Protein AF-0000000075137162 (afdb_homodimer)

Sequence (404 aa):
MFIEAACVTTILPPHENVIKVHRYYETPTYIYIAMELLGKYTLSRSVRGFDSNQARKVFYKVLLGVKHLHDNGMVHCDLKLDNICMRKSFFLEPVLIDLGNMTLAEGDANRHRFESYGLFSRGELSDVRPIEDDMQRLADILESLLTGQEEMTDYAGERFPPKDGTHPDALDLLRIFRNDELRQSSTVDDILAHTWLQNVSPMFIEAACVTTILPPHENVIKVHRYYETPTYIYIAMELLGKYTLSRSVRGFDSNQARKVFYKVLLGVKHLHDNGMVHCDLKLDNICMRKSFFLEPVLIDLGNMTLAEGDANRHRFESYGLFSRGELSDVRPIEDDMQRLADILESLLTGQEEMTDYAGERFPPKDGTHPDALDLLRIFRNDELRQSSTVDDILAHTWLQNVSP

Solvent-accessible surface area (backbone atoms only — not comparable to full-atom values): 21739 Å² total; per-residue (Å²): 60,52,62,52,22,52,52,49,45,53,68,47,80,86,47,88,22,36,64,50,40,76,49,72,48,77,55,97,56,32,34,33,39,30,27,57,56,67,37,71,45,27,40,41,78,44,29,60,77,44,50,52,67,51,30,50,49,32,50,50,39,45,47,51,26,52,38,54,36,47,76,68,29,32,26,50,71,59,64,48,40,80,31,21,32,25,32,69,91,38,83,71,38,38,20,42,42,73,48,38,62,33,32,38,24,58,87,39,78,50,53,59,63,39,33,74,73,67,36,77,48,77,86,54,58,84,48,53,39,55,60,52,61,44,49,56,31,47,36,56,47,50,50,20,36,46,41,31,42,59,69,79,65,82,62,84,80,71,77,74,66,64,38,84,77,56,53,68,52,53,54,51,51,50,50,41,40,69,31,65,70,55,33,68,73,48,50,62,68,58,55,55,65,32,76,68,52,52,89,64,74,132,61,52,63,53,21,53,52,48,46,55,68,46,80,88,47,89,22,36,65,52,40,76,48,71,47,78,54,97,56,32,34,35,39,30,26,58,56,68,37,71,44,27,40,41,77,44,28,60,76,44,51,52,68,52,29,48,48,32,50,50,38,44,48,52,28,51,38,52,36,47,76,66,28,31,26,53,73,61,65,47,42,78,30,22,31,26,31,68,92,39,84,72,38,37,20,41,42,75,49,39,61,32,33,41,24,57,88,40,79,50,54,58,62,40,34,73,73,66,37,78,49,79,87,55,59,86,48,54,39,55,61,52,61,44,49,56,31,48,36,54,46,50,49,20,37,46,40,31,43,61,69,80,64,80,56,89,74,73,76,73,67,64,38,85,75,56,53,70,51,53,54,53,52,50,51,40,41,71,32,64,70,55,34,69,72,48,50,62,68,58,56,55,63,32,76,68,52,50,88,66,74,130

pLDDT: mean 83.29, std 14.02, range [35.31, 97.94]

Secondary structure (DSSP, 8-state):
-HHHHHHHHHHSPP-TTB--EEEEEE-SSEEEEEEE---S-BHHHHGGG--HHHHHHHHHHHHHHHHHHHHTTEE-S--SGGGEEEPSS-TT-EEE--GGG-EEETT-TTHHHHHHTT-S-GGGGGGEE-THHHHHHHHHHHHHHHH--S-----SS-PPPPPTT--HHHHHHHHHHH-HHHHHT--HHHHHTSGGGTT---/-HHHHHHHHHHSPP-TTB--EEEEEE-SSEEEEEEE---S-BHHHHGGG--HHHHHHHHHHHHHHHHHHHHTTEE-S---GGGEEEPSS-TT-EEE--GGG-EEETT-TTHHHHHHTT-S-GGGGGGEE-THHHHHHHHHHHHHHHH--S-----SS-PPPPPTT--HHHHHHHHHHH-HHHHHT--HHHHHTSGGGTT---

Organism: Marchantia polymorpha (NCBI:txid3197)

Radius of gyration: 21.1 Å; Cα contacts (8 Å, |Δi|>4): 680; chains: 2; bounding box: 49×59×48 Å

Structure (mmCIF, N/CA/C/O backbone):
data_AF-0000000075137162-model_v1
#
loop_
_entity.id
_entity.type
_entity.pdbx_description
1 polymer 'Protein kinase domain-containing protein'
#
loop_
_atom_site.group_PDB
_atom_site.id
_atom_site.type_symbol
_atom_site.label_atom_id
_atom_site.label_alt_id
_atom_site.label_comp_id
_atom_site.label_asym_id
_atom_site.label_entity_id
_atom_site.label_seq_id
_atom_site.pdbx_PDB_ins_code
_atom_site.Cartn_x
_atom_site.Cartn_y
_atom_site.Cartn_z
_atom_site.occupancy
_atom_site.B_iso_or_equiv
_atom_site.auth_seq_id
_atom_site.auth_comp_id
_atom_site.auth_asym_id
_atom_site.auth_atom_id
_atom_site.pdbx_PDB_model_num
ATOM 1 N N . MET A 1 1 ? 10.289 -5.871 6.418 1 46.41 1 MET A N 1
ATOM 2 C CA . MET A 1 1 ? 9.742 -4.535 6.219 1 46.41 1 MET A CA 1
ATOM 3 C C . MET A 1 1 ? 8.547 -4.293 7.133 1 46.41 1 MET A C 1
ATOM 5 O O . MET A 1 1 ? 8.516 -3.316 7.883 1 46.41 1 MET A O 1
ATOM 9 N N . PHE A 1 2 ? 7.586 -5.227 7.098 1 57.09 2 PHE A N 1
ATOM 10 C CA . PHE A 1 2 ? 6.402 -4.969 7.91 1 57.09 2 PHE A CA 1
ATOM 11 C C . PHE A 1 2 ? 6.746 -5.008 9.398 1 57.09 2 PHE A C 1
ATOM 13 O O . PHE A 1 2 ? 6.355 -4.117 10.148 1 57.09 2 PHE A O 1
ATOM 20 N N . ILE A 1 3 ? 7.699 -5.922 9.672 1 57.06 3 ILE A N 1
ATOM 21 C CA . ILE A 1 3 ? 8.039 -6.07 11.086 1 57.06 3 ILE A CA 1
ATOM 22 C C . ILE A 1 3 ? 8.883 -4.879 11.539 1 57.06 3 ILE A C 1
ATOM 24 O O . ILE A 1 3 ? 8.664 -4.336 12.625 1 57.06 3 ILE A O 1
ATOM 28 N N . GLU A 1 4 ? 9.711 -4.586 10.648 1 60.56 4 GLU A N 1
ATOM 29 C CA . GLU A 1 4 ? 10.578 -3.463 10.984 1 60.56 4 GLU A CA 1
ATOM 30 C C . GLU A 1 4 ? 9.781 -2.172 11.133 1 60.56 4 GLU A C 1
ATOM 32 O O . GLU A 1 4 ? 10.008 -1.404 12.07 1 60.56 4 GLU A O 1
ATOM 37 N N . ALA A 1 5 ? 8.82 -2.164 10.289 1 61.66 5 ALA A N 1
ATOM 38 C CA . ALA A 1 5 ? 7.988 -0.964 10.344 1 61.66 5 ALA A CA 1
ATOM 39 C C . ALA A 1 5 ? 7.145 -0.939 11.617 1 61.66 5 ALA A C 1
ATOM 41 O O . ALA A 1 5 ? 6.984 0.112 12.242 1 61.66 5 ALA A O 1
ATOM 42 N N . ALA A 1 6 ? 6.68 -2.1 11.977 1 65.69 6 ALA A N 1
ATOM 43 C CA . ALA A 1 6 ? 5.914 -2.182 13.219 1 65.69 6 ALA A CA 1
ATOM 44 C C . ALA A 1 6 ? 6.781 -1.826 14.422 1 65.69 6 ALA A C 1
ATOM 46 O O . ALA A 1 6 ? 6.359 -1.065 15.297 1 65.69 6 ALA A O 1
ATOM 47 N N . CYS A 1 7 ? 7.973 -2.301 14.32 1 67.12 7 CYS A N 1
ATOM 48 C CA . CYS A 1 7 ? 8.898 -2.018 15.406 1 67.12 7 CYS A CA 1
ATOM 49 C C . CYS A 1 7 ? 9.234 -0.531 15.469 1 67.12 7 CYS A C 1
ATOM 51 O O . CYS A 1 7 ? 9.188 0.074 16.547 1 67.12 7 CYS A O 1
ATOM 53 N N . VAL A 1 8 ? 9.492 -0.007 14.367 1 71 8 VAL A N 1
ATOM 54 C CA . VAL A 1 8 ? 9.875 1.398 14.289 1 71 8 VAL A CA 1
ATOM 55 C C . VAL A 1 8 ? 8.742 2.275 14.805 1 71 8 VAL A C 1
ATOM 57 O O . VAL A 1 8 ? 8.969 3.254 15.516 1 71 8 VAL A O 1
ATOM 60 N N . THR A 1 9 ? 7.566 1.86 14.516 1 76.25 9 THR A N 1
ATOM 61 C CA . THR A 1 9 ? 6.41 2.66 14.898 1 76.25 9 THR A CA 1
ATOM 62 C C . THR A 1 9 ? 6.234 2.668 16.422 1 76.25 9 THR A C 1
ATOM 64 O O . THR A 1 9 ? 5.734 3.641 16.984 1 76.25 9 THR A O 1
ATOM 67 N N . THR A 1 10 ? 6.695 1.623 17.016 1 77.25 10 THR A N 1
ATOM 68 C CA . THR A 1 10 ? 6.578 1.555 18.469 1 77.25 10 THR A CA 1
ATOM 69 C C . THR A 1 10 ? 7.656 2.402 19.141 1 77.25 10 THR A C 1
ATOM 71 O O . THR A 1 10 ? 7.52 2.791 20.312 1 77.25 10 THR A O 1
ATOM 74 N N . ILE A 1 11 ? 8.656 2.732 18.359 1 78.69 11 ILE A N 1
ATOM 75 C CA . ILE A 1 11 ? 9.781 3.498 18.875 1 78.69 11 ILE A CA 1
ATOM 76 C C . ILE A 1 11 ? 9.555 4.988 18.641 1 78.69 11 ILE A C 1
ATOM 78 O O . ILE A 1 11 ? 10.031 5.828 19.406 1 78.69 11 ILE A O 1
ATOM 82 N N . LEU A 1 12 ? 8.82 5.273 17.594 1 85.12 12 LEU A N 1
ATOM 83 C CA . LEU A 1 12 ? 8.516 6.668 17.297 1 85.12 12 LEU A CA 1
ATOM 84 C C . LEU A 1 12 ? 7.582 7.266 18.328 1 85.12 12 LEU 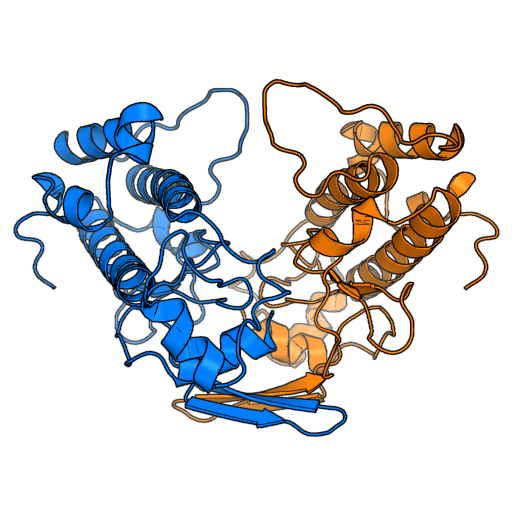A C 1
ATOM 86 O O . LEU A 1 12 ? 6.672 6.59 18.812 1 85.12 12 LEU A O 1
ATOM 90 N N . PRO A 1 13 ? 7.898 8.57 18.734 1 89.5 13 PRO A N 1
ATOM 91 C CA . PRO A 1 13 ? 6.914 9.234 19.578 1 89.5 13 PRO A CA 1
ATOM 92 C C . PRO A 1 13 ? 5.52 9.266 18.953 1 89.5 13 PRO A C 1
ATOM 94 O O . PRO A 1 13 ? 5.391 9.359 17.734 1 89.5 13 PRO A O 1
ATOM 97 N N . PRO A 1 14 ? 4.531 9.172 19.828 1 91.81 14 PRO A N 1
ATOM 98 C CA . PRO A 1 14 ? 3.176 9.227 19.281 1 91.81 14 PRO A CA 1
ATOM 99 C C . PRO A 1 14 ? 2.865 10.562 18.609 1 91.81 14 PRO A C 1
ATOM 101 O O . PRO A 1 14 ? 3.412 11.594 19 1 91.81 14 PRO A O 1
ATOM 104 N N . HIS A 1 15 ? 2.07 10.531 17.609 1 94.75 15 HIS A N 1
ATOM 105 C CA . HIS A 1 15 ? 1.606 11.703 16.891 1 94.75 15 HIS A CA 1
ATOM 106 C C . HIS A 1 15 ? 0.156 11.547 16.453 1 94.75 15 HIS A C 1
ATOM 108 O O . HIS A 1 15 ? -0.244 10.469 16 1 94.75 15 HIS A O 1
ATOM 114 N N . GLU A 1 16 ? -0.568 12.539 16.5 1 93.38 16 GLU A N 1
ATOM 115 C CA . GLU A 1 16 ? -2.004 12.484 16.25 1 93.38 16 GLU A CA 1
ATOM 116 C C . GLU A 1 16 ? -2.289 12.117 14.797 1 93.38 16 GLU A C 1
ATOM 118 O O . GLU A 1 16 ? -3.322 11.516 14.492 1 93.38 16 GLU A O 1
ATOM 123 N N . ASN A 1 17 ? -1.366 12.43 13.852 1 95.75 17 ASN A N 1
ATOM 124 C CA . ASN A 1 17 ? -1.615 12.211 12.43 1 95.75 17 ASN A CA 1
ATOM 125 C C . ASN A 1 17 ? -0.85 11 11.906 1 95.75 17 ASN A C 1
ATOM 127 O O . ASN A 1 17 ? -0.7 10.836 10.695 1 95.75 17 ASN A O 1
ATOM 131 N N . VAL A 1 18 ? -0.365 10.148 12.797 1 94.62 18 VAL A N 1
ATOM 132 C CA . VAL A 1 18 ? 0.269 8.875 12.469 1 94.62 18 VAL A CA 1
ATOM 133 C C . VAL A 1 18 ? -0.329 7.762 13.32 1 94.62 18 VAL A C 1
ATOM 135 O O . VAL A 1 18 ? -0.49 7.922 14.539 1 94.62 18 VAL A O 1
ATOM 138 N N . ILE A 1 19 ? -0.673 6.711 12.672 1 91.75 19 ILE A N 1
ATOM 139 C CA . ILE A 1 19 ? -1.338 5.613 13.359 1 91.75 19 ILE A CA 1
ATOM 140 C C . ILE A 1 19 ? -0.472 5.141 14.531 1 91.75 19 ILE A C 1
ATOM 142 O O . ILE A 1 19 ? 0.752 5.059 14.406 1 91.75 19 ILE A O 1
ATOM 146 N N . LYS A 1 20 ? -1.097 4.836 15.594 1 89.44 20 LYS A N 1
ATOM 147 C CA . LYS A 1 20 ? -0.402 4.328 16.766 1 89.44 20 LYS A CA 1
ATOM 148 C C . LYS A 1 20 ? -0.341 2.801 16.75 1 89.44 20 LYS A C 1
ATOM 150 O O . LYS A 1 20 ? -1.365 2.135 16.594 1 89.44 20 LYS A O 1
ATOM 155 N N . VAL A 1 21 ? 0.853 2.287 16.781 1 86.38 21 VAL A N 1
ATOM 156 C CA . VAL A 1 21 ? 1.075 0.867 17.031 1 86.38 21 VAL A CA 1
ATOM 157 C C . VAL A 1 21 ? 1.478 0.654 18.484 1 86.38 21 VAL A C 1
ATOM 159 O O . VAL A 1 21 ? 2.561 1.067 18.906 1 86.38 21 VAL A O 1
ATOM 162 N N . HIS A 1 22 ? 0.604 0.124 19.25 1 82.19 22 HIS A N 1
ATOM 163 C CA . HIS A 1 22 ? 0.771 0.043 20.688 1 82.19 22 HIS A CA 1
ATOM 164 C C . HIS A 1 22 ? 1.83 -0.987 21.062 1 82.19 22 HIS A C 1
ATOM 166 O O . HIS A 1 22 ? 2.713 -0.708 21.875 1 82.19 22 HIS A O 1
ATOM 172 N N . ARG A 1 23 ? 1.707 -2.18 20.578 1 82.56 23 ARG A N 1
ATOM 173 C CA . ARG A 1 23 ? 2.627 -3.264 20.906 1 82.56 23 ARG A CA 1
ATOM 174 C C . ARG A 1 23 ? 2.662 -4.309 19.797 1 82.56 23 ARG A C 1
ATOM 176 O O . ARG A 1 23 ? 1.708 -4.434 19.031 1 82.56 23 ARG A O 1
ATOM 183 N N . TYR A 1 24 ? 3.85 -4.852 19.688 1 83.25 24 TYR A N 1
ATOM 184 C CA . TYR A 1 24 ? 3.926 -6.039 18.844 1 83.25 24 TYR A CA 1
ATOM 185 C C . TYR A 1 24 ? 4.625 -7.18 19.578 1 83.25 24 TYR A C 1
ATOM 187 O O . TYR A 1 24 ? 5.418 -6.945 20.484 1 83.25 24 TYR A O 1
ATOM 195 N N . TYR A 1 25 ? 4.242 -8.328 19.359 1 85.5 25 TYR A N 1
ATOM 196 C CA . TYR A 1 25 ? 4.824 -9.547 19.906 1 85.5 25 TYR A CA 1
ATOM 197 C C . TYR A 1 25 ? 5.055 -10.578 18.797 1 85.5 25 TYR A C 1
ATOM 199 O O . TYR A 1 25 ? 4.191 -10.789 17.953 1 85.5 25 TYR A O 1
ATOM 207 N N . GLU A 1 26 ? 6.305 -11.133 18.859 1 84.56 26 GLU A N 1
ATOM 208 C CA . GLU A 1 26 ? 6.645 -12.094 17.828 1 84.56 26 GLU A CA 1
ATOM 209 C C . GLU A 1 26 ? 6.793 -13.5 18.391 1 84.56 26 GLU A C 1
ATOM 211 O O . GLU A 1 26 ? 7.367 -13.68 19.469 1 84.56 26 GLU A O 1
ATOM 216 N N . THR A 1 27 ? 6.16 -14.414 17.766 1 86.81 27 THR A N 1
ATOM 217 C CA . THR A 1 27 ? 6.438 -15.836 17.938 1 86.81 27 THR A CA 1
ATOM 218 C C . THR A 1 27 ? 7.195 -16.391 16.734 1 86.81 27 THR A C 1
ATOM 220 O O . THR A 1 27 ? 7.414 -15.68 15.758 1 86.81 27 THR A O 1
ATOM 223 N N . PRO A 1 28 ? 7.637 -17.594 16.812 1 85.38 28 PRO A N 1
ATOM 224 C CA . PRO A 1 28 ? 8.367 -18.156 15.656 1 85.38 28 PRO A CA 1
ATOM 225 C C . PRO A 1 28 ? 7.516 -18.203 14.391 1 85.38 28 PRO A C 1
ATOM 227 O O . PRO A 1 28 ? 8.055 -18.188 13.281 1 85.38 28 PRO A O 1
ATOM 230 N N . THR A 1 29 ? 6.156 -18.188 14.609 1 86.19 29 THR A N 1
ATOM 231 C CA . THR A 1 29 ? 5.324 -18.422 13.438 1 86.19 29 THR A CA 1
ATOM 232 C C . THR A 1 29 ? 4.406 -17.234 13.18 1 86.19 29 THR A C 1
ATOM 234 O O . THR A 1 29 ? 3.918 -17.062 12.062 1 86.19 29 THR A O 1
ATOM 237 N N . TYR A 1 30 ? 4.246 -16.453 14.266 1 87.06 30 TYR A N 1
ATOM 238 C CA . TYR A 1 30 ? 3.283 -15.367 14.117 1 87.06 30 TYR A CA 1
ATOM 239 C C . TYR A 1 30 ? 3.826 -14.07 14.703 1 87.06 30 TYR A C 1
ATOM 241 O O . TYR A 1 30 ? 4.715 -14.094 15.555 1 87.06 30 TYR A O 1
ATOM 249 N N . ILE A 1 31 ? 3.307 -13.023 14.141 1 86.06 31 ILE A N 1
ATOM 250 C CA . ILE A 1 31 ? 3.51 -11.703 14.734 1 86.06 31 ILE A CA 1
ATOM 251 C C . ILE A 1 31 ? 2.166 -11.117 15.156 1 86.06 31 ILE A C 1
ATOM 253 O O . ILE A 1 31 ? 1.192 -11.172 14.398 1 86.06 31 ILE A O 1
ATOM 257 N N . TYR A 1 32 ? 2.148 -10.594 16.375 1 87.69 32 TYR A N 1
ATOM 258 C CA . TYR A 1 32 ? 0.972 -9.938 16.938 1 87.69 32 TYR A CA 1
ATOM 259 C C . TYR A 1 32 ? 1.159 -8.43 16.984 1 87.69 32 TYR A C 1
ATOM 261 O O . TYR A 1 32 ? 2.148 -7.938 17.531 1 87.69 32 TYR A O 1
ATOM 269 N N . ILE A 1 33 ? 0.233 -7.773 16.391 1 86.81 33 ILE A N 1
ATOM 270 C CA . ILE A 1 33 ? 0.317 -6.316 16.375 1 86.81 33 ILE A CA 1
ATOM 271 C C . ILE A 1 33 ? -0.951 -5.715 16.984 1 86.81 33 ILE A C 1
ATOM 273 O O . ILE A 1 33 ? -2.062 -6.129 16.641 1 86.81 33 ILE A O 1
ATOM 277 N N . ALA A 1 34 ? -0.78 -4.824 17.875 1 88.69 34 ALA A N 1
ATOM 278 C CA . ALA A 1 34 ? -1.874 -4.023 18.406 1 88.69 34 ALA A CA 1
ATOM 279 C C . ALA A 1 34 ? -1.794 -2.582 17.922 1 88.69 34 ALA A C 1
ATOM 281 O O . ALA A 1 34 ? -0.799 -1.893 18.156 1 88.69 34 ALA A O 1
ATOM 282 N N . MET A 1 35 ? -2.83 -2.164 17.203 1 88.12 35 MET A N 1
ATOM 283 C CA . MET A 1 35 ? -2.814 -0.804 16.688 1 88.12 35 MET A CA 1
ATOM 284 C C . MET A 1 35 ? -4.133 -0.092 16.969 1 88.12 35 MET A C 1
ATOM 286 O O . MET A 1 35 ? -5.129 -0.735 17.297 1 88.12 35 MET A O 1
ATOM 290 N N . GLU A 1 36 ? -4.039 1.166 16.875 1 87.5 36 GLU A N 1
ATOM 291 C CA . GLU A 1 36 ? -5.219 1.996 17.109 1 87.5 36 GLU A CA 1
ATOM 292 C C . GLU A 1 36 ? -6.34 1.636 16.141 1 87.5 36 GLU A C 1
ATOM 294 O O . GLU A 1 36 ? -6.09 1.383 14.953 1 87.5 36 GLU A O 1
ATOM 299 N N . LEU A 1 37 ? -7.531 1.604 16.703 1 85.88 37 LEU A N 1
ATOM 300 C CA . LEU A 1 37 ? -8.711 1.404 15.875 1 85.88 37 LEU A CA 1
ATOM 301 C C . LEU A 1 37 ? -9.172 2.721 15.258 1 85.88 37 LEU A C 1
ATOM 303 O O . LEU A 1 37 ? -9.523 3.66 15.977 1 85.88 37 LEU A O 1
ATOM 307 N N . LEU A 1 38 ? -9.102 2.768 13.945 1 85.38 38 LEU A N 1
ATOM 308 C CA . LEU A 1 38 ? -9.445 3.996 13.234 1 85.38 38 LEU A CA 1
ATOM 309 C C . LEU A 1 38 ? -10.781 3.854 12.516 1 85.38 38 LEU A C 1
ATOM 311 O O . LEU A 1 38 ? -11.414 2.793 12.57 1 85.38 38 LEU A O 1
ATOM 315 N N . GLY A 1 39 ? -11.227 4.949 12.008 1 75.88 39 GLY A N 1
ATOM 316 C CA . GLY A 1 39 ? -12.477 4.926 11.258 1 75.88 39 GLY A CA 1
ATOM 317 C C . GLY A 1 39 ? -12.383 4.141 9.969 1 75.88 39 GLY A C 1
ATOM 318 O O . GLY A 1 39 ? -11.312 3.617 9.625 1 75.88 39 GLY A O 1
ATOM 319 N N . LYS A 1 40 ? -13.523 4.043 9.258 1 72.25 40 LYS A N 1
ATOM 320 C CA . LYS A 1 40 ? -13.609 3.193 8.078 1 72.25 40 LYS A CA 1
ATOM 321 C C . LYS A 1 40 ? -13.297 3.982 6.809 1 72.25 40 LYS A C 1
ATOM 323 O O . LYS A 1 40 ? -13.039 3.396 5.754 1 72.25 40 LYS A O 1
ATOM 328 N N . TYR A 1 41 ? -13.164 5.32 6.953 1 80.38 41 TYR A N 1
ATOM 329 C CA . TYR A 1 41 ? -13.07 6.102 5.723 1 80.38 41 TYR A CA 1
ATOM 330 C C . TYR A 1 41 ? -11.641 6.594 5.504 1 80.38 41 TYR A C 1
ATOM 332 O O . TYR A 1 41 ? -11.023 7.156 6.414 1 80.38 41 TYR A O 1
ATOM 340 N N . THR A 1 42 ? -11.172 6.324 4.32 1 86.69 42 THR A N 1
ATOM 341 C CA . THR A 1 42 ? -9.891 6.871 3.9 1 86.69 42 THR A CA 1
ATOM 342 C C . THR A 1 42 ? -10.078 8.203 3.18 1 86.69 42 THR A C 1
ATOM 344 O O . THR A 1 42 ? -11.203 8.594 2.877 1 86.69 42 THR A O 1
ATOM 347 N N . LEU A 1 43 ? -9.023 8.836 3 1 89.88 43 LEU A N 1
ATOM 348 C CA . LEU A 1 43 ? -9.062 10.125 2.314 1 89.88 43 LEU A CA 1
ATOM 349 C C . LEU A 1 43 ? -9.594 9.969 0.894 1 89.88 43 LEU A C 1
ATOM 351 O O . LEU A 1 43 ? -10.266 10.859 0.375 1 89.88 43 LEU A O 1
ATOM 355 N N . SER A 1 44 ? -9.352 8.797 0.291 1 86.62 44 SER A N 1
ATOM 356 C CA . SER A 1 44 ? -9.852 8.547 -1.059 1 86.62 44 SER A CA 1
ATOM 357 C C . SER A 1 44 ? -11.375 8.586 -1.103 1 86.62 44 SER A C 1
ATOM 359 O O . SER A 1 44 ? -11.961 9 -2.104 1 86.62 44 SER A O 1
ATOM 361 N N . ARG A 1 45 ? -11.977 8.297 -0.055 1 81.25 45 ARG A N 1
ATOM 362 C CA . ARG A 1 45 ? -13.438 8.242 -0.007 1 81.25 45 ARG A CA 1
ATOM 363 C C . ARG A 1 45 ? -14.016 9.555 0.502 1 81.25 45 ARG A C 1
ATOM 365 O O . ARG A 1 45 ? -15.227 9.773 0.435 1 81.25 45 ARG A O 1
ATOM 372 N N . SER A 1 46 ? -13.203 10.414 0.939 1 87.06 46 SER A N 1
ATOM 373 C CA . SER A 1 46 ? -13.703 11.594 1.633 1 87.06 46 SER A CA 1
ATOM 374 C C . SER A 1 46 ? -13.391 12.867 0.849 1 87.06 46 SER A C 1
ATOM 376 O O . SER A 1 46 ? -14.055 13.891 1.037 1 87.06 46 SER A O 1
ATOM 378 N N . VAL A 1 47 ? -12.492 12.812 -0.02 1 88.25 47 VAL A N 1
ATOM 379 C CA . VAL A 1 47 ? -11.922 14.016 -0.622 1 88.25 47 VAL A CA 1
ATOM 380 C C . VAL A 1 47 ? -12.992 14.75 -1.43 1 88.25 47 VAL A C 1
ATOM 382 O O . VAL A 1 47 ? -12.961 15.977 -1.539 1 88.25 47 VAL A O 1
ATOM 385 N N . ARG A 1 48 ? -13.945 14.102 -1.973 1 86.06 48 ARG A N 1
ATOM 386 C CA . ARG A 1 48 ? -14.992 14.703 -2.793 1 86.06 48 ARG A CA 1
ATOM 387 C C . ARG A 1 48 ? -15.836 15.672 -1.973 1 86.06 48 ARG A C 1
ATOM 389 O O . ARG A 1 48 ? -16.344 16.656 -2.502 1 86.06 48 ARG A O 1
ATOM 396 N N . GLY A 1 49 ? -15.969 15.414 -0.748 1 88 49 GLY A N 1
ATOM 397 C CA . GLY A 1 49 ? -16.875 16.172 0.084 1 88 49 GLY A CA 1
ATOM 398 C C . GLY A 1 49 ? -16.234 17.375 0.756 1 88 49 GLY A C 1
ATOM 399 O O . GLY A 1 49 ? -16.906 18.172 1.394 1 88 49 GLY A O 1
ATOM 400 N N . PHE A 1 50 ? -14.969 17.547 0.575 1 91.12 50 PHE A N 1
ATOM 401 C CA . PHE A 1 50 ? -14.266 18.625 1.266 1 91.12 50 PHE A CA 1
ATOM 402 C C . PHE A 1 50 ? -14.398 19.938 0.5 1 91.12 50 PHE A C 1
ATOM 404 O O . PHE A 1 50 ? -14.273 19.953 -0.726 1 91.12 50 PHE A O 1
ATOM 411 N N . ASP A 1 51 ? -14.711 20.984 1.233 1 90.62 51 ASP A N 1
ATOM 412 C CA . ASP A 1 51 ? -14.547 22.312 0.64 1 90.62 51 ASP A CA 1
ATOM 413 C C . ASP A 1 51 ? -13.102 22.781 0.731 1 90.62 51 ASP A C 1
ATOM 415 O O . ASP A 1 51 ? -12.234 22.047 1.22 1 90.62 51 ASP A O 1
ATOM 419 N N . SER A 1 52 ? -12.844 23.953 0.249 1 89.88 52 SER A N 1
ATOM 420 C CA . SER A 1 52 ? -11.477 24.469 0.152 1 89.88 52 SER A CA 1
ATOM 421 C C . SER A 1 52 ? -10.828 24.578 1.529 1 89.88 52 SER A C 1
ATOM 423 O O . SER A 1 52 ? -9.656 24.234 1.706 1 89.88 52 SER A O 1
ATOM 425 N N . ASN A 1 53 ? -11.602 25.047 2.463 1 91.44 53 ASN A N 1
ATOM 426 C CA . ASN A 1 53 ? -11.062 25.203 3.809 1 91.44 53 ASN A CA 1
ATOM 427 C C . ASN A 1 53 ? -10.797 23.859 4.469 1 91.44 53 ASN A C 1
ATOM 429 O O . ASN A 1 53 ? -9.766 23.672 5.125 1 91.44 53 ASN A O 1
ATOM 433 N N . GLN A 1 54 ? -11.672 22.969 4.234 1 91.94 54 GLN A N 1
ATOM 434 C CA . GLN A 1 54 ? -11.492 21.625 4.766 1 91.94 54 GLN A CA 1
ATOM 435 C C . GLN A 1 54 ? -10.289 20.938 4.129 1 91.94 54 GLN A C 1
ATOM 437 O O . GLN A 1 54 ? -9.5 20.281 4.82 1 91.94 54 GLN A O 1
ATOM 442 N N . ALA A 1 55 ? -10.195 21.125 2.861 1 93.56 55 ALA A N 1
ATOM 443 C CA . ALA A 1 55 ? -9.047 20.578 2.15 1 93.56 55 ALA A CA 1
ATOM 444 C C . ALA A 1 55 ? -7.734 21.125 2.709 1 93.56 55 ALA A C 1
ATOM 446 O O . ALA A 1 55 ? -6.773 20.375 2.896 1 93.56 55 ALA A O 1
ATOM 447 N N . ARG A 1 56 ? -7.773 22.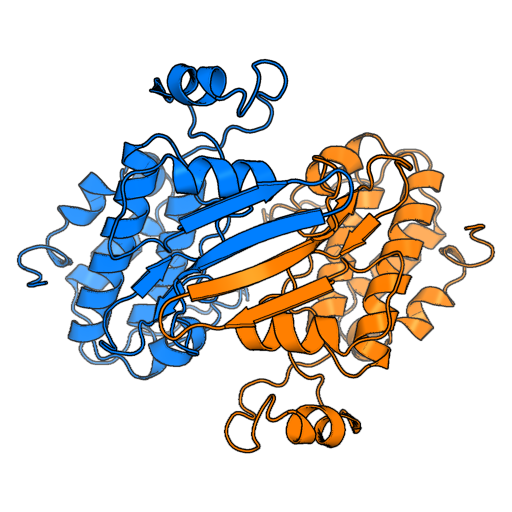359 2.99 1 95.44 56 ARG A N 1
ATOM 448 C CA . ARG A 1 56 ? -6.598 23.031 3.539 1 95.44 56 ARG A CA 1
ATOM 449 C C . ARG A 1 56 ? -6.223 22.438 4.898 1 95.44 56 ARG A C 1
ATOM 451 O O . ARG A 1 56 ? -5.059 22.125 5.141 1 95.44 56 ARG A O 1
ATOM 458 N N . LYS A 1 57 ? -7.184 22.281 5.75 1 95.25 57 LYS A N 1
ATOM 459 C CA . LYS A 1 57 ? -6.957 21.75 7.09 1 95.25 57 LYS A CA 1
ATOM 460 C C . LYS A 1 57 ? -6.457 20.312 7.039 1 95.25 57 LYS A C 1
ATOM 462 O O . LYS A 1 57 ? -5.516 19.953 7.746 1 95.25 57 LYS A O 1
ATOM 467 N N . VAL A 1 58 ? -7.047 19.562 6.156 1 95.62 58 VAL A N 1
ATOM 468 C CA . VAL A 1 58 ? -6.684 18.156 6.023 1 95.62 58 VAL A CA 1
ATOM 469 C C . VAL A 1 58 ? -5.25 18.047 5.504 1 95.62 58 VAL A C 1
ATOM 471 O O . VAL A 1 58 ? -4.445 17.281 6.051 1 95.62 58 VAL A O 1
ATOM 474 N N . PHE A 1 59 ? -4.984 18.844 4.48 1 96.69 59 PHE A N 1
ATOM 475 C CA . PHE A 1 59 ? -3.637 18.781 3.922 1 96.69 59 PHE A CA 1
ATOM 476 C C . PHE A 1 59 ? -2.6 19.203 4.953 1 96.69 59 PHE A C 1
ATOM 478 O O . PHE A 1 59 ? -1.543 18.578 5.07 1 96.69 59 PHE A O 1
ATOM 485 N N . TYR A 1 60 ? -2.934 20.203 5.668 1 97.31 60 TYR A N 1
ATOM 486 C CA . TYR A 1 60 ? -2.057 20.672 6.734 1 97.31 60 TYR A CA 1
ATOM 487 C C . TYR A 1 60 ? -1.738 19.562 7.719 1 97.31 60 TYR A C 1
ATOM 489 O O . TYR A 1 60 ? -0.573 19.328 8.047 1 97.31 60 TYR A O 1
ATOM 497 N N . LYS A 1 61 ? -2.67 18.859 8.133 1 97 61 LYS A N 1
ATOM 498 C CA . LYS A 1 61 ? -2.488 17.797 9.125 1 97 61 LYS A CA 1
ATOM 499 C C . LYS A 1 61 ? -1.753 16.609 8.523 1 97 61 LYS A C 1
ATOM 501 O O . LYS A 1 61 ? -0.983 15.938 9.211 1 97 61 LYS A O 1
ATOM 506 N N . VAL A 1 62 ? -2.021 16.344 7.227 1 97.56 62 VAL A N 1
ATOM 507 C CA . VAL A 1 62 ? -1.244 15.32 6.535 1 97.56 62 VAL A CA 1
ATOM 508 C C . VAL A 1 62 ? 0.238 15.688 6.566 1 97.56 62 VAL A C 1
ATOM 510 O O . VAL A 1 62 ? 1.084 14.852 6.883 1 97.56 62 VAL A O 1
ATOM 513 N N . LEU A 1 63 ? 0.49 16.953 6.293 1 97.94 63 LEU A N 1
ATOM 514 C CA . LEU A 1 63 ? 1.87 17.422 6.305 1 97.94 63 LEU A CA 1
ATOM 515 C C . LEU A 1 63 ? 2.484 17.281 7.691 1 97.94 63 LEU A C 1
ATOM 517 O O . LEU A 1 63 ? 3.658 16.922 7.816 1 97.94 63 LEU A O 1
ATOM 521 N N . LEU A 1 64 ? 1.733 17.516 8.711 1 97.56 64 LEU A N 1
ATOM 522 C CA . LEU A 1 64 ? 2.244 17.359 10.07 1 97.56 64 LEU A CA 1
ATOM 523 C C . LEU A 1 64 ? 2.637 15.914 10.344 1 97.56 64 LEU A C 1
ATOM 525 O O . LEU A 1 64 ? 3.654 15.656 10.992 1 97.56 64 LEU A O 1
ATOM 529 N N . GLY A 1 65 ? 1.857 15.031 9.875 1 97.5 65 GLY A N 1
ATOM 530 C CA . GLY A 1 65 ? 2.203 13.625 10.008 1 97.5 65 GLY A CA 1
ATOM 531 C C . GLY A 1 65 ? 3.475 13.25 9.273 1 97.5 65 GLY A C 1
ATOM 532 O O . GLY A 1 65 ? 4.34 12.57 9.828 1 97.5 65 GLY A O 1
ATOM 533 N N . VAL A 1 66 ? 3.539 13.703 8.023 1 97.62 66 VAL A N 1
ATOM 534 C CA . VAL A 1 66 ? 4.715 13.406 7.215 1 97.62 66 VAL A CA 1
ATOM 535 C C . VAL A 1 66 ? 5.949 14.039 7.848 1 97.62 66 VAL A C 1
ATOM 537 O O . VAL A 1 66 ? 7.016 13.422 7.906 1 97.62 66 VAL A O 1
ATOM 540 N N . LYS A 1 67 ? 5.773 15.234 8.312 1 97 67 LYS A N 1
ATOM 541 C CA . LYS A 1 67 ? 6.863 15.906 9.016 1 97 67 LYS A CA 1
ATOM 542 C C . LYS A 1 67 ? 7.348 15.086 10.203 1 97 67 LYS A C 1
ATOM 544 O O . LYS A 1 67 ? 8.555 14.977 10.438 1 97 67 LYS A O 1
ATOM 549 N N . HIS A 1 68 ? 6.473 14.57 10.961 1 96.31 68 HIS A N 1
ATOM 550 C CA . HIS A 1 68 ? 6.82 13.75 12.109 1 96.31 68 HIS A CA 1
ATOM 551 C C . HIS A 1 68 ? 7.719 12.586 11.711 1 96.31 68 HIS A C 1
ATOM 553 O O . HIS A 1 68 ? 8.734 12.32 12.359 1 96.31 68 HIS A O 1
ATOM 559 N N . LEU A 1 69 ? 7.359 11.93 10.641 1 94.25 69 LEU A N 1
ATOM 560 C CA . LEU A 1 69 ? 8.18 10.828 10.148 1 94.25 69 LEU A CA 1
ATOM 561 C C . LEU A 1 69 ? 9.555 11.328 9.711 1 94.25 69 LEU A C 1
ATOM 563 O O . LEU A 1 69 ? 10.578 10.773 10.125 1 94.25 69 LEU A O 1
ATOM 567 N N . HIS A 1 70 ? 9.516 12.375 8.906 1 94 70 HIS A N 1
ATOM 568 C CA . HIS A 1 70 ? 10.758 12.914 8.375 1 94 70 HIS A CA 1
ATOM 569 C C . HIS A 1 70 ? 11.672 13.398 9.5 1 94 70 HIS A C 1
ATOM 571 O O . HIS A 1 70 ? 12.883 13.148 9.477 1 94 70 HIS A O 1
ATOM 577 N N . ASP A 1 71 ? 11.086 14.031 10.453 1 93.5 71 ASP A N 1
ATOM 578 C CA . ASP A 1 71 ? 11.852 14.539 11.586 1 93.5 71 ASP A CA 1
ATOM 579 C C . ASP A 1 71 ? 12.492 13.398 12.375 1 93.5 71 ASP A C 1
ATOM 581 O O . ASP A 1 71 ? 13.492 13.602 13.062 1 93.5 71 ASP A O 1
ATOM 585 N N . ASN A 1 72 ? 11.938 12.297 12.297 1 90.56 72 ASN A N 1
ATOM 586 C CA . ASN A 1 72 ? 12.469 11.148 13.023 1 90.56 72 ASN A CA 1
ATOM 587 C C . ASN A 1 72 ? 13.266 10.227 12.102 1 90.56 72 ASN A C 1
ATOM 589 O O . ASN A 1 72 ? 13.508 9.062 12.438 1 90.56 72 ASN A O 1
ATOM 593 N N . GLY A 1 73 ? 13.531 10.672 10.875 1 88.5 73 GLY A N 1
ATOM 594 C CA . GLY A 1 73 ? 14.438 9.977 9.977 1 88.5 73 GLY A CA 1
ATOM 595 C C . GLY A 1 73 ? 13.766 8.867 9.18 1 88.5 73 GLY A C 1
ATOM 596 O O . GLY A 1 73 ? 14.43 7.922 8.75 1 88.5 73 GLY A O 1
ATOM 597 N N . MET A 1 74 ? 12.453 8.961 9.039 1 90.75 74 MET A N 1
ATOM 598 C CA . MET A 1 74 ? 11.711 7.922 8.328 1 90.75 74 MET A CA 1
ATOM 599 C C . MET A 1 74 ? 11.023 8.492 7.09 1 90.75 74 MET A C 1
ATOM 601 O O . MET A 1 74 ? 10.609 9.656 7.086 1 90.75 74 MET A O 1
ATOM 605 N N . VAL A 1 75 ? 10.984 7.691 6.102 1 91.5 75 VAL A N 1
ATOM 606 C CA . VAL A 1 75 ? 10.195 7.961 4.902 1 91.5 75 VAL A CA 1
ATOM 607 C C . VAL A 1 75 ? 9.047 6.953 4.797 1 91.5 75 VAL A C 1
ATOM 609 O O . VAL A 1 75 ? 9.258 5.75 4.973 1 91.5 75 VAL A O 1
ATOM 612 N N . HIS A 1 76 ? 7.855 7.402 4.543 1 92.19 76 HIS A N 1
ATOM 613 C CA . HIS A 1 76 ? 6.684 6.531 4.5 1 92.19 76 HIS A CA 1
ATOM 614 C C . HIS A 1 76 ? 6.781 5.531 3.354 1 92.19 76 HIS A C 1
ATOM 616 O O . HIS A 1 76 ? 6.551 4.336 3.545 1 92.19 76 HIS A O 1
ATOM 622 N N . CYS A 1 77 ? 7.008 6.004 2.092 1 89.19 77 CYS A N 1
ATOM 623 C CA . CYS A 1 77 ? 7.328 5.246 0.887 1 89.19 77 CYS A CA 1
ATOM 624 C C . CYS A 1 77 ? 6.059 4.762 0.196 1 89.19 77 CYS A C 1
ATOM 626 O O . CYS A 1 77 ? 6.113 4.238 -0.919 1 89.19 77 CYS A O 1
ATOM 628 N N . ASP A 1 78 ? 4.926 5.016 0.762 1 88.94 78 ASP A N 1
ATOM 629 C CA . ASP A 1 78 ? 3.693 4.605 0.099 1 88.94 78 ASP A CA 1
ATOM 630 C C . ASP A 1 78 ? 2.545 5.551 0.45 1 88.94 78 ASP A C 1
ATOM 632 O O . ASP A 1 78 ? 1.446 5.102 0.786 1 88.94 78 ASP A O 1
ATOM 636 N N . LEU A 1 79 ? 2.865 6.781 0.383 1 92.5 79 LEU A N 1
ATOM 637 C CA . LEU A 1 79 ? 1.873 7.812 0.665 1 92.5 79 LEU A CA 1
ATOM 638 C C . LEU A 1 79 ? 0.871 7.934 -0.478 1 92.5 79 LEU A C 1
ATOM 640 O O . LEU A 1 79 ? 1.261 8.062 -1.641 1 92.5 79 LEU A O 1
ATOM 644 N N . LYS A 1 80 ? -0.421 7.754 -0.136 1 91.56 80 LYS A N 1
ATOM 645 C CA . LYS A 1 80 ? -1.545 7.902 -1.056 1 91.56 80 LYS A CA 1
ATOM 646 C C . LYS A 1 80 ? -2.859 8.055 -0.297 1 91.56 80 LYS A C 1
ATOM 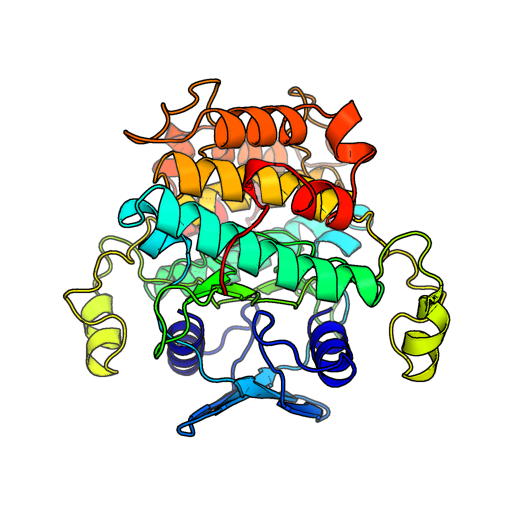648 O O . LYS A 1 80 ? -2.9 7.895 0.925 1 91.56 80 LYS A O 1
ATOM 653 N N . LEU A 1 81 ? -3.896 8.438 -0.954 1 92 81 LEU A N 1
ATOM 654 C CA . LEU A 1 81 ? -5.176 8.742 -0.322 1 92 81 LEU A CA 1
ATOM 655 C C . LEU A 1 81 ? -5.688 7.551 0.476 1 92 81 LEU A C 1
ATOM 657 O O . LEU A 1 81 ? -6.211 7.715 1.58 1 92 81 LEU A O 1
ATOM 661 N N . ASP A 1 82 ? -5.383 6.32 -0.01 1 86.5 82 ASP A N 1
ATOM 662 C CA . ASP A 1 82 ? -5.906 5.109 0.61 1 86.5 82 ASP A CA 1
ATOM 663 C C . ASP A 1 82 ? -5.129 4.758 1.876 1 86.5 82 ASP A C 1
ATOM 665 O O . ASP A 1 82 ? -5.574 3.936 2.678 1 86.5 82 ASP A O 1
ATOM 669 N N . ASN A 1 83 ? -3.973 5.406 2.029 1 88.62 83 ASN A N 1
ATOM 670 C CA . ASN A 1 83 ? -3.148 5.137 3.203 1 88.62 83 ASN A CA 1
ATOM 671 C C . ASN A 1 83 ? -3.266 6.25 4.238 1 88.62 83 ASN A C 1
ATOM 673 O O . ASN A 1 83 ? -2.383 6.414 5.082 1 88.62 83 ASN A O 1
ATOM 677 N N . ILE A 1 84 ? -4.348 6.996 4.07 1 92.81 84 ILE A N 1
ATOM 678 C CA . ILE A 1 84 ? -4.711 8.023 5.043 1 92.81 84 ILE A CA 1
ATOM 679 C C . ILE A 1 84 ? -6.152 7.812 5.5 1 92.81 84 ILE A C 1
ATOM 681 O O . ILE A 1 84 ? -7.09 7.965 4.711 1 92.81 84 ILE A O 1
ATOM 685 N N . CYS A 1 85 ? -6.289 7.531 6.762 1 90.38 85 CYS A N 1
ATOM 686 C CA . CYS A 1 85 ? -7.609 7.262 7.324 1 90.38 85 CYS A CA 1
ATOM 687 C C . CYS A 1 85 ? -8.117 8.453 8.125 1 90.38 85 CYS A C 1
ATOM 689 O O . CYS A 1 85 ? -7.336 9.125 8.805 1 90.38 85 CYS A O 1
ATOM 691 N N . MET A 1 86 ? -9.414 8.633 7.992 1 88.94 86 MET A N 1
ATOM 692 C CA . MET A 1 86 ? -10.016 9.695 8.789 1 88.94 86 MET A CA 1
ATOM 693 C C . MET A 1 86 ? -10.469 9.172 10.148 1 88.94 86 MET A C 1
ATOM 695 O O . MET A 1 86 ? -11.18 8.164 10.219 1 88.94 86 MET A O 1
ATOM 699 N N . ARG A 1 87 ? -10.086 9.828 11.18 1 84.62 87 ARG A N 1
ATOM 700 C CA . ARG A 1 87 ? -10.508 9.414 12.508 1 84.62 87 ARG A CA 1
ATOM 701 C C . ARG A 1 87 ? -12.016 9.523 12.664 1 84.62 87 ARG A C 1
ATOM 703 O O . ARG A 1 87 ? -12.641 10.438 12.117 1 84.62 87 ARG A O 1
ATOM 710 N N . LYS A 1 88 ? -12.57 8.602 13.383 1 71.5 88 LYS A N 1
ATOM 711 C CA . LYS A 1 88 ? -14.016 8.492 13.57 1 71.5 88 LYS A CA 1
ATOM 712 C C . LYS A 1 88 ? -14.57 9.75 14.242 1 71.5 88 LYS A C 1
ATOM 714 O O . LYS A 1 88 ? -15.602 10.273 13.812 1 71.5 88 LYS A O 1
ATOM 719 N N . SER A 1 89 ? -13.977 10.172 15.164 1 62.34 89 SER A N 1
ATOM 720 C CA . SER A 1 89 ? -14.531 11.203 16.047 1 62.34 89 SER A CA 1
ATOM 721 C C . SER A 1 89 ? -14.414 12.586 15.406 1 62.34 89 SER A C 1
ATOM 723 O O . SER A 1 89 ? -15.227 13.469 15.688 1 62.34 89 SER A O 1
ATOM 725 N N . PHE A 1 90 ? -13.469 12.711 14.523 1 66.25 90 PHE A N 1
ATOM 726 C CA . PHE A 1 90 ? -13.219 14.023 13.945 1 66.25 90 PHE A CA 1
ATOM 727 C C . PHE A 1 90 ? -12.922 13.914 12.453 1 66.25 90 PHE A C 1
ATOM 729 O O . PHE A 1 90 ? -11.789 13.602 12.062 1 66.25 90 PHE A O 1
ATOM 736 N N . PHE A 1 91 ? -13.812 14.352 11.656 1 73.94 91 PHE A N 1
ATOM 737 C CA . PHE A 1 91 ? -13.797 14.094 10.227 1 73.94 91 PHE A CA 1
ATOM 738 C C . PHE A 1 91 ? -12.672 14.859 9.547 1 73.94 91 PHE A C 1
ATOM 740 O O . PHE A 1 91 ? -12.289 14.531 8.422 1 73.94 91 PHE A O 1
ATOM 747 N N . LEU A 1 92 ? -11.953 15.719 10.242 1 87.44 92 LEU A N 1
ATOM 748 C CA . LEU A 1 92 ? -10.852 16.453 9.617 1 87.44 92 LEU A CA 1
ATOM 749 C C . LEU A 1 92 ? -9.523 16.094 10.281 1 87.44 92 LEU A C 1
ATOM 751 O O . LEU A 1 92 ? -8.648 16.953 10.43 1 87.44 92 LEU A O 1
ATOM 755 N N . GLU A 1 93 ? -9.477 14.797 10.734 1 92.5 93 GLU A N 1
ATOM 756 C CA . GLU A 1 93 ? -8.266 14.312 11.383 1 92.5 93 GLU A CA 1
ATOM 757 C C . GLU A 1 93 ? -7.668 13.133 10.633 1 92.5 93 GLU A C 1
ATOM 759 O O . GLU A 1 93 ? -7.895 11.977 11 1 92.5 93 GLU A O 1
ATOM 764 N N . PRO A 1 94 ? -6.879 13.508 9.625 1 95 94 PRO A N 1
ATOM 765 C CA . PRO A 1 94 ? -6.234 12.438 8.859 1 95 94 PRO A CA 1
ATOM 766 C C . PRO A 1 94 ? -5.121 11.742 9.641 1 95 94 PRO A C 1
ATOM 768 O O . PRO A 1 94 ? -4.383 12.391 10.383 1 95 94 PRO A O 1
ATOM 771 N N . VAL A 1 95 ? -5.09 10.445 9.508 1 94.31 95 VAL A N 1
ATOM 772 C CA . VAL A 1 95 ? -4.062 9.625 10.133 1 94.31 95 VAL A CA 1
ATOM 773 C C . VAL A 1 95 ? -3.346 8.789 9.078 1 94.31 95 VAL A C 1
ATOM 775 O O . VAL A 1 95 ? -3.98 8.031 8.336 1 94.31 95 VAL A O 1
ATOM 778 N N . LEU A 1 96 ? -2.025 9 8.961 1 94.31 96 LEU A N 1
ATOM 779 C CA . LEU A 1 96 ? -1.229 8.148 8.078 1 94.31 96 LEU A CA 1
ATOM 780 C C . LEU A 1 96 ? -1.24 6.703 8.555 1 94.31 96 LEU A C 1
ATOM 782 O O . LEU A 1 96 ? -0.973 6.434 9.734 1 94.31 96 LEU A O 1
ATOM 786 N N . ILE A 1 97 ? -1.574 5.867 7.656 1 89.31 97 ILE A N 1
ATOM 787 C CA . ILE A 1 97 ? -1.606 4.445 7.98 1 89.31 97 ILE A CA 1
ATOM 788 C C . ILE A 1 97 ? -0.737 3.67 6.992 1 89.31 97 ILE A C 1
ATOM 790 O O . ILE A 1 97 ? -0.183 4.25 6.059 1 89.31 97 ILE A O 1
ATOM 794 N N . ASP A 1 98 ? -0.613 2.436 7.195 1 82.81 98 ASP A N 1
ATOM 795 C CA . ASP A 1 98 ? 0.167 1.532 6.355 1 82.81 98 ASP A CA 1
ATOM 796 C C . ASP A 1 98 ? 1.641 1.935 6.336 1 82.81 98 ASP A C 1
ATOM 798 O O . ASP A 1 98 ? 2.176 2.305 5.289 1 82.81 98 ASP A O 1
ATOM 802 N N . LEU A 1 99 ? 2.305 1.753 7.348 1 85.81 99 LEU A N 1
ATOM 803 C CA . LEU A 1 99 ? 3.715 2.088 7.523 1 85.81 99 LEU A CA 1
ATOM 804 C C . LEU A 1 99 ? 4.602 0.893 7.195 1 85.81 99 LEU A C 1
ATOM 806 O O . LEU A 1 99 ? 5.785 0.88 7.539 1 85.81 99 LEU A O 1
ATOM 810 N N . GLY A 1 100 ? 4.109 -0.013 6.613 1 78.44 100 GLY A N 1
ATOM 811 C CA . GLY A 1 100 ? 4.809 -1.26 6.344 1 78.44 100 GLY A CA 1
ATOM 812 C C . GLY A 1 100 ? 6.012 -1.086 5.434 1 78.44 100 GLY A C 1
ATOM 813 O O . GLY A 1 100 ? 6.961 -1.867 5.496 1 78.44 100 GLY A O 1
ATOM 814 N N . ASN A 1 101 ? 5.973 -0.052 4.656 1 79.19 101 ASN A N 1
ATOM 815 C CA . ASN A 1 101 ? 7.047 0.185 3.699 1 79.19 101 ASN A CA 1
ATOM 816 C C . ASN A 1 101 ? 7.992 1.282 4.18 1 79.19 101 ASN A C 1
ATOM 818 O O . ASN A 1 101 ? 8.977 1.595 3.51 1 79.19 101 ASN A O 1
ATOM 822 N N . MET A 1 102 ? 7.648 1.726 5.34 1 84.94 102 MET A N 1
ATOM 823 C CA . MET A 1 102 ? 8.461 2.816 5.867 1 84.94 102 MET A CA 1
ATOM 824 C C . MET A 1 102 ? 9.922 2.391 6.008 1 84.94 102 MET A C 1
ATOM 826 O O . MET A 1 102 ? 10.203 1.264 6.414 1 84.94 102 MET A O 1
ATOM 830 N N . THR A 1 103 ? 10.789 3.35 5.691 1 83.31 103 THR A N 1
ATOM 831 C CA . THR A 1 103 ? 12.219 3.057 5.758 1 83.31 103 THR A CA 1
ATOM 832 C C . THR A 1 103 ? 13 4.293 6.188 1 83.31 103 THR A C 1
ATOM 834 O O . THR A 1 103 ? 12.422 5.34 6.465 1 83.31 103 THR A O 1
ATOM 837 N N . LEU A 1 104 ? 14.273 4.09 6.23 1 83.62 104 LEU A N 1
ATOM 838 C CA . LEU A 1 104 ? 15.148 5.172 6.672 1 83.62 104 LEU A CA 1
ATOM 839 C C . LEU A 1 104 ? 15.281 6.234 5.586 1 83.62 104 LEU A C 1
ATOM 841 O O . LEU A 1 104 ? 15.398 5.906 4.402 1 83.62 104 LEU A O 1
ATOM 845 N N . ALA A 1 105 ? 15.312 7.449 6.078 1 87.25 105 ALA A N 1
ATOM 846 C CA . ALA A 1 105 ? 15.578 8.555 5.16 1 87.25 105 ALA A CA 1
ATOM 847 C C . ALA A 1 105 ? 17.062 8.648 4.828 1 87.25 105 ALA A C 1
ATOM 849 O O . ALA A 1 105 ? 17.922 8.375 5.676 1 87.25 105 ALA A O 1
ATOM 850 N N . GLU A 1 106 ? 17.266 9.031 3.637 1 81.25 106 GLU A N 1
ATOM 851 C CA . GLU A 1 106 ? 18.641 9.25 3.229 1 81.25 106 GLU A CA 1
ATOM 852 C C . GLU A 1 106 ? 19.312 10.328 4.078 1 81.25 106 GLU A C 1
ATOM 854 O O . GLU A 1 106 ? 18.703 11.383 4.336 1 81.25 106 GLU A O 1
ATOM 859 N N . GLY A 1 107 ? 20.547 9.992 4.387 1 72.69 107 GLY A N 1
ATOM 860 C CA . GLY A 1 107 ? 21.344 10.984 5.086 1 72.69 107 GLY A CA 1
ATOM 861 C C . GLY A 1 107 ? 20.969 11.133 6.547 1 72.69 107 GLY A C 1
ATOM 862 O O . GLY A 1 107 ? 21.438 12.055 7.223 1 72.69 107 GLY A O 1
ATOM 863 N N . ASP A 1 108 ? 20.109 10.305 6.988 1 65.56 108 ASP A N 1
ATOM 864 C CA . ASP A 1 108 ? 19.609 10.516 8.344 1 65.56 108 ASP A CA 1
ATOM 865 C C . ASP A 1 108 ? 20.609 10.023 9.383 1 65.56 108 ASP A C 1
ATOM 867 O O . ASP A 1 108 ? 21.156 8.922 9.25 1 65.56 108 ASP A O 1
ATOM 871 N N . ALA A 1 109 ? 20.812 10.938 10.25 1 61.72 109 ALA A N 1
ATOM 872 C CA . ALA A 1 109 ? 21.719 10.719 11.375 1 61.72 109 ALA A CA 1
ATOM 873 C C . ALA A 1 109 ? 21.141 9.711 12.359 1 61.72 109 ALA A C 1
ATOM 875 O O . ALA A 1 109 ? 21.875 9.109 13.148 1 61.72 109 ALA A O 1
ATOM 876 N N . ASN A 1 110 ? 19.812 9.469 12.297 1 63.59 110 ASN A N 1
ATOM 877 C CA . ASN A 1 110 ? 19.141 8.617 13.281 1 63.59 110 ASN A CA 1
ATOM 878 C C . ASN A 1 110 ? 19.344 7.141 12.977 1 63.59 110 ASN A C 1
ATOM 880 O O . ASN A 1 110 ? 18.766 6.277 13.648 1 63.59 110 ASN A O 1
ATOM 884 N N . ARG A 1 111 ? 20.125 6.863 12.047 1 64.62 111 ARG A N 1
ATOM 885 C CA . ARG A 1 111 ? 20.406 5.484 11.672 1 64.62 111 ARG A CA 1
ATOM 886 C C . ARG A 1 111 ? 20.953 4.691 12.852 1 64.62 111 ARG A C 1
ATOM 888 O O . ARG A 1 111 ? 20.594 3.523 13.039 1 64.62 111 ARG A O 1
ATOM 895 N N . HIS A 1 112 ? 21.609 5.453 13.547 1 66.44 112 HIS A N 1
ATOM 896 C CA . HIS A 1 112 ? 22.25 4.797 14.688 1 66.44 112 HIS A CA 1
ATOM 897 C C . HIS A 1 112 ? 21.203 4.375 15.727 1 66.44 112 HIS A C 1
ATOM 899 O O . HIS A 1 112 ? 21.328 3.309 16.328 1 66.44 112 HIS A O 1
ATOM 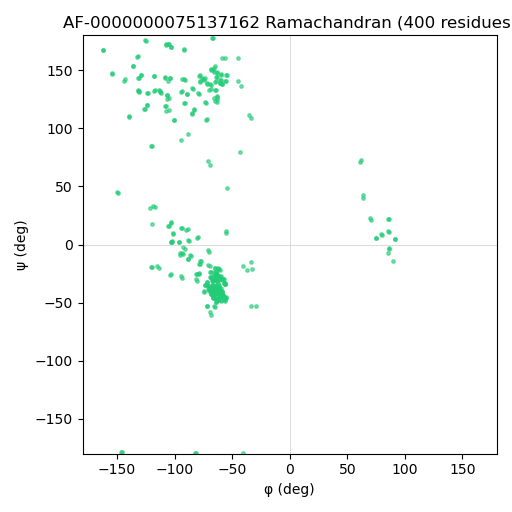905 N N . ARG A 1 113 ? 20.203 5.191 15.859 1 68.5 113 ARG A N 1
ATOM 906 C CA . ARG A 1 113 ? 19.141 4.918 16.828 1 68.5 113 ARG A CA 1
ATOM 907 C C . ARG A 1 113 ? 18.422 3.617 16.5 1 68.5 113 ARG A C 1
ATOM 909 O O . ARG A 1 113 ? 18.219 2.773 17.375 1 68.5 113 ARG A O 1
ATOM 916 N N . PHE A 1 114 ? 18.188 3.404 15.289 1 70.75 114 PHE A N 1
ATOM 917 C CA . PHE A 1 114 ? 17.422 2.234 14.891 1 70.75 114 PHE A CA 1
ATOM 918 C C . PHE A 1 114 ? 18.297 0.99 14.852 1 70.75 114 PHE A C 1
ATOM 920 O O . PHE A 1 114 ? 17.812 -0.12 15.102 1 70.75 114 PHE A O 1
ATOM 927 N N . GLU A 1 115 ? 19.531 1.219 14.57 1 67.56 115 GLU A N 1
ATOM 928 C CA . GLU A 1 115 ? 20.453 0.094 14.625 1 67.56 115 GLU A CA 1
ATOM 929 C C . GLU A 1 115 ? 20.547 -0.476 16.031 1 67.56 115 GLU A C 1
ATOM 931 O O . GLU A 1 115 ? 20.672 -1.69 16.219 1 67.56 115 GLU A O 1
ATOM 936 N N . SER A 1 116 ? 20.547 0.365 16.953 1 67.19 116 SER A N 1
ATOM 937 C CA . SER A 1 116 ? 20.625 -0.082 18.344 1 67.19 116 SER A CA 1
ATOM 938 C C . SER A 1 116 ? 19.453 -1 18.703 1 67.19 116 SER A C 1
ATOM 940 O O . SER A 1 116 ? 19.594 -1.869 19.562 1 67.19 116 SER A O 1
ATOM 942 N N . TYR A 1 117 ? 18.375 -0.822 18.031 1 66.44 117 TYR A N 1
ATOM 943 C CA . TYR A 1 117 ? 17.219 -1.682 18.234 1 66.44 117 TYR A CA 1
ATOM 944 C C . TYR A 1 117 ? 17.281 -2.904 17.328 1 66.44 117 TYR A C 1
ATOM 946 O O . TYR A 1 117 ? 16.328 -3.688 17.266 1 66.44 117 TYR A O 1
ATOM 954 N N . GLY A 1 118 ? 18.438 -2.908 16.625 1 65.19 118 GLY A N 1
ATOM 955 C CA . GLY A 1 118 ? 18.625 -4.047 15.742 1 65.19 118 GLY A CA 1
ATOM 956 C C . GLY A 1 118 ? 17.859 -3.908 14.438 1 65.19 118 GLY A C 1
ATOM 957 O O . GLY A 1 118 ? 17.578 -4.906 13.766 1 65.19 118 GLY A O 1
ATOM 958 N N . LEU A 1 119 ? 17.312 -2.643 14.297 1 65.44 119 LEU A N 1
ATOM 959 C CA . LEU A 1 119 ? 16.562 -2.41 13.07 1 65.44 119 LEU A CA 1
ATOM 960 C C . LEU A 1 119 ? 17.469 -1.84 11.984 1 65.44 119 LEU A C 1
ATOM 962 O O . LEU A 1 119 ? 18.359 -1.025 12.266 1 65.44 119 LEU A O 1
ATOM 966 N N . PHE A 1 120 ? 17.281 -2.223 10.773 1 62.03 120 PHE A N 1
ATOM 967 C CA . PHE A 1 120 ? 17.953 -1.711 9.594 1 62.03 120 PHE A CA 1
ATOM 968 C C . PHE A 1 120 ? 19.453 -1.999 9.656 1 62.03 120 PHE A C 1
ATOM 970 O O . PHE A 1 120 ? 20.266 -1.089 9.516 1 62.03 120 PHE A O 1
ATOM 977 N N . SER A 1 121 ? 19.938 -3.098 10.086 1 57.06 121 SER A N 1
ATOM 978 C CA . SER A 1 121 ? 21.359 -3.439 10.133 1 57.06 121 SER A CA 1
ATOM 979 C C . SER A 1 121 ? 22.078 -3.006 8.859 1 57.06 121 SER A C 1
ATOM 981 O O . SER A 1 121 ? 21.469 -2.947 7.789 1 57.06 121 SER A O 1
ATOM 983 N N . ARG A 1 122 ? 23.266 -2.418 9.094 1 47.53 122 ARG A N 1
ATOM 984 C CA . ARG A 1 122 ? 24.203 -1.793 8.164 1 47.53 122 ARG A CA 1
ATOM 985 C C . ARG A 1 122 ? 24.109 -2.434 6.785 1 47.53 122 ARG A C 1
ATOM 987 O O . ARG A 1 122 ? 24.188 -1.742 5.766 1 47.53 122 ARG A O 1
ATOM 994 N N . GLY A 1 123 ? 24.203 -3.588 6.68 1 45.34 123 GLY A N 1
ATOM 995 C CA . GLY A 1 123 ? 24.234 -4.242 5.379 1 45.34 123 GLY A CA 1
ATOM 996 C C . GLY A 1 123 ? 22.938 -4.086 4.613 1 45.34 123 GLY A C 1
ATOM 997 O O . GLY A 1 123 ? 22.875 -4.375 3.416 1 45.34 123 GLY A O 1
ATOM 998 N N . GLU A 1 124 ? 21.953 -3.902 5.254 1 48.66 124 GLU A N 1
ATOM 999 C CA . GLU A 1 124 ? 20.656 -3.871 4.57 1 48.66 124 GLU A CA 1
ATOM 1000 C C . GLU A 1 124 ? 20.328 -2.463 4.086 1 48.66 124 GLU A C 1
ATOM 1002 O O . GLU A 1 124 ? 19.172 -2.172 3.756 1 48.66 124 GLU A O 1
ATOM 1007 N N . LEU A 1 125 ? 21.281 -1.678 4.105 1 45.97 125 LEU A N 1
ATOM 1008 C CA . LEU A 1 125 ? 21.328 -0.29 3.656 1 45.97 125 LEU A CA 1
ATOM 1009 C C . LEU A 1 125 ? 20.469 -0.104 2.402 1 45.97 125 LEU A C 1
ATOM 1011 O O . LEU A 1 125 ? 20.344 1.014 1.898 1 45.97 125 LEU A O 1
ATOM 1015 N N . SER A 1 126 ? 20.25 -1.166 1.729 1 53.19 126 SER A N 1
ATOM 1016 C CA . SER A 1 126 ? 19.438 -1.071 0.523 1 53.19 126 SER A CA 1
ATOM 1017 C C . SER A 1 126 ? 18.078 -0.438 0.821 1 53.19 126 SER A C 1
ATOM 1019 O O . SER A 1 126 ? 17.312 -0.145 -0.097 1 53.19 126 SER A O 1
ATOM 1021 N N . ASP A 1 127 ? 18.047 0.094 2.109 1 64.38 127 ASP A N 1
ATOM 1022 C CA . ASP A 1 127 ? 16.672 0.419 2.469 1 64.38 127 ASP A CA 1
ATOM 1023 C C . ASP A 1 127 ? 16.531 1.9 2.809 1 64.38 127 ASP A C 1
ATOM 1025 O O . ASP A 1 127 ? 15.781 2.266 3.719 1 64.38 127 ASP A O 1
ATOM 1029 N N . VAL A 1 128 ? 17.328 2.674 2.156 1 76.69 128 VAL A N 1
ATOM 1030 C CA . VAL A 1 128 ? 17.172 4.105 2.385 1 76.69 128 VAL A CA 1
ATOM 1031 C C . VAL A 1 128 ? 16.484 4.754 1.185 1 76.69 128 VAL A C 1
ATOM 1033 O O . VAL A 1 128 ? 16.75 4.383 0.038 1 76.69 128 VAL A O 1
ATOM 1036 N N . ARG A 1 129 ? 15.609 5.676 1.508 1 83.88 129 ARG A N 1
ATOM 1037 C CA . ARG A 1 129 ? 14.883 6.398 0.472 1 83.88 129 ARG A CA 1
ATOM 1038 C C . ARG A 1 129 ? 14.93 7.902 0.716 1 83.88 129 ARG A C 1
ATOM 1040 O O . ARG A 1 129 ? 15 8.352 1.862 1 83.88 129 ARG A O 1
ATOM 1047 N N . PRO A 1 130 ? 15.023 8.656 -0.341 1 88.19 130 PRO A N 1
ATOM 1048 C CA . PRO A 1 130 ? 14.953 10.102 -0.161 1 88.19 130 PRO A CA 1
ATOM 1049 C C . PRO A 1 130 ? 13.57 10.578 0.285 1 88.19 130 PRO A C 1
ATOM 1051 O O . PRO A 1 130 ? 12.562 9.961 -0.07 1 88.19 130 PRO A O 1
ATOM 1054 N N . ILE A 1 131 ? 13.539 11.656 1.02 1 91.19 131 ILE A N 1
ATOM 1055 C CA . ILE A 1 131 ? 12.266 12.219 1.45 1 91.19 131 ILE A CA 1
ATOM 1056 C C . ILE A 1 131 ? 11.445 12.641 0.23 1 91.19 131 ILE A C 1
ATOM 1058 O O . ILE A 1 131 ? 10.219 12.75 0.302 1 91.19 131 ILE A O 1
ATOM 1062 N N . GLU A 1 132 ? 12.125 12.836 -0.864 1 91.06 132 GLU A N 1
ATOM 1063 C CA . GLU A 1 132 ? 11.5 13.242 -2.119 1 91.06 132 GLU A CA 1
ATOM 1064 C C . GLU A 1 132 ? 10.43 12.242 -2.549 1 91.06 132 GLU A C 1
ATOM 1066 O O . GLU A 1 132 ? 9.438 12.617 -3.184 1 91.06 132 GLU A O 1
ATOM 1071 N N . ASP A 1 133 ? 10.578 11.039 -2.201 1 89.31 133 ASP A N 1
ATOM 1072 C CA . ASP A 1 133 ? 9.594 10.016 -2.533 1 89.31 133 ASP A CA 1
ATOM 1073 C C . ASP A 1 133 ? 8.227 10.359 -1.932 1 89.31 133 ASP A C 1
ATOM 1075 O O . ASP A 1 133 ? 7.199 10.219 -2.596 1 89.31 133 ASP A O 1
ATOM 1079 N N . ASP A 1 134 ? 8.289 10.852 -0.713 1 94.44 134 ASP A N 1
ATOM 1080 C CA . ASP A 1 134 ? 7.051 11.266 -0.058 1 94.44 134 ASP A CA 1
ATOM 1081 C C . ASP A 1 134 ? 6.531 12.57 -0.651 1 94.44 134 ASP A C 1
ATOM 1083 O O . ASP A 1 134 ? 5.32 12.742 -0.828 1 94.44 134 ASP A O 1
ATOM 1087 N N . MET A 1 135 ? 7.461 13.422 -1.034 1 94.56 135 MET A N 1
ATOM 1088 C CA . MET A 1 135 ? 7.082 14.734 -1.542 1 94.56 135 MET A CA 1
ATOM 1089 C C . MET A 1 135 ? 6.32 14.617 -2.859 1 94.56 135 MET A C 1
ATOM 1091 O O . MET A 1 135 ? 5.375 15.359 -3.105 1 94.56 135 MET A O 1
ATOM 1095 N N . GLN A 1 136 ? 6.719 13.719 -3.629 1 92.38 136 GLN A N 1
ATOM 1096 C CA . GLN A 1 136 ? 6.027 13.484 -4.891 1 92.38 136 GLN A CA 1
ATOM 1097 C C . GLN A 1 136 ? 4.586 13.047 -4.656 1 92.38 136 GLN A C 1
ATOM 1099 O O . GLN A 1 136 ? 3.672 13.477 -5.363 1 92.38 136 GLN A O 1
ATOM 1104 N N . ARG A 1 137 ? 4.422 12.25 -3.686 1 93.5 137 ARG A N 1
ATOM 1105 C CA . ARG A 1 137 ? 3.084 11.75 -3.379 1 93.5 137 ARG A CA 1
ATOM 1106 C C . ARG A 1 137 ? 2.213 12.852 -2.779 1 93.5 137 ARG A C 1
ATOM 1108 O O . ARG A 1 137 ? 0.998 12.867 -2.982 1 93.5 137 ARG A O 1
ATOM 1115 N N . LEU A 1 138 ? 2.846 13.711 -2.084 1 95.56 138 LEU A N 1
ATOM 1116 C CA . LEU A 1 138 ? 2.109 14.828 -1.497 1 95.56 138 LEU A CA 1
ATOM 1117 C C . LEU A 1 138 ? 1.506 15.711 -2.584 1 95.56 138 LEU A C 1
ATOM 1119 O O . LEU A 1 138 ? 0.422 16.266 -2.402 1 95.56 138 LEU A O 1
ATOM 1123 N N . ALA A 1 139 ? 2.189 15.781 -3.688 1 92.62 139 ALA A N 1
ATOM 1124 C CA . ALA A 1 139 ? 1.639 16.516 -4.82 1 92.62 139 ALA A CA 1
ATOM 1125 C C . ALA A 1 139 ? 0.309 15.922 -5.27 1 92.62 139 ALA A C 1
ATOM 1127 O O . ALA A 1 139 ? -0.663 16.641 -5.492 1 92.62 139 ALA A O 1
ATOM 1128 N N . ASP A 1 140 ? 0.296 14.633 -5.328 1 92.19 140 ASP A N 1
ATOM 1129 C CA . ASP A 1 140 ? -0.91 13.93 -5.75 1 92.19 140 ASP A CA 1
ATOM 1130 C C . ASP A 1 140 ? -2.037 14.109 -4.734 1 92.19 140 ASP A C 1
ATOM 1132 O O . ASP A 1 140 ? -3.197 14.289 -5.113 1 92.19 140 ASP A O 1
ATOM 1136 N N . ILE A 1 141 ? -1.689 14.055 -3.562 1 95.56 141 ILE A N 1
ATOM 1137 C CA . ILE A 1 141 ? -2.674 14.188 -2.494 1 95.56 141 ILE A CA 1
ATOM 1138 C C . ILE A 1 141 ? -3.266 15.594 -2.518 1 95.56 141 ILE A C 1
ATOM 1140 O O . ILE A 1 141 ? -4.484 15.766 -2.447 1 95.56 141 ILE A O 1
ATOM 1144 N N . LEU A 1 142 ? -2.396 16.547 -2.637 1 95.5 142 LEU A N 1
ATOM 1145 C CA . LEU A 1 142 ? -2.869 17.938 -2.705 1 95.5 142 LEU A CA 1
ATOM 1146 C C . LEU A 1 142 ? -3.803 18.125 -3.895 1 95.5 142 LEU A C 1
ATOM 1148 O O . LEU A 1 142 ? -4.879 18.719 -3.754 1 95.5 142 LEU A O 1
ATOM 1152 N N . GLU A 1 143 ? -3.396 17.672 -4.973 1 93.38 143 GLU A N 1
ATOM 1153 C CA . GLU A 1 143 ? -4.219 17.812 -6.172 1 93.38 143 GLU A CA 1
ATOM 1154 C C . GLU A 1 143 ? -5.59 17.172 -5.98 1 93.38 143 GLU A C 1
ATOM 1156 O O . GLU A 1 143 ? -6.609 17.734 -6.371 1 93.38 143 GLU A O 1
ATOM 1161 N N . SER A 1 144 ? -5.609 16.047 -5.414 1 93.81 144 SER A N 1
ATOM 1162 C CA . SER A 1 144 ? -6.871 15.359 -5.152 1 93.81 144 SER A CA 1
ATOM 1163 C C . SER A 1 144 ? -7.762 16.172 -4.219 1 93.81 144 SER A C 1
ATOM 1165 O O . SER A 1 144 ? -8.977 16.25 -4.426 1 93.81 144 SER A O 1
ATOM 1167 N N . LEU A 1 145 ? -7.172 16.719 -3.23 1 94.31 145 LEU A N 1
ATOM 1168 C CA . LEU A 1 145 ? -7.922 17.516 -2.271 1 94.31 145 LEU A CA 1
ATOM 1169 C C . LEU A 1 145 ? -8.5 18.766 -2.939 1 94.31 145 LEU A C 1
ATOM 1171 O O . LEU A 1 145 ? -9.625 19.172 -2.633 1 94.31 145 LEU A O 1
ATOM 1175 N N . LEU A 1 146 ? -7.762 19.312 -3.865 1 94 146 LEU A N 1
ATOM 1176 C CA . LEU A 1 146 ? -8.172 20.562 -4.508 1 94 146 LEU A CA 1
ATOM 1177 C C . LEU A 1 146 ? -9.195 20.281 -5.605 1 94 146 LEU A C 1
ATOM 1179 O O . LEU A 1 146 ? -10.023 21.141 -5.914 1 94 146 LEU A O 1
ATOM 1183 N N . THR A 1 147 ? -9.188 19.094 -6.164 1 92.12 147 THR A N 1
ATOM 1184 C CA . THR A 1 147 ? -10.07 18.797 -7.285 1 92.12 147 THR A CA 1
ATOM 1185 C C . THR A 1 147 ? -11.25 17.938 -6.828 1 92.12 147 THR A C 1
ATOM 1187 O O . THR A 1 147 ? -12.273 17.859 -7.512 1 92.12 147 THR A O 1
ATOM 1190 N N . GLY A 1 148 ? -11.039 17.203 -5.777 1 90.56 148 GLY A N 1
ATOM 1191 C CA . GLY A 1 148 ? -12.055 16.281 -5.289 1 90.56 148 GLY A CA 1
ATOM 1192 C C . GLY A 1 148 ? -12 14.93 -5.961 1 90.56 148 GLY A C 1
ATOM 1193 O O . GLY A 1 148 ? -12.906 14.109 -5.785 1 90.56 148 GLY A O 1
ATOM 1194 N N . GLN A 1 149 ? -10.914 14.758 -6.691 1 86.62 149 GLN A N 1
ATOM 1195 C CA . GLN A 1 149 ? -10.789 13.492 -7.414 1 86.62 149 GLN A CA 1
ATOM 1196 C C . GLN A 1 149 ? -10 12.469 -6.605 1 86.62 149 GLN A C 1
ATOM 1198 O O . GLN A 1 149 ? -8.961 12.797 -6.023 1 86.62 149 GLN A O 1
ATOM 1203 N N . GLU A 1 150 ? -10.453 11.203 -6.449 1 78.31 150 GLU A N 1
ATOM 1204 C CA . GLU A 1 150 ? -9.836 10.141 -5.664 1 78.31 150 GLU A CA 1
ATOM 1205 C C . GLU A 1 150 ? -8.531 9.672 -6.297 1 78.31 150 GLU A C 1
ATOM 1207 O O . GLU A 1 150 ? -7.578 9.328 -5.594 1 78.31 150 GLU A O 1
ATOM 1212 N N . GLU A 1 151 ? -8.648 9.234 -7.531 1 64.75 151 GLU A N 1
ATOM 1213 C CA . GLU A 1 151 ? -7.457 8.742 -8.211 1 64.75 151 GLU A CA 1
ATOM 1214 C C . GLU A 1 151 ? -6.992 9.719 -9.289 1 64.75 151 GLU A C 1
ATOM 1216 O O . GLU A 1 151 ? -7.809 10.336 -9.977 1 64.75 151 GLU A O 1
ATOM 1221 N N . MET A 1 152 ? -5.77 10.273 -9.039 1 52.31 152 MET A N 1
ATOM 1222 C CA . MET A 1 152 ? -5.25 11.023 -10.18 1 52.31 152 MET A CA 1
ATOM 1223 C C . MET A 1 152 ? -4.84 10.078 -11.305 1 52.31 152 MET A C 1
ATOM 1225 O O . MET A 1 152 ? -4.113 9.109 -11.078 1 52.31 152 MET A O 1
ATOM 1229 N N . THR A 1 153 ? -5.715 9.531 -11.93 1 44.72 153 THR A N 1
ATOM 1230 C CA . THR A 1 153 ? -5.387 8.664 -13.055 1 44.72 153 THR A CA 1
ATOM 1231 C C . THR A 1 153 ? -4.176 9.195 -13.812 1 44.72 153 THR A C 1
ATOM 1233 O O . THR A 1 153 ? -3.924 10.398 -13.82 1 44.72 153 THR A O 1
ATOM 1236 N N . ASP A 1 154 ? -3.082 8.43 -13.688 1 43.78 154 ASP A N 1
ATOM 1237 C CA . ASP A 1 154 ? -1.953 8.734 -14.562 1 43.78 154 ASP A CA 1
ATOM 1238 C C . ASP A 1 154 ? -2.432 9.25 -15.914 1 43.78 154 ASP A C 1
ATOM 1240 O O . ASP A 1 154 ? -1.647 9.344 -16.859 1 43.78 154 ASP A O 1
ATOM 1244 N N . TYR A 1 155 ? -3.648 8.984 -16.312 1 37.66 155 TYR A N 1
ATOM 1245 C CA . TYR A 1 155 ? -3.807 9.203 -17.75 1 37.66 155 TYR A CA 1
ATOM 1246 C C . TYR A 1 155 ? -3.164 10.516 -18.172 1 37.66 155 TYR A C 1
ATOM 1248 O O . TYR A 1 155 ? -3.021 11.438 -17.359 1 37.66 155 TYR A O 1
ATOM 1256 N N . ALA A 1 156 ? -2.93 10.562 -19.375 1 35.31 156 ALA A N 1
ATOM 1257 C CA . ALA A 1 156 ? -2.4 11.5 -20.359 1 35.31 156 ALA A CA 1
ATOM 1258 C C . ALA A 1 156 ? -2.969 12.906 -20.141 1 35.31 156 ALA A C 1
ATOM 1260 O O . ALA A 1 156 ? -4.062 13.211 -20.625 1 35.31 156 ALA A O 1
ATOM 1261 N N . GLY A 1 157 ? -2.465 13.656 -19.219 1 49.56 157 GLY A N 1
ATOM 1262 C CA . GLY A 1 157 ? -2.492 15.094 -19.469 1 49.56 157 GLY A CA 1
ATOM 1263 C C . GLY A 1 157 ? -3.756 15.758 -18.953 1 49.56 157 GLY A C 1
ATOM 1264 O O . GLY A 1 157 ? -3.885 16.984 -19.016 1 49.56 157 GLY A O 1
ATOM 1265 N N . GLU A 1 158 ? -4.75 14.922 -18.625 1 53.81 158 GLU A N 1
ATOM 1266 C CA . GLU A 1 158 ? -5.898 15.797 -18.375 1 53.81 158 GLU A CA 1
ATOM 1267 C C . GLU A 1 158 ? -6.027 16.141 -16.891 1 53.81 158 GLU A C 1
ATOM 1269 O O . GLU A 1 158 ? -6.258 15.266 -16.062 1 53.81 158 GLU A O 1
ATOM 1274 N N . ARG A 1 159 ? -5.414 17.172 -16.469 1 66.06 159 ARG A N 1
ATOM 1275 C CA . ARG A 1 159 ? -5.551 17.766 -15.141 1 66.06 159 ARG A CA 1
ATOM 1276 C C . ARG A 1 159 ? -6.973 18.281 -14.914 1 66.06 159 ARG A C 1
ATOM 1278 O O . ARG A 1 159 ? -7.582 18.844 -15.82 1 66.06 159 ARG A O 1
ATOM 1285 N N . PHE A 1 160 ? -7.598 17.828 -13.852 1 74.31 160 PHE A N 1
ATOM 1286 C CA . PHE A 1 160 ? -8.93 18.281 -13.477 1 74.31 160 PHE A CA 1
ATOM 1287 C C . PHE A 1 160 ? -8.891 19.688 -12.906 1 74.31 160 PHE A C 1
ATOM 1289 O O . PHE A 1 160 ? -7.926 20.062 -12.234 1 74.31 160 PHE A O 1
ATOM 1296 N N . PRO A 1 161 ? -9.922 20.422 -13.242 1 84.56 161 PRO A N 1
ATOM 1297 C CA . PRO A 1 161 ? -9.969 21.766 -12.656 1 84.56 161 PRO A CA 1
ATOM 1298 C C . PRO A 1 161 ? -10.156 21.75 -11.141 1 84.56 161 PRO A C 1
ATOM 1300 O O . PRO A 1 161 ? -10.805 20.844 -10.609 1 84.56 161 PRO A O 1
ATOM 1303 N N . PRO A 1 162 ? -9.625 22.688 -10.562 1 90.25 162 PRO A N 1
ATOM 1304 C CA . PRO A 1 162 ? -9.852 22.797 -9.125 1 90.25 162 PRO A CA 1
ATOM 1305 C C . PRO A 1 162 ? -11.312 23.078 -8.773 1 90.25 162 PRO A C 1
ATOM 1307 O O . PRO A 1 162 ? -12.062 23.578 -9.617 1 90.25 162 PRO A O 1
ATOM 1310 N N . LYS A 1 163 ? -11.633 22.656 -7.586 1 90.81 163 LYS A N 1
ATOM 1311 C CA . LYS A 1 163 ? -12.977 22.953 -7.086 1 90.81 163 LYS A CA 1
ATOM 1312 C C . LYS A 1 163 ? -13.219 24.453 -7.047 1 90.81 163 LYS A C 1
ATOM 1314 O O . LYS A 1 163 ? -12.281 25.25 -6.922 1 90.81 163 LYS A O 1
ATOM 1319 N N . ASP A 1 164 ? -14.508 24.703 -7.012 1 88.5 164 ASP A N 1
ATOM 1320 C CA . ASP A 1 164 ? -14.891 26.109 -6.859 1 88.5 164 ASP A CA 1
ATOM 1321 C C . ASP A 1 164 ? -14.43 26.656 -5.512 1 88.5 164 ASP A C 1
ATOM 1323 O O . ASP A 1 164 ? -14.562 25.984 -4.484 1 88.5 164 ASP A O 1
ATOM 1327 N N . GLY A 1 165 ? -13.828 27.844 -5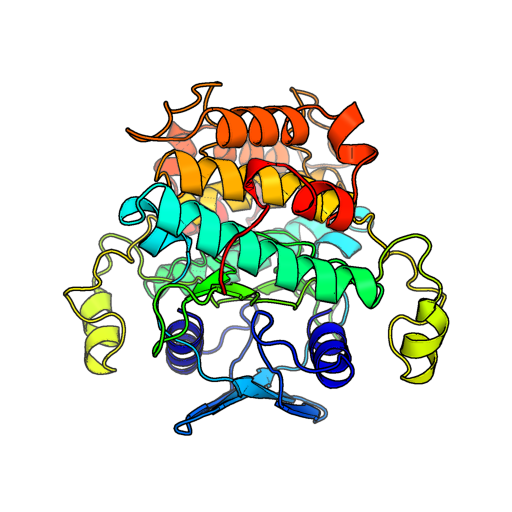.586 1 89.81 165 GLY A N 1
ATOM 1328 C CA . GLY A 1 165 ? -13.422 28.5 -4.352 1 89.81 165 GLY A CA 1
ATOM 1329 C C . GLY A 1 165 ? -12.008 28.156 -3.93 1 89.81 165 GLY A C 1
ATOM 1330 O O . GLY A 1 165 ? -11.547 28.594 -2.873 1 89.81 165 GLY A O 1
ATOM 1331 N N . THR A 1 166 ? -11.344 27.406 -4.777 1 92.69 166 THR A N 1
ATOM 1332 C CA . THR A 1 166 ? -9.961 27.094 -4.461 1 92.69 166 THR A CA 1
ATOM 1333 C C . THR A 1 166 ? -9.102 28.344 -4.43 1 92.69 166 THR A C 1
ATOM 1335 O O . THR A 1 166 ? -9.102 29.125 -5.383 1 92.69 166 THR A O 1
ATOM 1338 N N . HIS A 1 167 ? -8.492 28.578 -3.357 1 92.56 167 HIS A N 1
ATOM 1339 C CA . HIS A 1 167 ? -7.652 29.766 -3.182 1 92.56 167 HIS A CA 1
ATOM 1340 C C . HIS A 1 167 ? -6.461 29.734 -4.133 1 92.56 167 HIS A C 1
ATOM 1342 O O . HIS A 1 167 ? -5.84 28.688 -4.328 1 92.56 167 HIS A O 1
ATOM 1348 N N . PRO A 1 168 ? -6.07 30.859 -4.715 1 93.75 168 PRO A N 1
ATOM 1349 C CA . PRO A 1 168 ? -4.934 30.906 -5.637 1 93.75 168 PRO A CA 1
ATOM 1350 C C . PRO A 1 168 ? -3.633 30.438 -4.996 1 93.75 168 PRO A C 1
ATOM 1352 O O . PRO A 1 168 ? -2.787 29.844 -5.676 1 93.75 168 PRO A O 1
ATOM 1355 N N . ASP A 1 169 ? -3.496 30.625 -3.734 1 95 169 ASP A N 1
ATOM 1356 C CA . ASP A 1 169 ? -2.287 30.203 -3.041 1 95 169 ASP A CA 1
ATOM 1357 C C . ASP A 1 169 ? -2.172 28.672 -3.029 1 95 169 ASP A C 1
ATOM 1359 O O . ASP A 1 169 ? -1.066 28.125 -3.025 1 95 169 ASP A O 1
ATOM 1363 N N . ALA A 1 170 ? -3.342 28.031 -3.014 1 95.69 170 ALA A N 1
ATOM 1364 C CA . ALA A 1 170 ? -3.326 26.578 -3.086 1 95.69 170 ALA A CA 1
ATOM 1365 C C . ALA A 1 170 ? -2.783 26.094 -4.434 1 95.69 170 ALA A C 1
ATOM 1367 O O . ALA A 1 170 ? -2.008 25.141 -4.492 1 95.69 170 ALA A O 1
ATOM 1368 N N . LEU A 1 171 ? -3.154 26.781 -5.41 1 94.19 171 LEU A N 1
ATOM 1369 C CA . LEU A 1 171 ? -2.684 26.453 -6.75 1 94.19 171 LEU A CA 1
ATOM 1370 C C . LEU A 1 171 ? -1.195 26.75 -6.895 1 94.19 171 LEU A C 1
ATOM 1372 O O . LEU A 1 171 ? -0.478 26.016 -7.59 1 94.19 171 LEU A O 1
ATOM 1376 N N . ASP A 1 172 ? -0.803 27.812 -6.289 1 94.69 172 ASP A N 1
ATOM 1377 C CA . ASP A 1 172 ? 0.621 28.141 -6.277 1 94.69 172 ASP A CA 1
ATOM 1378 C C . ASP A 1 172 ? 1.427 27.031 -5.605 1 94.69 172 ASP A C 1
ATOM 1380 O O . ASP A 1 172 ? 2.469 26.609 -6.121 1 94.69 172 ASP A O 1
ATOM 1384 N N . LEU A 1 173 ? 0.946 26.531 -4.539 1 95.5 173 LEU A N 1
ATOM 1385 C CA . LEU A 1 173 ? 1.613 25.453 -3.832 1 95.5 173 LEU A CA 1
ATOM 1386 C C . LEU A 1 173 ? 1.675 24.188 -4.699 1 95.5 173 LEU A C 1
ATOM 1388 O O . LEU A 1 173 ? 2.701 23.516 -4.742 1 95.5 173 LEU A O 1
ATOM 1392 N N . LEU A 1 174 ? 0.587 23.906 -5.363 1 93.94 174 LEU A N 1
ATOM 1393 C CA . LEU A 1 174 ? 0.558 22.75 -6.25 1 93.94 174 LEU A CA 1
ATOM 1394 C C . LEU A 1 174 ? 1.608 22.875 -7.348 1 93.94 174 LEU A C 1
ATOM 1396 O O . LEU A 1 174 ? 2.262 21.891 -7.707 1 93.94 174 LEU A O 1
ATOM 1400 N N . ARG A 1 175 ? 1.78 24.062 -7.816 1 92.06 175 ARG A N 1
ATOM 1401 C CA . ARG A 1 175 ? 2.795 24.312 -8.836 1 92.06 175 ARG A CA 1
ATOM 1402 C C . ARG A 1 175 ? 4.191 24.016 -8.297 1 92.06 175 ARG A C 1
ATOM 1404 O O . ARG A 1 175 ? 5.031 23.469 -9.008 1 92.06 175 ARG A O 1
ATOM 1411 N N . ILE A 1 176 ? 4.391 24.375 -7.125 1 91.5 176 ILE A N 1
ATOM 1412 C CA . ILE A 1 176 ? 5.676 24.125 -6.484 1 91.5 176 ILE A CA 1
ATOM 1413 C C . ILE A 1 176 ? 5.918 22.609 -6.41 1 91.5 176 ILE A C 1
ATOM 1415 O O . ILE A 1 176 ? 6.996 22.141 -6.773 1 91.5 176 ILE A O 1
ATOM 1419 N N . PHE A 1 177 ? 4.875 21.844 -6.051 1 91.69 177 PHE A N 1
ATOM 1420 C CA . PHE A 1 177 ? 5 20.391 -5.926 1 91.69 177 PHE A CA 1
ATOM 1421 C C . PHE A 1 177 ? 5.25 19.766 -7.285 1 91.69 177 PHE A C 1
ATOM 1423 O O . PHE A 1 177 ? 5.957 18.75 -7.383 1 91.69 177 PHE A O 1
ATOM 1430 N N . ARG A 1 178 ? 4.742 20.328 -8.266 1 89.88 178 ARG A N 1
ATOM 1431 C CA . ARG A 1 178 ? 4.797 19.703 -9.586 1 89.88 178 ARG A CA 1
ATOM 1432 C C . ARG A 1 178 ? 6.074 20.094 -10.32 1 89.88 178 ARG A C 1
ATOM 1434 O O . ARG A 1 178 ? 6.402 19.531 -11.367 1 89.88 178 ARG A O 1
ATOM 1441 N N . ASN A 1 179 ? 6.73 21.094 -9.758 1 89.5 179 ASN A N 1
ATOM 1442 C CA . ASN A 1 179 ? 8.047 21.453 -10.266 1 89.5 179 ASN A CA 1
ATOM 1443 C C . ASN A 1 179 ? 9.148 20.609 -9.641 1 89.5 179 ASN A C 1
ATOM 1445 O O . ASN A 1 179 ? 9.445 20.75 -8.453 1 89.5 179 ASN A O 1
ATOM 1449 N N . ASP A 1 180 ? 9.742 19.797 -10.477 1 86.69 180 ASP A N 1
ATOM 1450 C CA . ASP A 1 180 ? 10.688 18.812 -9.969 1 86.69 180 ASP A CA 1
ATOM 1451 C C . ASP A 1 180 ? 11.812 19.484 -9.18 1 86.69 180 ASP A C 1
ATOM 1453 O O . ASP A 1 180 ? 12.141 19.047 -8.07 1 86.69 180 ASP A O 1
ATOM 1457 N N . GLU A 1 181 ? 12.375 20.484 -9.695 1 86.25 181 GLU A N 1
ATOM 1458 C CA . GLU A 1 181 ? 13.484 21.172 -9.039 1 86.25 181 GLU A CA 1
ATOM 1459 C C . GLU A 1 181 ? 13.047 21.766 -7.695 1 86.25 181 GLU A C 1
ATOM 1461 O O . GLU A 1 181 ? 13.742 21.609 -6.688 1 86.25 181 GLU A O 1
ATOM 1466 N N . LEU A 1 182 ? 11.953 22.406 -7.691 1 82.38 182 LEU A N 1
ATOM 1467 C CA . LEU A 1 182 ? 11.461 23.031 -6.469 1 82.38 182 LEU A CA 1
ATOM 1468 C C . LEU A 1 182 ? 11.078 21.969 -5.438 1 82.38 182 LEU A C 1
ATOM 1470 O O . LEU A 1 182 ? 11.367 22.125 -4.246 1 82.38 182 LEU A 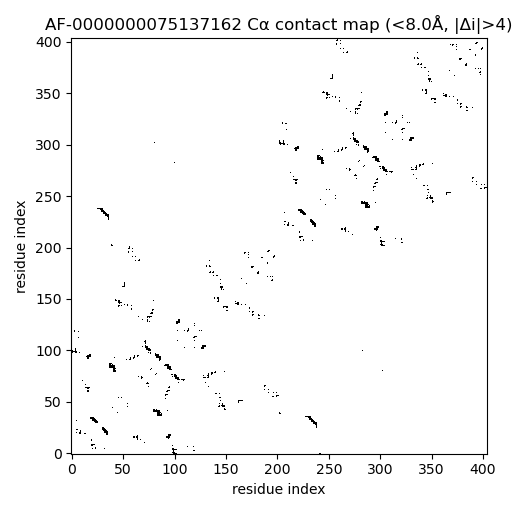O 1
ATOM 1474 N N . ARG A 1 183 ? 10.547 20.906 -5.879 1 83.81 183 ARG A N 1
ATOM 1475 C CA . ARG A 1 183 ? 10.109 19.844 -4.977 1 83.81 183 ARG A CA 1
ATOM 1476 C C . ARG A 1 183 ? 11.305 19.172 -4.309 1 83.81 183 ARG A C 1
ATOM 1478 O O . ARG A 1 183 ? 11.297 18.938 -3.098 1 83.81 183 ARG A O 1
ATOM 1485 N N . GLN A 1 184 ? 12.305 18.938 -5.113 1 86.88 184 GLN A N 1
ATOM 1486 C CA . GLN A 1 184 ? 13.477 18.234 -4.613 1 86.88 184 GLN A CA 1
ATOM 1487 C C . GLN A 1 184 ? 14.25 19.078 -3.617 1 86.88 184 GLN A C 1
ATOM 1489 O O . GLN A 1 184 ? 14.938 18.547 -2.738 1 86.88 184 GLN A O 1
ATOM 1494 N N . SER A 1 185 ? 14.023 20.406 -3.787 1 88.94 185 SER A N 1
ATOM 1495 C CA . SER A 1 185 ? 14.766 21.297 -2.906 1 88.94 185 SER A CA 1
ATOM 1496 C C . SER A 1 185 ? 13.922 21.703 -1.7 1 88.94 185 SER A C 1
ATOM 1498 O O . SER A 1 185 ? 14.383 22.469 -0.848 1 88.94 185 SER A O 1
ATOM 1500 N N . SER A 1 186 ? 12.734 21.188 -1.591 1 91.31 186 SER A N 1
ATOM 1501 C CA . SER A 1 186 ? 11.836 21.578 -0.511 1 91.31 186 SER A CA 1
ATOM 1502 C C . SER A 1 186 ? 11.68 20.469 0.519 1 91.31 186 SER A C 1
ATOM 1504 O O . SER A 1 186 ? 11.633 19.281 0.163 1 91.31 186 SER A O 1
ATOM 1506 N N . THR A 1 187 ? 11.57 20.922 1.766 1 94 187 THR A N 1
ATOM 1507 C CA . THR A 1 187 ? 11.195 20.031 2.854 1 94 187 THR A CA 1
ATOM 1508 C C . THR A 1 187 ? 9.734 20.25 3.246 1 94 187 THR A C 1
ATOM 1510 O O . THR A 1 187 ? 9.094 21.188 2.777 1 94 187 THR A O 1
ATOM 1513 N N . VAL A 1 188 ? 9.281 19.359 4.055 1 96.19 188 VAL A N 1
ATOM 1514 C CA . VAL A 1 188 ? 7.914 19.516 4.535 1 96.19 188 VAL A CA 1
ATOM 1515 C C . VAL A 1 188 ? 7.797 20.828 5.32 1 96.19 188 VAL A C 1
ATOM 1517 O O . VAL A 1 188 ? 6.77 21.5 5.258 1 96.19 188 VAL A O 1
ATOM 1520 N N . ASP A 1 189 ? 8.859 21.188 6.039 1 96 189 ASP A N 1
ATOM 1521 C CA . ASP A 1 189 ? 8.875 22.453 6.754 1 96 189 ASP A CA 1
ATOM 1522 C C . ASP A 1 189 ? 8.703 23.641 5.793 1 96 189 ASP A C 1
ATOM 1524 O O . ASP A 1 189 ? 7.961 24.578 6.078 1 96 189 ASP A O 1
ATOM 1528 N N . ASP A 1 190 ? 9.398 23.578 4.711 1 95.75 190 ASP A N 1
ATOM 1529 C CA . ASP A 1 190 ? 9.273 24.625 3.703 1 95.75 190 ASP A CA 1
ATOM 1530 C C . ASP A 1 190 ? 7.832 24.734 3.203 1 95.75 190 ASP A C 1
ATOM 1532 O O . ASP A 1 190 ? 7.312 25.844 3.02 1 95.75 190 ASP A O 1
ATOM 1536 N N . ILE A 1 191 ? 7.207 23.594 3.023 1 96.38 191 ILE A N 1
ATOM 1537 C CA . ILE A 1 191 ? 5.84 23.562 2.518 1 96.38 191 ILE A CA 1
ATOM 1538 C C . ILE A 1 191 ? 4.883 24.125 3.562 1 96.38 191 ILE A C 1
ATOM 1540 O O . ILE A 1 191 ? 3.998 24.922 3.236 1 96.38 191 ILE A O 1
ATOM 1544 N N . LEU A 1 192 ? 5.117 23.75 4.824 1 96.44 192 LEU A N 1
ATOM 1545 C CA . LEU A 1 192 ? 4.262 24.203 5.914 1 96.44 192 LEU A CA 1
ATOM 1546 C C . LEU A 1 192 ? 4.367 25.719 6.09 1 96.44 192 LEU A C 1
ATOM 1548 O O . LEU A 1 192 ? 3.453 26.359 6.617 1 96.44 192 LEU A O 1
ATOM 1552 N N . ALA A 1 193 ? 5.434 26.328 5.586 1 95.94 193 ALA A N 1
ATOM 1553 C CA . ALA A 1 193 ? 5.66 27.766 5.699 1 95.94 193 ALA A CA 1
ATOM 1554 C C . ALA A 1 193 ? 4.98 28.516 4.559 1 95.94 193 ALA A C 1
ATOM 1556 O O . ALA A 1 193 ? 4.902 29.75 4.578 1 95.94 193 ALA A O 1
ATOM 1557 N N . HIS A 1 194 ? 4.488 27.812 3.615 1 95.94 194 HIS A N 1
ATOM 1558 C CA . HIS A 1 194 ? 3.809 28.453 2.492 1 95.94 194 HIS A CA 1
ATOM 1559 C C . HIS A 1 194 ? 2.615 29.281 2.965 1 95.94 194 HIS A C 1
ATOM 1561 O O . HIS A 1 194 ? 1.901 28.875 3.885 1 95.94 194 HIS A O 1
ATOM 1567 N N . THR A 1 195 ? 2.361 30.328 2.305 1 95.69 195 THR A N 1
ATOM 1568 C CA . THR A 1 195 ? 1.345 31.297 2.68 1 95.69 195 THR A CA 1
ATOM 1569 C C . THR A 1 195 ? -0.021 30.641 2.814 1 95.69 195 THR A C 1
ATOM 1571 O O . THR A 1 195 ? -0.803 30.984 3.701 1 95.69 195 THR A O 1
ATOM 1574 N N . TRP A 1 196 ? -0.342 29.625 2.031 1 96.19 196 TRP A N 1
ATOM 1575 C CA . TRP A 1 196 ? -1.646 28.969 2.047 1 96.19 196 TRP A CA 1
ATOM 1576 C C . TRP A 1 196 ? -1.857 28.203 3.352 1 96.19 196 TRP A C 1
ATOM 1578 O O . TRP A 1 196 ? -2.994 28.031 3.793 1 96.19 196 TRP A O 1
ATOM 1588 N N . LEU A 1 197 ? -0.796 27.781 3.896 1 96.44 197 LEU A N 1
ATOM 1589 C CA . LEU A 1 197 ? -0.891 26.906 5.059 1 96.44 197 LEU A CA 1
ATOM 1590 C C . LEU A 1 197 ? -0.614 27.688 6.344 1 96.44 197 LEU A C 1
ATOM 1592 O O . LEU A 1 197 ? -0.589 27.094 7.434 1 96.44 197 LEU A O 1
ATOM 1596 N N . GLN A 1 198 ? -0.396 28.953 6.172 1 92.12 198 GLN A N 1
ATOM 1597 C CA . GLN A 1 198 ? -0.199 29.781 7.352 1 92.12 198 GLN A CA 1
ATOM 1598 C C . GLN A 1 198 ? -1.528 30.094 8.031 1 92.12 198 GLN A C 1
ATOM 1600 O O . GLN A 1 198 ? -2.547 30.281 7.367 1 92.12 198 GLN A O 1
ATOM 1605 N N . ASN A 1 199 ? -1.651 30.109 9.336 1 85 199 ASN A N 1
ATOM 1606 C CA . ASN A 1 199 ? -2.795 30.453 10.172 1 85 199 ASN A CA 1
ATOM 1607 C C . ASN A 1 199 ? -3.898 29.406 10.07 1 85 199 ASN A C 1
ATOM 1609 O O . ASN A 1 199 ? -5.082 29.75 10.055 1 85 199 ASN A O 1
ATOM 1613 N N . VAL A 1 200 ? -3.486 28.219 9.672 1 83.88 200 VAL A N 1
ATOM 1614 C CA . VAL A 1 200 ? -4.445 27.125 9.734 1 83.88 200 VAL A CA 1
ATOM 1615 C C . VAL A 1 200 ? -4.672 26.719 11.195 1 83.88 200 VAL A C 1
ATOM 1617 O O . VAL A 1 200 ? -3.713 26.484 11.93 1 83.88 200 VAL A O 1
ATOM 1620 N N . SER A 1 201 ? -5.801 27.047 11.711 1 72.44 201 SER A N 1
ATOM 1621 C CA . SER A 1 201 ? -6.121 26.609 13.07 1 72.44 201 SER A CA 1
ATOM 1622 C C . SER A 1 201 ? -6.328 25.109 13.141 1 72.44 201 SER A C 1
ATOM 1624 O O . SER A 1 201 ? -7.012 24.531 12.289 1 72.44 201 SER A O 1
ATOM 1626 N N . PRO A 1 202 ? -5.695 24.5 14.164 1 62.88 202 PRO A N 1
ATOM 1627 C CA . PRO A 1 202 ? -5.879 23.062 14.258 1 62.88 202 PRO A CA 1
ATOM 1628 C C . PRO A 1 202 ? -7.332 22.656 14.492 1 62.88 202 PRO A C 1
ATOM 1630 O O . PRO A 1 202 ? -8.109 23.438 15.047 1 62.88 202 PRO A O 1
ATOM 1633 N N . MET B 1 1 ? -11.68 -0.449 6.141 1 46.69 1 MET B N 1
ATOM 1634 C CA . MET B 1 1 ? -10.953 -1.186 5.113 1 46.69 1 MET B CA 1
ATOM 1635 C C . MET B 1 1 ? -9.953 -2.154 5.738 1 46.69 1 MET B C 1
ATOM 1637 O O . MET B 1 1 ? -9.977 -3.352 5.445 1 46.69 1 MET B O 1
ATOM 1641 N N . PHE B 1 2 ? -9.125 -1.643 6.633 1 57.19 2 PHE B N 1
ATOM 1642 C CA . PHE B 1 2 ? -8.109 -2.539 7.172 1 57.19 2 PHE B CA 1
ATOM 1643 C C . PHE B 1 2 ? -8.75 -3.627 8.031 1 57.19 2 PHE B C 1
ATOM 1645 O O . PHE B 1 2 ? -8.422 -4.809 7.883 1 57.19 2 PHE B O 1
ATOM 1652 N N . ILE B 1 3 ? -9.828 -3.184 8.719 1 56.59 3 ILE B N 1
ATOM 1653 C CA . ILE B 1 3 ? -10.461 -4.148 9.617 1 56.59 3 ILE B CA 1
ATOM 1654 C C . ILE B 1 3 ? -11.25 -5.172 8.797 1 56.59 3 ILE B C 1
ATOM 1656 O O . ILE B 1 3 ? -11.195 -6.371 9.078 1 56.59 3 ILE B O 1
ATOM 1660 N N . GLU B 1 4 ? -11.828 -4.586 7.859 1 60.56 4 GLU B N 1
ATOM 1661 C CA . GLU B 1 4 ? -12.625 -5.465 7.012 1 60.56 4 GLU B CA 1
ATOM 1662 C C . GLU B 1 4 ? -11.742 -6.469 6.277 1 60.56 4 GLU B C 1
ATOM 1664 O O . GLU B 1 4 ? -12.078 -7.656 6.195 1 60.56 4 GLU B O 1
ATOM 1669 N N . ALA B 1 5 ? -10.633 -5.914 5.957 1 61.44 5 ALA B N 1
ATOM 1670 C CA . ALA B 1 5 ? -9.711 -6.789 5.246 1 61.44 5 ALA B CA 1
ATOM 1671 C C . ALA B 1 5 ? -9.148 -7.863 6.168 1 61.44 5 ALA B C 1
ATOM 1673 O O . ALA B 1 5 ? -9.016 -9.023 5.773 1 61.44 5 ALA B O 1
ATOM 1674 N N . ALA B 1 6 ? -8.891 -7.461 7.375 1 65.62 6 ALA B N 1
ATOM 1675 C CA . ALA B 1 6 ? -8.406 -8.438 8.352 1 65.62 6 ALA B CA 1
ATOM 1676 C C . ALA B 1 6 ? -9.461 -9.508 8.625 1 65.62 6 ALA B C 1
ATOM 1678 O O . ALA B 1 6 ? -9.148 -10.703 8.656 1 65.62 6 ALA B O 1
ATOM 1679 N N . CYS B 1 7 ? -10.648 -9.008 8.672 1 66.75 7 CYS B N 1
ATOM 1680 C CA . CYS B 1 7 ? -11.75 -9.938 8.922 1 66.75 7 CYS B CA 1
ATOM 1681 C C . CYS B 1 7 ? -11.93 -10.898 7.75 1 66.75 7 CYS B C 1
ATOM 1683 O O . CYS B 1 7 ? -12.039 -12.109 7.941 1 66.75 7 CYS B O 1
ATOM 1685 N N . VAL B 1 8 ? -11.891 -10.352 6.629 1 70.88 8 VAL B N 1
ATOM 1686 C CA . VAL B 1 8 ? -12.102 -11.141 5.422 1 70.88 8 VAL B CA 1
ATOM 1687 C C . VAL B 1 8 ? -11.008 -12.203 5.293 1 70.88 8 VAL B C 1
ATOM 1689 O O . VAL B 1 8 ? -11.281 -13.344 4.918 1 70.88 8 VAL B O 1
ATOM 1692 N N . THR B 1 9 ? -9.859 -11.844 5.684 1 76.5 9 THR B N 1
ATOM 1693 C CA . THR B 1 9 ? -8.727 -12.75 5.543 1 76.5 9 THR B CA 1
ATOM 1694 C C . THR B 1 9 ? -8.867 -13.938 6.488 1 76.5 9 THR B C 1
ATOM 1696 O O . THR B 1 9 ? -8.398 -15.039 6.184 1 76.5 9 THR B O 1
ATOM 1699 N N . THR B 1 10 ? -9.547 -13.68 7.559 1 77.44 10 THR B N 1
ATOM 1700 C CA . THR B 1 10 ? -9.742 -14.773 8.508 1 77.44 10 THR B CA 1
ATOM 1701 C C . THR B 1 10 ? -10.836 -15.719 8.031 1 77.44 10 THR B C 1
ATOM 1703 O O . TH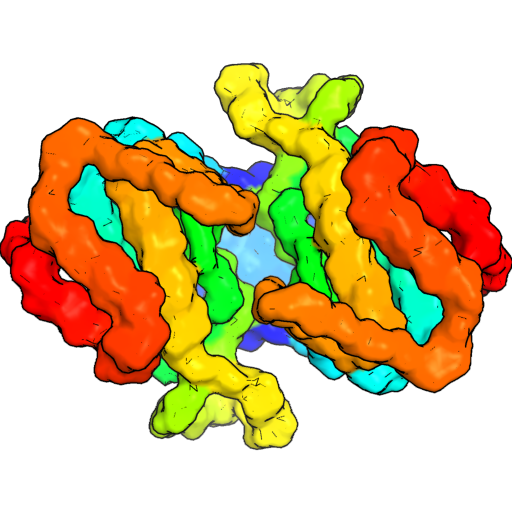R B 1 10 ? -10.898 -16.875 8.461 1 77.44 10 THR B O 1
ATOM 1706 N N . ILE B 1 11 ? -11.617 -15.227 7.09 1 78.44 11 ILE B N 1
ATOM 1707 C CA . ILE B 1 11 ? -12.742 -16.016 6.59 1 78.44 11 ILE B CA 1
ATOM 1708 C C . ILE B 1 11 ? -12.32 -16.781 5.34 1 78.44 11 ILE B C 1
ATOM 1710 O O . ILE B 1 11 ? -12.859 -17.844 5.043 1 78.44 11 ILE B O 1
ATOM 1714 N N . LEU B 1 12 ? -11.352 -16.234 4.645 1 85.12 12 LEU B N 1
ATOM 1715 C CA . LEU B 1 12 ? -10.852 -16.891 3.445 1 85.12 12 LEU B CA 1
ATOM 1716 C C . LEU B 1 12 ? -10.109 -18.172 3.805 1 85.12 12 LEU B C 1
ATOM 1718 O O . LEU B 1 12 ? -9.383 -18.219 4.805 1 85.12 12 LEU B O 1
ATOM 1722 N N . PRO B 1 13 ? -10.375 -19.266 2.977 1 89.62 13 PRO B N 1
ATOM 1723 C CA . PRO B 1 13 ? -9.531 -20.453 3.186 1 89.62 13 PRO B CA 1
ATOM 1724 C C . PRO B 1 13 ? -8.039 -20.125 3.074 1 89.62 13 PRO B C 1
ATOM 1726 O O . PRO B 1 13 ? -7.645 -19.266 2.297 1 89.62 13 PRO B O 1
ATOM 1729 N N . PRO B 1 14 ? -7.266 -20.844 3.879 1 91.94 14 PRO B N 1
ATOM 1730 C CA . PRO B 1 14 ? -5.828 -20.594 3.791 1 91.94 14 PRO B CA 1
ATOM 1731 C C . PRO B 1 14 ? -5.246 -20.938 2.424 1 91.94 14 PRO B C 1
ATOM 1733 O O . PRO B 1 14 ? -5.758 -21.844 1.745 1 91.94 14 PRO B O 1
ATOM 1736 N N . HIS B 1 15 ? -4.27 -20.25 2.021 1 94.81 15 HIS B N 1
ATOM 1737 C CA . HIS B 1 15 ? -3.551 -20.469 0.773 1 94.81 15 HIS B CA 1
ATOM 1738 C C . HIS B 1 15 ? -2.064 -20.172 0.932 1 94.81 15 HIS B C 1
ATOM 1740 O O . HIS B 1 15 ? -1.691 -19.188 1.576 1 94.81 15 HIS B O 1
ATOM 1746 N N . GLU B 1 16 ? -1.259 -20.922 0.352 1 93.44 16 GLU B N 1
ATOM 1747 C CA . GLU B 1 16 ? 0.186 -20.812 0.536 1 93.44 16 GLU B CA 1
ATOM 1748 C C . GLU B 1 16 ? 0.724 -19.5 0.004 1 93.44 16 GLU B C 1
ATOM 1750 O O . GLU B 1 16 ? 1.729 -18.984 0.5 1 93.44 16 GLU B O 1
ATOM 1755 N N . ASN B 1 17 ? 0.041 -18.875 -0.995 1 95.75 17 ASN B N 1
ATOM 1756 C CA . ASN B 1 17 ? 0.553 -17.672 -1.636 1 95.75 17 ASN B CA 1
ATOM 1757 C C . ASN B 1 17 ? -0.205 -16.422 -1.178 1 95.75 17 ASN B C 1
ATOM 1759 O O . ASN B 1 17 ? -0.12 -15.375 -1.813 1 95.75 17 ASN B O 1
ATOM 1763 N N . VAL B 1 18 ? -0.948 -16.531 -0.084 1 94.56 18 VAL B N 1
ATOM 1764 C CA . VAL B 1 18 ? -1.628 -15.414 0.562 1 94.56 18 VAL B CA 1
ATOM 1765 C C . VAL B 1 18 ? -1.338 -15.43 2.061 1 94.56 18 VAL B C 1
ATOM 1767 O O . VAL B 1 18 ? -1.417 -16.484 2.705 1 94.56 18 VAL B O 1
ATOM 1770 N N . ILE B 1 19 ? -0.96 -14.297 2.545 1 91.75 19 ILE B N 1
ATOM 1771 C CA . ILE B 1 19 ? -0.568 -14.203 3.947 1 91.75 19 ILE B CA 1
ATOM 1772 C C . ILE B 1 19 ? -1.701 -14.711 4.836 1 91.75 19 ILE B C 1
ATOM 1774 O O . ILE B 1 19 ? -2.875 -14.453 4.566 1 91.75 19 ILE B O 1
ATOM 1778 N N . LYS B 1 20 ? -1.347 -15.398 5.848 1 89.38 20 LYS B N 1
ATOM 1779 C CA . LYS B 1 20 ? -2.318 -15.906 6.809 1 89.38 20 LYS B CA 1
ATOM 1780 C C . LYS B 1 20 ? -2.531 -14.922 7.953 1 89.38 20 LYS B C 1
ATOM 1782 O O . LYS B 1 20 ? -1.568 -14.477 8.578 1 89.38 20 LYS B O 1
ATOM 1787 N N . VAL B 1 21 ? -3.746 -14.5 8.125 1 86.19 21 VAL B N 1
ATOM 1788 C CA . VAL B 1 21 ? -4.16 -13.773 9.312 1 86.19 21 VAL B CA 1
ATOM 1789 C C . VAL B 1 21 ? -4.879 -14.719 10.273 1 86.19 21 VAL B C 1
ATOM 1791 O O . VAL B 1 21 ? -5.977 -15.195 9.984 1 86.19 21 VAL B O 1
ATOM 1794 N N . HIS B 1 22 ? -4.242 -15.055 11.312 1 82.19 22 HIS B N 1
ATOM 1795 C CA . HIS B 1 22 ? -4.719 -16.109 12.211 1 82.19 22 HIS B CA 1
ATOM 1796 C C . HIS B 1 22 ? -5.93 -15.641 13.008 1 82.19 22 HIS B C 1
ATOM 1798 O O . HIS B 1 22 ? -6.938 -16.344 13.086 1 82.19 22 HIS B O 1
ATOM 1804 N N . ARG B 1 23 ? -5.82 -14.523 13.672 1 82.38 23 ARG B N 1
ATOM 1805 C CA . ARG B 1 23 ? -6.895 -14 14.516 1 82.38 23 ARG B CA 1
ATOM 1806 C C . ARG B 1 23 ? -6.797 -12.484 14.648 1 82.38 23 ARG B C 1
ATOM 1808 O O . ARG B 1 23 ? -5.719 -11.906 14.492 1 82.38 23 ARG B O 1
ATOM 1815 N N . TYR B 1 24 ? -7.977 -11.93 14.758 1 83 24 TYR B N 1
ATOM 1816 C CA . TYR B 1 24 ? -7.988 -10.531 15.148 1 83 24 TYR B CA 1
ATOM 1817 C C . TYR B 1 24 ? -8.938 -10.297 16.328 1 83 24 TYR B C 1
ATOM 1819 O O . TYR B 1 24 ? -9.875 -11.07 16.531 1 83 24 TYR B O 1
ATOM 1827 N N . TYR B 1 25 ? -8.641 -9.453 17.141 1 85.31 25 TYR B N 1
ATOM 1828 C CA . TYR B 1 25 ? -9.438 -9.055 18.297 1 85.31 25 TYR B CA 1
ATOM 1829 C C . TYR B 1 25 ? -9.547 -7.535 18.375 1 85.31 25 TYR B C 1
ATOM 1831 O O . TYR B 1 25 ? -8.547 -6.828 18.203 1 85.31 25 TYR B O 1
ATOM 1839 N N . GLU B 1 26 ? -10.82 -7.109 18.578 1 84.5 26 GLU B N 1
ATOM 1840 C CA . GLU B 1 26 ? -11.031 -5.668 18.609 1 84.5 26 GLU B CA 1
ATOM 1841 C C . GLU B 1 26 ? -11.438 -5.199 20.016 1 84.5 26 GLU B C 1
ATOM 1843 O O . GLU B 1 26 ? -12.234 -5.855 20.688 1 84.5 26 GLU B O 1
ATOM 1848 N N . THR B 1 27 ? -10.781 -4.191 20.469 1 86.88 27 THR B N 1
ATOM 1849 C CA . THR B 1 27 ? -11.227 -3.402 21.625 1 86.88 27 THR B CA 1
ATOM 1850 C C . THR B 1 27 ? -11.773 -2.051 21.156 1 86.88 27 THR B C 1
ATOM 1852 O O . THR B 1 27 ? -11.711 -1.722 19.969 1 86.88 27 THR B O 1
ATOM 1855 N N . PRO B 1 28 ? -12.336 -1.302 22.047 1 85.19 28 PRO B N 1
ATOM 1856 C CA . PRO B 1 28 ? -12.859 0 21.625 1 85.19 28 PRO B CA 1
ATOM 1857 C C . PRO B 1 28 ? -11.773 0.927 21.078 1 85.19 28 PRO B C 1
ATOM 1859 O O . PRO B 1 28 ? -12.07 1.825 20.281 1 85.19 28 PRO B O 1
ATOM 1862 N N . THR B 1 29 ? -10.5 0.61 21.484 1 86.12 29 THR B N 1
ATOM 1863 C CA . THR B 1 29 ? -9.461 1.578 21.125 1 86.12 29 THR B CA 1
ATOM 1864 C C . THR B 1 29 ? -8.398 0.936 20.25 1 86.12 29 THR B C 1
ATOM 1866 O O . THR B 1 29 ? -7.672 1.633 19.531 1 86.12 29 THR B O 1
ATOM 1869 N N . TYR B 1 30 ? -8.398 -0.42 20.328 1 87.25 30 TYR B N 1
ATOM 1870 C CA . TYR B 1 30 ? -7.324 -1.089 19.609 1 87.25 30 TYR B CA 1
ATOM 1871 C C . TYR B 1 30 ? -7.848 -2.299 18.844 1 87.25 30 TYR B C 1
ATOM 1873 O O . TYR B 1 30 ? -8.898 -2.846 19.188 1 87.25 30 TYR B O 1
ATOM 1881 N N . ILE B 1 31 ? -7.117 -2.574 17.812 1 85.94 31 ILE B N 1
ATOM 1882 C CA . ILE B 1 31 ? -7.309 -3.84 17.109 1 85.94 31 ILE B CA 1
ATOM 1883 C C . ILE B 1 31 ? -6.027 -4.672 17.172 1 85.94 31 ILE B C 1
ATOM 1885 O O . ILE B 1 31 ? -4.93 -4.152 16.969 1 85.94 31 ILE B O 1
ATOM 1889 N N . TYR B 1 32 ? -6.215 -5.945 17.531 1 87.69 32 TYR B N 1
ATOM 1890 C CA . TYR B 1 32 ? -5.121 -6.906 17.609 1 87.69 32 TYR B CA 1
ATOM 1891 C C . TYR B 1 32 ? -5.164 -7.871 16.422 1 87.69 32 TYR B C 1
ATOM 1893 O O . TYR B 1 32 ? -6.191 -8.508 16.172 1 87.69 32 TYR B O 1
ATOM 1901 N N . ILE B 1 33 ? -4.07 -7.922 15.766 1 86.88 33 ILE B N 1
ATOM 1902 C CA . ILE B 1 33 ? -4.004 -8.82 14.609 1 86.88 33 ILE B CA 1
ATOM 1903 C C . ILE B 1 33 ? -2.838 -9.789 14.781 1 86.88 33 ILE B C 1
ATOM 1905 O O . ILE B 1 33 ? -1.726 -9.383 15.125 1 86.88 33 ILE B O 1
ATOM 1909 N N . ALA B 1 34 ? -3.105 -11.016 14.602 1 88.75 34 ALA B N 1
ATOM 1910 C CA . ALA B 1 34 ? -2.074 -12.047 14.531 1 88.75 34 ALA B CA 1
ATOM 1911 C C . ALA B 1 34 ? -1.905 -12.562 13.109 1 88.75 34 ALA B C 1
ATOM 1913 O O . ALA B 1 34 ? -2.855 -13.07 12.508 1 88.75 34 ALA B O 1
ATOM 1914 N N . MET B 1 35 ? -0.71 -12.391 12.586 1 88 35 MET B N 1
ATOM 1915 C CA . MET B 1 35 ? -0.481 -12.828 11.211 1 88 35 MET B CA 1
ATOM 1916 C C . MET B 1 35 ? 0.812 -13.633 11.109 1 88 35 MET B C 1
ATOM 1918 O O . MET B 1 35 ? 1.651 -13.586 12.008 1 88 35 MET B O 1
ATOM 1922 N N . GLU B 1 36 ? 0.862 -14.344 10.062 1 87.38 36 GLU B N 1
ATOM 1923 C CA . GLU B 1 36 ? 2.043 -15.156 9.797 1 87.38 36 GLU B CA 1
ATOM 1924 C C . GLU B 1 36 ? 3.301 -14.297 9.719 1 87.38 36 GLU B C 1
ATOM 1926 O O . GLU B 1 36 ? 3.279 -13.203 9.156 1 87.38 36 GLU B O 1
ATOM 1931 N N . LEU B 1 37 ? 4.344 -14.836 10.336 1 85.81 37 LEU B N 1
ATOM 1932 C CA . LEU B 1 37 ? 5.645 -14.188 10.242 1 85.81 37 LEU B CA 1
ATOM 1933 C C . LEU B 1 37 ? 6.352 -14.594 8.953 1 85.81 37 LEU B C 1
ATOM 1935 O O . LEU B 1 37 ? 6.641 -15.773 8.734 1 85.81 37 LEU B O 1
ATOM 1939 N N . LEU B 1 38 ? 6.566 -13.594 8.117 1 85.44 38 LEU B N 1
ATOM 1940 C CA . LEU B 1 38 ? 7.172 -13.859 6.816 1 85.44 38 LEU B CA 1
ATOM 1941 C C . LEU B 1 38 ? 8.609 -13.352 6.773 1 85.44 38 LEU B C 1
ATOM 1943 O O . LEU B 1 38 ? 9.109 -12.797 7.754 1 85.44 38 LEU B O 1
ATOM 1947 N N . GLY B 1 39 ? 9.258 -13.688 5.711 1 75.81 39 GLY B N 1
ATOM 1948 C CA . GLY B 1 39 ? 10.625 -13.211 5.539 1 75.81 39 GLY B CA 1
ATOM 1949 C C . GLY B 1 39 ? 10.719 -11.711 5.34 1 75.81 39 GLY B C 1
ATOM 1950 O O . GLY B 1 39 ? 9.695 -11.023 5.32 1 75.81 39 GLY B O 1
ATOM 1951 N N . LYS B 1 40 ? 11.961 -11.219 5.219 1 72.06 40 LYS B N 1
ATOM 1952 C CA . LYS B 1 40 ? 12.203 -9.781 5.176 1 72.06 40 LYS B CA 1
ATOM 1953 C C . LYS B 1 40 ? 12.242 -9.273 3.738 1 72.06 40 LYS B C 1
ATOM 1955 O O . LYS B 1 40 ? 12.148 -8.07 3.5 1 72.06 40 LYS B O 1
ATOM 1960 N N . TYR B 1 41 ? 12.211 -10.219 2.771 1 80.19 41 TYR B N 1
ATOM 1961 C CA . TYR B 1 41 ? 12.453 -9.758 1.408 1 80.19 41 TYR B CA 1
ATOM 1962 C C . TYR B 1 41 ? 11.164 -9.758 0.597 1 80.19 41 TYR B C 1
ATOM 1964 O O . TYR B 1 41 ? 10.43 -10.75 0.589 1 80.19 41 TYR B O 1
ATOM 1972 N N . THR B 1 42 ? 10.93 -8.633 -0.004 1 86.5 42 THR B N 1
ATOM 1973 C CA . THR B 1 42 ? 9.82 -8.523 -0.946 1 86.5 42 THR B CA 1
ATOM 1974 C C . THR B 1 42 ? 10.289 -8.828 -2.367 1 86.5 42 THR B C 1
ATOM 1976 O O . THR B 1 42 ? 11.492 -8.953 -2.619 1 86.5 42 THR B O 1
ATOM 1979 N N . LEU B 1 43 ? 9.367 -8.992 -3.189 1 89.69 43 LEU B N 1
ATOM 1980 C CA . LEU B 1 43 ? 9.68 -9.273 -4.586 1 89.69 43 LEU B CA 1
ATOM 1981 C C . LEU B 1 43 ? 10.477 -8.133 -5.211 1 89.69 43 LEU B C 1
ATOM 1983 O O . LEU B 1 43 ? 11.32 -8.359 -6.078 1 89.69 43 LEU B O 1
ATOM 1987 N N . SER B 1 44 ? 10.234 -6.902 -4.727 1 86.44 44 SER B N 1
ATOM 1988 C CA . SER B 1 44 ? 10.969 -5.758 -5.246 1 86.44 44 SER B CA 1
ATOM 1989 C C . SER B 1 44 ? 12.469 -5.898 -4.988 1 86.44 44 SER B C 1
ATOM 1991 O O . SER B 1 44 ? 13.289 -5.453 -5.793 1 86.44 44 SER B O 1
ATOM 1993 N N . ARG B 1 45 ? 12.812 -6.582 -4.012 1 81.06 45 ARG B N 1
ATOM 1994 C CA . ARG B 1 45 ? 14.219 -6.727 -3.637 1 81.06 45 ARG B CA 1
ATOM 1995 C C . ARG B 1 45 ? 14.812 -8 -4.223 1 81.06 45 ARG B C 1
ATOM 1997 O O . ARG B 1 45 ? 16.031 -8.203 -4.188 1 81.06 45 ARG B O 1
ATOM 2004 N N . SER B 1 46 ? 14.023 -8.797 -4.762 1 87.06 46 SER B N 1
ATOM 2005 C CA . SER B 1 46 ? 14.484 -10.125 -5.152 1 87.06 46 SER B CA 1
ATOM 2006 C C . SER B 1 46 ? 14.484 -10.289 -6.668 1 87.06 46 SER B C 1
ATOM 2008 O O . SER B 1 46 ? 15.188 -11.141 -7.207 1 87.06 46 SER B O 1
ATOM 2010 N N . VAL B 1 47 ? 13.773 -9.5 -7.344 1 88.06 47 VAL B N 1
ATOM 2011 C CA . VAL B 1 47 ? 13.469 -9.734 -8.75 1 88.06 47 VAL B CA 1
ATOM 2012 C C . VAL B 1 47 ? 14.75 -9.68 -9.578 1 88.06 47 VAL B C 1
ATOM 2014 O O . VAL B 1 47 ? 14.867 -10.367 -10.594 1 88.06 47 VAL B O 1
ATOM 2017 N N . ARG B 1 48 ? 15.727 -8.945 -9.195 1 86 48 ARG B N 1
ATOM 2018 C CA . ARG B 1 48 ? 16.969 -8.797 -9.938 1 86 48 ARG B CA 1
ATOM 2019 C C . ARG B 1 48 ? 17.734 -10.117 -10.016 1 86 48 ARG B C 1
ATOM 2021 O O . ARG B 1 48 ? 18.438 -10.383 -10.992 1 86 48 ARG B O 1
ATOM 2028 N N . GLY B 1 49 ? 17.562 -10.922 -9.047 1 88 49 GLY B N 1
ATOM 2029 C CA . GLY B 1 49 ? 18.359 -12.133 -8.945 1 88 49 GLY B CA 1
ATOM 2030 C C . GLY B 1 49 ? 17.703 -13.336 -9.594 1 88 49 GLY B C 1
ATOM 2031 O O . GLY B 1 49 ? 18.312 -14.406 -9.688 1 88 49 GLY B O 1
ATOM 2032 N N . PHE B 1 50 ? 16.531 -13.18 -10.117 1 91 50 PHE B N 1
ATOM 2033 C CA . PHE B 1 50 ? 15.828 -14.328 -10.672 1 91 50 PHE B CA 1
ATOM 2034 C C . PHE B 1 50 ? 16.25 -14.578 -12.109 1 91 50 PHE B C 1
ATOM 2036 O O . PHE B 1 50 ? 16.375 -13.633 -12.898 1 91 50 PHE B O 1
ATOM 2043 N N . ASP B 1 51 ? 16.5 -15.836 -12.422 1 90.69 51 ASP B N 1
ATOM 2044 C CA . ASP B 1 51 ? 16.609 -16.203 -13.836 1 90.69 51 ASP B CA 1
ATOM 2045 C C . ASP B 1 51 ? 15.227 -16.422 -14.445 1 90.69 51 ASP B C 1
ATOM 2047 O O . ASP B 1 51 ? 14.211 -16.266 -13.766 1 90.69 51 ASP B O 1
ATOM 2051 N N . SER B 1 52 ? 15.195 -16.766 -15.695 1 89.88 52 SER B N 1
ATOM 2052 C CA . SER B 1 52 ? 13.938 -16.875 -16.422 1 89.88 52 SER B CA 1
ATOM 2053 C C . SER B 1 52 ? 13.039 -17.953 -15.82 1 89.88 52 SER B C 1
ATOM 2055 O O . SER B 1 52 ? 11.828 -17.75 -15.695 1 89.88 52 SER B O 1
ATOM 2057 N N . ASN B 1 53 ? 13.633 -19.031 -15.453 1 91.44 53 ASN B N 1
ATOM 2058 C CA . ASN B 1 53 ? 12.844 -20.125 -14.875 1 91.44 53 ASN B CA 1
ATOM 2059 C C . ASN B 1 53 ? 12.32 -19.75 -13.492 1 91.44 53 ASN B C 1
ATOM 2061 O O . ASN B 1 53 ? 11.164 -20.047 -13.164 1 91.44 53 ASN B O 1
ATOM 2065 N N . GLN B 1 54 ? 13.125 -19.109 -12.766 1 91.94 54 GLN B N 1
ATOM 2066 C CA . GLN B 1 54 ? 12.703 -18.641 -11.445 1 91.94 54 GLN B CA 1
ATOM 2067 C C . GLN B 1 54 ? 11.594 -17.609 -11.547 1 91.94 54 GLN B C 1
ATOM 2069 O O . GLN B 1 54 ? 10.617 -17.656 -10.797 1 91.94 54 GLN B O 1
ATOM 2074 N N . ALA B 1 55 ? 11.789 -16.75 -12.484 1 93.5 55 ALA B N 1
ATOM 2075 C CA . ALA B 1 55 ? 10.766 -15.734 -12.727 1 93.5 55 ALA B CA 1
ATOM 2076 C C . ALA B 1 55 ? 9.43 -16.391 -13.086 1 93.5 55 ALA B C 1
ATOM 2078 O O . ALA B 1 55 ? 8.375 -15.961 -12.594 1 93.5 55 ALA B O 1
ATOM 2079 N N . ARG B 1 56 ? 9.531 -17.375 -13.859 1 95.44 56 ARG B N 1
ATOM 2080 C CA . ARG B 1 56 ? 8.344 -18.109 -14.289 1 95.44 56 ARG B CA 1
ATOM 2081 C C . ARG B 1 56 ? 7.641 -18.75 -13.102 1 95.44 56 ARG B C 1
ATOM 2083 O O . ARG B 1 56 ? 6.426 -18.625 -12.945 1 95.44 56 ARG B O 1
ATOM 2090 N N . LYS B 1 57 ? 8.391 -19.406 -12.266 1 95.31 57 LYS B N 1
ATOM 2091 C CA . LYS B 1 57 ? 7.836 -20.078 -11.094 1 95.31 57 LYS B CA 1
ATOM 2092 C C . LYS B 1 57 ? 7.215 -19.078 -10.117 1 95.31 57 LYS B C 1
ATOM 2094 O O . LYS B 1 57 ? 6.117 -19.312 -9.609 1 95.31 57 LYS B O 1
ATOM 2099 N N . VAL B 1 58 ? 7.902 -18 -9.945 1 95.62 58 VAL B N 1
ATOM 2100 C CA . VAL B 1 58 ? 7.43 -16.984 -9.016 1 95.62 58 VAL B CA 1
ATOM 2101 C C . VAL B 1 58 ? 6.133 -16.375 -9.539 1 95.62 58 VAL B C 1
ATOM 2103 O O . VAL B 1 58 ? 5.16 -16.234 -8.789 1 95.62 58 VAL B O 1
ATOM 2106 N N . PHE B 1 59 ? 6.156 -16.062 -10.844 1 96.81 59 PHE B N 1
ATOM 2107 C CA . PHE B 1 59 ? 4.953 -15.453 -11.406 1 96.81 59 PHE B CA 1
ATOM 2108 C C . PHE B 1 59 ? 3.775 -16.422 -11.336 1 96.81 59 PHE B C 1
ATOM 2110 O O . PHE B 1 59 ? 2.658 -16.016 -11.008 1 96.81 59 PHE B O 1
ATOM 2117 N N . TYR B 1 60 ? 4.039 -17.625 -11.602 1 97.38 60 TYR B N 1
ATOM 2118 C CA . TYR B 1 60 ? 3.018 -18.656 -11.508 1 97.38 60 TYR B CA 1
ATOM 2119 C C . TYR B 1 60 ? 2.391 -18.688 -10.125 1 97.38 60 TYR B C 1
ATOM 2121 O O . TYR B 1 60 ? 1.165 -18.688 -9.984 1 97.38 60 TYR B O 1
ATOM 2129 N N . LYS B 1 61 ? 3.15 -18.641 -9.133 1 97 61 LYS B N 1
ATOM 2130 C CA . LYS B 1 61 ? 2.662 -18.719 -7.758 1 97 61 LYS B CA 1
ATOM 2131 C C . LYS B 1 61 ? 1.948 -17.438 -7.352 1 97 61 LYS B C 1
ATOM 2133 O O . LYS B 1 61 ? 0.988 -17.469 -6.582 1 97 61 LYS B O 1
ATOM 2138 N N . VAL B 1 62 ? 2.455 -16.297 -7.875 1 97.5 62 VAL B N 1
ATOM 2139 C CA . VAL B 1 62 ? 1.737 -15.047 -7.668 1 97.5 62 VAL B CA 1
ATOM 2140 C C . VAL B 1 62 ? 0.326 -15.164 -8.242 1 97.5 62 VAL B C 1
ATOM 2142 O O . VAL B 1 62 ? -0.649 -14.797 -7.582 1 97.5 62 VAL B O 1
ATOM 2145 N N . LEU B 1 63 ? 0.265 -15.727 -9.438 1 97.94 63 LEU B N 1
ATOM 2146 C CA . LEU B 1 63 ? -1.032 -15.898 -10.078 1 97.94 63 LEU B CA 1
ATOM 2147 C C . LEU B 1 63 ? -1.933 -16.812 -9.25 1 97.94 63 LEU B C 1
ATOM 2149 O O . LEU B 1 63 ? -3.137 -16.562 -9.148 1 97.94 63 LEU B O 1
ATOM 2153 N N . LEU B 1 64 ? -1.389 -17.812 -8.664 1 97.56 64 LEU B N 1
ATOM 2154 C CA . LEU B 1 64 ? -2.18 -18.719 -7.832 1 97.56 64 LEU B CA 1
ATOM 2155 C C . LEU B 1 64 ? -2.768 -17.984 -6.633 1 97.56 64 LEU B C 1
ATOM 2157 O O . LEU B 1 64 ? -3.918 -18.219 -6.254 1 97.56 64 LEU B O 1
ATOM 2161 N N . GLY B 1 65 ? -2 -17.141 -6.074 1 97.5 65 GLY B N 1
ATOM 2162 C CA . GLY B 1 65 ? -2.508 -16.312 -4.984 1 97.5 65 GLY B CA 1
ATOM 2163 C C . GLY B 1 65 ? -3.635 -15.391 -5.402 1 97.5 65 GLY B C 1
ATOM 2164 O O . GLY B 1 65 ? -4.66 -15.305 -4.727 1 97.5 65 GLY B O 1
ATOM 2165 N N . VAL B 1 66 ? -3.396 -14.711 -6.52 1 97.62 66 VAL B N 1
ATOM 2166 C CA . VAL B 1 66 ? -4.406 -13.789 -7.027 1 97.62 66 VAL B CA 1
ATOM 2167 C C . VAL B 1 66 ? -5.672 -14.555 -7.395 1 97.62 66 VAL B C 1
ATOM 2169 O O . VAL B 1 66 ? -6.785 -14.109 -7.102 1 97.62 66 VAL B O 1
ATOM 2172 N N . LYS B 1 67 ? -5.473 -15.688 -7.988 1 97.06 67 LYS B N 1
ATOM 2173 C CA . LYS B 1 67 ? -6.605 -16.547 -8.312 1 97.06 67 LYS B CA 1
ATOM 2174 C C . LYS B 1 67 ? -7.41 -16.906 -7.066 1 97.06 67 LYS B C 1
ATOM 2176 O O . LYS B 1 67 ? -8.641 -16.891 -7.09 1 97.06 67 LYS B O 1
ATOM 2181 N N . HIS B 1 68 ? -6.766 -17.234 -6.031 1 96.31 68 HIS B N 1
ATOM 2182 C CA . HIS B 1 68 ? -7.426 -17.562 -4.773 1 96.31 68 HIS B CA 1
ATOM 2183 C C . HIS B 1 68 ? -8.336 -16.438 -4.309 1 96.31 68 HIS B C 1
ATOM 2185 O O . HIS B 1 68 ? -9.484 -16.672 -3.924 1 96.31 68 HIS B O 1
ATOM 2191 N N . LEU B 1 69 ? -7.824 -15.234 -4.375 1 94.19 69 LEU B N 1
ATOM 2192 C CA . LEU B 1 69 ? -8.633 -14.078 -3.996 1 94.19 69 LEU B CA 1
ATOM 2193 C C . LEU B 1 69 ? -9.828 -13.922 -4.93 1 94.19 69 LEU B C 1
ATOM 2195 O O . LEU B 1 69 ? -10.961 -13.797 -4.469 1 94.19 69 LEU B O 1
ATOM 2199 N N . HIS B 1 70 ? -9.523 -13.969 -6.211 1 94 70 HIS B N 1
ATOM 2200 C CA . HIS B 1 70 ? -10.57 -13.781 -7.203 1 94 70 HIS B CA 1
ATOM 2201 C C . HIS B 1 70 ? -11.641 -14.867 -7.09 1 94 70 HIS B C 1
ATOM 2203 O O . HIS B 1 70 ? -12.836 -14.57 -7.164 1 94 70 HIS B O 1
ATOM 2209 N N . ASP B 1 71 ? -11.195 -16.062 -6.879 1 93.5 71 ASP B N 1
ATOM 2210 C CA . ASP B 1 71 ? -12.125 -17.172 -6.75 1 93.5 71 ASP B CA 1
ATOM 2211 C C . ASP B 1 71 ? -13.023 -17 -5.527 1 93.5 71 ASP B C 1
ATOM 2213 O O . ASP B 1 71 ? -14.117 -17.578 -5.473 1 93.5 71 ASP B O 1
ATOM 2217 N N . ASN B 1 72 ? -12.594 -16.297 -4.613 1 90.56 72 ASN B N 1
ATOM 2218 C CA . ASN B 1 72 ? -13.375 -16.078 -3.402 1 90.56 72 ASN B CA 1
ATOM 2219 C C . ASN B 1 72 ? -14.055 -14.719 -3.412 1 90.56 72 ASN B C 1
ATOM 2221 O O . ASN B 1 72 ? -14.477 -14.227 -2.365 1 90.56 72 ASN B O 1
ATOM 2225 N N . GLY B 1 73 ? -14.016 -14.031 -4.543 1 88.56 73 GLY B N 1
ATOM 2226 C CA . GLY B 1 73 ? -14.789 -12.812 -4.734 1 88.56 73 GLY B CA 1
ATOM 2227 C C . GLY B 1 73 ? -14.086 -11.57 -4.227 1 88.56 73 GLY B C 1
ATOM 2228 O O . GLY B 1 73 ? -14.734 -10.578 -3.891 1 88.56 73 GLY B O 1
ATOM 2229 N N . MET B 1 74 ? -12.758 -11.641 -4.109 1 90.75 74 MET B N 1
ATOM 2230 C CA . MET B 1 74 ? -12 -10.508 -3.588 1 90.75 74 MET B CA 1
ATOM 2231 C C . MET B 1 74 ? -11.023 -9.984 -4.633 1 90.75 74 MET B C 1
ATOM 2233 O O . MET B 1 74 ? -10.5 -10.75 -5.445 1 90.75 74 MET B O 1
ATOM 2237 N N . VAL B 1 75 ? -10.859 -8.719 -4.594 1 91.62 75 VAL B N 1
ATOM 2238 C CA . VAL B 1 75 ? -9.812 -8.047 -5.359 1 91.62 75 VAL B CA 1
ATOM 2239 C C . VAL B 1 75 ? -8.781 -7.441 -4.406 1 91.62 75 VAL B C 1
ATOM 2241 O O . VAL B 1 75 ? -9.141 -6.801 -3.416 1 91.62 75 VAL B O 1
ATOM 2244 N N . HIS B 1 76 ? -7.523 -7.637 -4.664 1 92.19 76 HIS B N 1
ATOM 2245 C CA . HIS B 1 76 ? -6.465 -7.176 -3.771 1 92.19 76 HIS B CA 1
ATOM 2246 C C . HIS B 1 76 ? -6.422 -5.652 -3.709 1 92.19 76 HIS B C 1
ATOM 2248 O O . HIS B 1 76 ? -6.348 -5.074 -2.623 1 92.19 76 HIS B O 1
ATOM 2254 N N . CYS B 1 77 ? -6.336 -4.969 -4.898 1 89.12 77 CYS B N 1
ATOM 2255 C CA . CYS B 1 77 ? -6.477 -3.529 -5.102 1 89.12 77 CYS B CA 1
ATOM 2256 C C . CYS B 1 77 ? -5.145 -2.816 -4.887 1 89.12 77 CYS B C 1
ATOM 2258 O O . CYS B 1 77 ? -5.023 -1.625 -5.176 1 89.12 77 CYS B O 1
ATOM 2260 N N . ASP B 1 78 ? -4.133 -3.504 -4.5 1 88.62 78 ASP B N 1
ATOM 2261 C CA . ASP B 1 78 ? -2.834 -2.859 -4.332 1 88.62 78 ASP B CA 1
ATOM 2262 C C . ASP B 1 78 ? -1.694 -3.836 -4.617 1 88.62 78 ASP B C 1
ATOM 2264 O O . ASP B 1 78 ? -0.738 -3.926 -3.842 1 88.62 78 ASP B O 1
ATOM 2268 N N . LEU B 1 79 ? -1.872 -4.535 -5.652 1 92.62 79 LEU B N 1
ATOM 2269 C CA . LEU B 1 79 ? -0.864 -5.504 -6.074 1 92.62 79 LEU B CA 1
ATOM 2270 C C . LEU B 1 79 ? 0.36 -4.797 -6.645 1 92.62 79 LEU B C 1
ATOM 2272 O O . LEU B 1 79 ? 0.234 -3.938 -7.523 1 92.62 79 LEU B O 1
ATOM 2276 N N . LYS B 1 80 ? 1.523 -5.074 -6.02 1 91.56 80 LYS B N 1
ATOM 2277 C CA . LYS B 1 80 ? 2.82 -4.566 -6.457 1 91.56 80 LYS B CA 1
ATOM 2278 C C . LYS B 1 80 ? 3.961 -5.375 -5.848 1 91.56 80 LYS B C 1
ATOM 2280 O O . LYS B 1 80 ? 3.734 -6.219 -4.977 1 91.56 80 LYS B O 1
ATOM 2285 N N . LEU B 1 81 ? 5.145 -5.211 -6.336 1 91.88 81 LEU B N 1
ATOM 2286 C CA . LEU B 1 81 ? 6.293 -6.012 -5.926 1 91.88 81 LEU B CA 1
ATOM 2287 C C . LEU B 1 81 ? 6.508 -5.926 -4.418 1 91.88 81 LEU B C 1
ATOM 2289 O O . LEU B 1 81 ? 6.805 -6.93 -3.77 1 91.88 81 LEU B O 1
ATOM 2293 N N . ASP B 1 82 ? 6.203 -4.742 -3.836 1 86.5 82 ASP B N 1
ATOM 2294 C CA . ASP B 1 82 ? 6.465 -4.504 -2.42 1 86.5 82 ASP B CA 1
ATOM 2295 C C . ASP B 1 82 ? 5.414 -5.18 -1.545 1 86.5 82 ASP B C 1
ATOM 2297 O O . ASP B 1 82 ? 5.602 -5.32 -0.335 1 86.5 82 ASP B O 1
ATOM 2301 N N . ASN B 1 83 ? 4.312 -5.602 -2.189 1 88.56 83 ASN B N 1
ATOM 2302 C CA . ASN B 1 83 ? 3.242 -6.258 -1.439 1 88.56 83 ASN B CA 1
ATOM 2303 C C . ASN B 1 83 ? 3.254 -7.77 -1.651 1 88.56 83 ASN B C 1
ATOM 2305 O O . ASN B 1 83 ? 2.236 -8.438 -1.453 1 88.56 83 ASN B O 1
ATOM 2309 N N . ILE B 1 84 ? 4.406 -8.203 -2.113 1 92.75 84 ILE B N 1
ATOM 2310 C CA . ILE B 1 84 ? 4.664 -9.633 -2.24 1 92.75 84 ILE B CA 1
ATOM 2311 C C . ILE B 1 84 ? 5.953 -9.992 -1.506 1 92.75 84 ILE B C 1
ATOM 2313 O O . ILE B 1 84 ? 7.039 -9.57 -1.907 1 92.75 84 ILE B O 1
ATOM 2317 N N . CYS B 1 85 ? 5.801 -10.797 -0.498 1 90.25 85 CYS B N 1
ATOM 2318 C CA . CYS B 1 85 ? 6.941 -11.188 0.325 1 90.25 85 CYS B CA 1
ATOM 2319 C C . CYS B 1 85 ? 7.391 -12.602 0.002 1 90.25 85 CYS B C 1
ATOM 2321 O O . CYS B 1 85 ? 6.562 -13.477 -0.258 1 90.25 85 CYS B O 1
ATOM 2323 N N . MET B 1 86 ? 8.703 -12.75 0.051 1 88.81 86 MET B N 1
ATOM 2324 C CA . MET B 1 86 ? 9.234 -14.094 -0.156 1 88.81 86 MET B CA 1
ATOM 2325 C C . MET B 1 86 ? 9.336 -14.844 1.165 1 88.81 86 MET B C 1
ATOM 2327 O O . MET B 1 86 ? 9.914 -14.336 2.131 1 88.81 86 MET B O 1
ATOM 2331 N N . ARG B 1 87 ? 8.82 -16.016 1.195 1 84.69 87 ARG B N 1
ATOM 2332 C CA . ARG B 1 87 ? 8.906 -16.812 2.412 1 84.69 87 ARG B CA 1
ATOM 2333 C C . ARG B 1 87 ? 10.359 -17.156 2.742 1 84.69 87 ARG B C 1
ATOM 2335 O O . ARG B 1 87 ? 11.172 -17.375 1.84 1 84.69 87 ARG B O 1
ATOM 2342 N N . LYS B 1 88 ? 10.648 -17.172 4.004 1 71.44 88 LYS B N 1
ATOM 2343 C CA . LYS B 1 88 ? 12.008 -17.391 4.508 1 71.44 88 LYS B CA 1
ATOM 2344 C C . LYS B 1 88 ? 12.539 -18.75 4.07 1 71.44 88 LYS B C 1
ATOM 2346 O O . LYS B 1 88 ? 13.688 -18.859 3.633 1 71.44 88 LYS B O 1
ATOM 2351 N N . SER B 1 89 ? 11.805 -19.672 4.176 1 62.28 89 SER B N 1
ATOM 2352 C CA . SER B 1 89 ? 12.273 -21.047 4.035 1 62.28 89 SER B CA 1
ATOM 2353 C C . SER B 1 89 ? 12.445 -21.422 2.568 1 62.28 89 SER B C 1
ATOM 2355 O O . SER B 1 89 ? 13.273 -22.281 2.238 1 62.28 89 SER B O 1
ATOM 2357 N N . PHE B 1 90 ? 11.711 -20.75 1.73 1 66.19 90 PHE B N 1
ATOM 2358 C CA . PHE B 1 90 ? 11.742 -21.109 0.319 1 66.19 90 PHE B CA 1
ATOM 2359 C C . PHE B 1 90 ? 11.742 -19.859 -0.562 1 66.19 90 PHE B C 1
ATOM 2361 O O . PHE B 1 90 ? 10.695 -19.266 -0.797 1 66.19 90 PHE B O 1
ATOM 2368 N N . PHE B 1 91 ? 12.828 -19.609 -1.207 1 73.69 91 PHE B N 1
ATOM 2369 C CA . PHE B 1 91 ? 13.086 -18.344 -1.882 1 73.69 91 PHE B CA 1
ATOM 2370 C C . PHE B 1 91 ? 12.203 -18.203 -3.117 1 73.69 91 PHE B C 1
ATOM 2372 O O . PHE B 1 91 ? 12.039 -17.094 -3.637 1 73.69 91 PHE B O 1
ATOM 2379 N N . LEU B 1 92 ? 11.43 -19.203 -3.484 1 87.44 92 LEU B N 1
ATOM 2380 C CA . LEU B 1 92 ? 10.562 -19.078 -4.648 1 87.44 92 LEU B CA 1
ATOM 2381 C C . LEU B 1 92 ? 9.102 -19.234 -4.254 1 87.44 92 LEU B C 1
ATOM 2383 O O . LEU B 1 92 ? 8.305 -19.812 -5.008 1 87.44 92 LEU B O 1
ATOM 2387 N N . GLU B 1 93 ? 8.828 -18.75 -3.01 1 92.5 93 GLU B N 1
ATOM 2388 C CA . GLU B 1 93 ? 7.465 -18.828 -2.494 1 92.5 93 GLU B CA 1
ATOM 2389 C C . GLU B 1 93 ? 6.922 -17.438 -2.166 1 92.5 93 GLU B C 1
ATOM 2391 O O . GLU B 1 93 ? 6.949 -17.016 -1.009 1 92.5 93 GLU B O 1
ATOM 2396 N N . PRO B 1 94 ? 6.402 -16.828 -3.23 1 94.94 94 PRO B N 1
ATOM 2397 C CA . PRO B 1 94 ? 5.824 -15.508 -3.006 1 94.94 94 PRO B CA 1
ATOM 2398 C C . PRO B 1 94 ? 4.508 -15.562 -2.234 1 94.94 94 PRO B C 1
ATOM 2400 O O . PRO B 1 94 ? 3.701 -16.469 -2.443 1 94.94 94 PRO B O 1
ATOM 2403 N N . VAL B 1 95 ? 4.367 -14.641 -1.322 1 94.31 95 VAL B N 1
ATOM 2404 C CA . VAL B 1 95 ? 3.152 -14.508 -0.523 1 94.31 95 VAL B CA 1
ATOM 2405 C C . VAL B 1 95 ? 2.59 -13.102 -0.666 1 94.31 95 VAL B C 1
ATOM 2407 O O . VAL B 1 95 ? 3.285 -12.117 -0.398 1 94.31 95 VAL B O 1
ATOM 2410 N N . LEU B 1 96 ? 1.351 -13.023 -1.171 1 94.25 96 LEU B N 1
ATOM 2411 C CA . LEU B 1 96 ? 0.671 -11.734 -1.216 1 94.25 96 LEU B CA 1
ATOM 2412 C C . LEU B 1 96 ? 0.439 -11.188 0.191 1 94.25 96 LEU B C 1
ATOM 2414 O O . LEU B 1 96 ? -0.094 -11.898 1.052 1 94.25 96 LEU B O 1
ATOM 2418 N N . ILE B 1 97 ? 0.884 -9.992 0.36 1 89.25 97 ILE B N 1
ATOM 2419 C CA . ILE B 1 97 ? 0.703 -9.352 1.656 1 89.25 97 ILE B CA 1
ATOM 2420 C C . ILE B 1 97 ? -0.019 -8.016 1.475 1 89.25 97 ILE B C 1
ATOM 2422 O O . ILE B 1 97 ? -0.289 -7.598 0.347 1 89.25 97 ILE B O 1
ATOM 2426 N N . ASP B 1 98 ? -0.325 -7.387 2.535 1 82.56 98 ASP B N 1
ATOM 2427 C CA . ASP B 1 98 ? -1.008 -6.098 2.559 1 82.56 98 ASP B CA 1
ATOM 2428 C C . ASP B 1 98 ? -2.396 -6.199 1.932 1 82.56 98 ASP B C 1
ATOM 2430 O O . ASP B 1 98 ? -2.662 -5.586 0.896 1 82.56 98 ASP B O 1
ATOM 2434 N N . LEU B 1 99 ? -3.271 -6.781 2.551 1 85.81 99 LEU B N 1
ATOM 2435 C CA . LEU B 1 99 ? -4.645 -6.992 2.105 1 85.81 99 LEU B CA 1
ATOM 2436 C C . LEU B 1 99 ? -5.566 -5.902 2.641 1 85.81 99 LEU B C 1
ATOM 2438 O O . LEU B 1 99 ? -6.789 -6.039 2.598 1 85.81 99 LEU B O 1
ATOM 2442 N N . GLY B 1 100 ? -5.051 -4.926 3.104 1 78.44 100 GLY B N 1
ATOM 2443 C CA . GLY B 1 100 ? -5.809 -3.867 3.752 1 78.44 100 GLY B CA 1
ATOM 2444 C C . GLY B 1 100 ? -6.762 -3.154 2.811 1 78.44 100 GLY B C 1
ATOM 2445 O O . GLY B 1 100 ? -7.781 -2.611 3.244 1 78.44 100 GLY B O 1
ATOM 2446 N N . ASN B 1 101 ? -6.445 -3.215 1.558 1 79.25 101 ASN B N 1
ATOM 2447 C CA . ASN B 1 101 ? -7.262 -2.523 0.567 1 79.25 101 ASN B CA 1
ATOM 2448 C C . ASN B 1 101 ? -8.172 -3.49 -0.186 1 79.25 101 ASN B C 1
ATOM 2450 O O . ASN B 1 101 ? -8.953 -3.076 -1.042 1 79.25 101 ASN B O 1
ATOM 2454 N N . MET B 1 102 ? -8.047 -4.699 0.249 1 85.25 102 MET B N 1
ATOM 2455 C CA . MET B 1 102 ? -8.836 -5.711 -0.444 1 85.25 102 MET B CA 1
ATOM 2456 C C . MET B 1 102 ? -10.328 -5.406 -0.334 1 85.25 102 MET B C 1
ATOM 2458 O O . MET B 1 102 ? -10.805 -4.977 0.719 1 85.25 102 MET B O 1
ATOM 2462 N N . THR B 1 103 ? -11.008 -5.68 -1.446 1 83.44 103 THR B N 1
ATOM 2463 C CA . THR B 1 103 ? -12.445 -5.41 -1.474 1 83.44 103 THR B CA 1
ATOM 2464 C C . THR B 1 103 ? -13.172 -6.445 -2.326 1 83.44 103 THR B C 1
ATOM 2466 O O . THR B 1 103 ? -12.547 -7.371 -2.855 1 83.44 103 THR B O 1
ATOM 2469 N N . LEU B 1 104 ? -14.438 -6.242 -2.412 1 83.69 104 LEU B N 1
ATOM 2470 C CA . LEU B 1 104 ? -15.266 -7.176 -3.162 1 83.69 104 LEU B CA 1
ATOM 2471 C C . LEU B 1 104 ? -15.078 -6.984 -4.664 1 83.69 104 LEU B C 1
ATOM 2473 O O . LEU B 1 104 ? -14.984 -5.855 -5.145 1 83.69 104 LEU B O 1
ATOM 2477 N N . ALA B 1 105 ? -15.094 -8.133 -5.312 1 87.56 105 ALA B N 1
ATOM 2478 C CA . ALA B 1 105 ? -15.047 -8.094 -6.773 1 87.56 105 ALA B CA 1
ATOM 2479 C C . ALA B 1 105 ? -16.422 -7.758 -7.355 1 87.56 105 ALA B C 1
ATOM 2481 O O . ALA B 1 105 ? -17.453 -8.156 -6.805 1 87.56 105 ALA B O 1
ATOM 2482 N N . GLU B 1 106 ? -16.312 -7.047 -8.414 1 81.44 106 GLU B N 1
ATOM 2483 C CA . GLU B 1 106 ? -17.547 -6.742 -9.117 1 81.44 106 GLU B CA 1
ATOM 2484 C C . GLU B 1 106 ? -18.25 -8.016 -9.578 1 81.44 106 GLU B C 1
ATOM 2486 O O . GLU B 1 106 ? -17.609 -8.938 -10.094 1 81.44 106 GLU B O 1
ATOM 2491 N N . GLY B 1 107 ? -19.562 -7.93 -9.391 1 73.25 107 GLY B N 1
ATOM 2492 C CA . GLY B 1 107 ? -20.375 -9.023 -9.898 1 73.25 107 GLY B CA 1
ATOM 2493 C C . GLY B 1 107 ? -20.297 -10.273 -9.055 1 73.25 107 GLY B C 1
ATOM 2494 O O . GLY B 1 107 ? -20.766 -11.336 -9.461 1 73.25 107 GLY B O 1
ATOM 2495 N N . ASP B 1 108 ? -19.641 -10.172 -7.969 1 65.62 108 ASP B N 1
ATOM 2496 C CA . ASP B 1 108 ? -19.406 -11.398 -7.211 1 65.62 108 ASP B CA 1
ATOM 2497 C C . ASP B 1 108 ? -20.641 -11.789 -6.41 1 65.62 108 ASP B C 1
ATOM 2499 O O . ASP B 1 108 ? -21.266 -10.945 -5.758 1 65.62 108 ASP B O 1
ATOM 2503 N N . ALA B 1 109 ? -20.906 -13.016 -6.613 1 62.28 109 ALA B N 1
ATOM 2504 C CA . ALA B 1 109 ? -22.047 -13.656 -5.953 1 62.28 109 ALA B CA 1
ATOM 2505 C C . ALA B 1 109 ? -21.781 -13.836 -4.461 1 62.28 109 ALA B C 1
ATOM 2507 O O . ALA B 1 109 ? -22.719 -13.984 -3.676 1 62.28 109 ALA B O 1
ATOM 2508 N N . ASN B 1 110 ? -20.531 -13.758 -4.031 1 63.81 110 ASN B N 1
ATOM 2509 C CA . ASN B 1 110 ? -20.172 -14.047 -2.646 1 63.81 110 ASN B CA 1
ATOM 2510 C C . ASN B 1 110 ? -20.469 -12.852 -1.738 1 63.81 110 ASN B C 1
ATOM 2512 O O . ASN B 1 110 ? -20.141 -12.875 -0.551 1 63.81 110 ASN B O 1
ATOM 2516 N N . ARG B 1 111 ? -21.047 -11.891 -2.256 1 65.12 111 ARG B N 1
ATOM 2517 C CA . ARG B 1 111 ? -21.391 -10.695 -1.494 1 65.12 111 ARG B CA 1
ATOM 2518 C C . ARG B 1 111 ? -22.25 -11.047 -0.282 1 65.12 111 ARG B C 1
ATOM 2520 O O . ARG B 1 111 ? -22.078 -10.469 0.795 1 65.12 111 ARG B O 1
ATOM 2527 N N . HIS B 1 112 ? -22.969 -11.992 -0.577 1 66.31 112 HIS B N 1
ATOM 2528 C CA . HIS B 1 112 ? -23.891 -12.391 0.482 1 66.31 112 HIS B CA 1
ATOM 2529 C C . HIS B 1 112 ? -23.141 -13.016 1.655 1 66.31 112 HIS B C 1
ATOM 2531 O O . HIS B 1 112 ? -23.5 -12.789 2.814 1 66.31 112 HIS B O 1
ATOM 2537 N N . ARG B 1 113 ? -22.094 -13.75 1.291 1 68.5 113 ARG B N 1
ATOM 2538 C CA . ARG B 1 113 ? -21.297 -14.414 2.316 1 68.5 113 ARG B CA 1
ATOM 2539 C C . ARG B 1 113 ? -20.656 -13.406 3.256 1 68.5 113 ARG B C 1
ATOM 2541 O O . ARG B 1 113 ? -20.734 -13.547 4.48 1 68.5 113 ARG B O 1
ATOM 2548 N N . PHE B 1 114 ? -20.188 -12.375 2.746 1 70.19 114 PHE B N 1
ATOM 2549 C CA . PHE B 1 114 ? -19.469 -11.398 3.553 1 70.19 114 PHE B CA 1
ATOM 2550 C C . PHE B 1 114 ? -20.438 -10.492 4.297 1 70.19 114 PHE B C 1
ATOM 2552 O O . PHE B 1 114 ? -20.141 -10.031 5.402 1 70.19 114 PHE B O 1
ATOM 2559 N N . GLU B 1 115 ? -21.547 -10.281 3.691 1 66.88 115 GLU B N 1
ATOM 2560 C CA . GLU B 1 115 ? -22.578 -9.516 4.387 1 66.88 115 GLU B CA 1
ATOM 2561 C C . GLU B 1 115 ? -23.031 -10.227 5.656 1 66.88 115 GLU B C 1
ATOM 2563 O O . GLU B 1 115 ? -23.312 -9.586 6.668 1 66.88 115 GLU B O 1
ATOM 2568 N N . SER B 1 116 ? -23.125 -11.469 5.57 1 66.62 116 SER B N 1
ATOM 2569 C CA . SER B 1 116 ? -23.547 -12.234 6.734 1 66.62 116 SER B CA 1
ATOM 2570 C C . SER B 1 116 ? -22.578 -12.047 7.902 1 66.62 116 SER B C 1
ATOM 2572 O O . SER B 1 116 ? -22.984 -12.133 9.062 1 66.62 116 SER B O 1
ATOM 2574 N N . TYR B 1 117 ? -21.375 -11.781 7.582 1 66.06 117 TYR B N 1
ATOM 2575 C CA . TYR B 1 117 ? -20.375 -11.508 8.609 1 66.06 117 TYR B CA 1
ATOM 2576 C C . TYR B 1 117 ? -20.375 -10.031 8.984 1 66.06 117 TYR B C 1
ATOM 2578 O O . TYR B 1 117 ? -19.516 -9.578 9.75 1 66.06 117 TYR B O 1
ATOM 2586 N N . GLY B 1 118 ? -21.328 -9.375 8.328 1 64.62 118 GLY B N 1
ATOM 2587 C CA . GLY B 1 118 ? -21.438 -7.953 8.625 1 64.62 118 GLY B CA 1
ATOM 2588 C C . GLY B 1 118 ? -20.422 -7.109 7.891 1 64.62 118 GLY B C 1
ATOM 2589 O O . GLY B 1 118 ? -20.109 -5.988 8.305 1 64.62 118 GLY B O 1
ATOM 2590 N N . LEU B 1 119 ? -19.734 -7.879 6.953 1 65 119 LEU B N 1
ATOM 2591 C CA . LEU B 1 119 ? -18.719 -7.152 6.184 1 65 119 LEU B CA 1
ATOM 2592 C C . LEU B 1 119 ? -19.328 -6.59 4.898 1 65 119 LEU B C 1
ATOM 2594 O O . LEU B 1 119 ? -20.156 -7.238 4.266 1 65 119 LEU B O 1
ATOM 2598 N N . PHE B 1 120 ? -18.938 -5.426 4.516 1 62.75 120 PHE B N 1
ATOM 2599 C CA . PHE B 1 120 ? -19.312 -4.777 3.26 1 62.75 120 PHE B CA 1
ATOM 2600 C C . PHE B 1 120 ? -20.812 -4.512 3.207 1 62.75 120 PHE B C 1
ATOM 2602 O O . PHE B 1 120 ? -21.5 -4.992 2.309 1 62.75 120 PHE B O 1
ATOM 2609 N N . SER B 1 121 ? -21.484 -4.059 4.211 1 56.34 121 SER B N 1
ATOM 2610 C CA . SER B 1 121 ? -22.922 -3.754 4.207 1 56.34 121 SER B CA 1
ATOM 2611 C C . SER B 1 121 ? -23.312 -2.992 2.947 1 56.34 121 SER B C 1
ATOM 2613 O O . SER B 1 121 ? -22.5 -2.279 2.361 1 56.34 121 SER B O 1
ATOM 2615 N N . ARG B 1 122 ? -24.516 -3.365 2.412 1 48.38 122 ARG B N 1
ATOM 2616 C CA . ARG B 1 122 ? -25.172 -2.977 1.165 1 48.38 122 ARG B CA 1
ATOM 2617 C C . ARG B 1 122 ? -24.844 -1.528 0.809 1 48.38 122 ARG B C 1
ATOM 2619 O O . ARG B 1 122 ? -24.641 -1.204 -0.362 1 48.38 122 ARG B O 1
ATOM 2626 N N . GLY B 1 123 ? -25.016 -0.677 1.564 1 45.84 123 GLY B N 1
ATOM 2627 C CA . GLY B 1 123 ? -24.859 0.74 1.276 1 45.84 123 GLY B CA 1
ATOM 2628 C C . GLY B 1 123 ? -23.422 1.129 0.979 1 45.84 123 GLY B C 1
ATOM 2629 O O . GLY B 1 123 ? -23.172 2.229 0.485 1 45.84 123 GLY B O 1
ATOM 2630 N N . GLU B 1 124 ? -22.562 0.385 1.436 1 49.09 124 GLU B N 1
ATOM 2631 C CA . GLU B 1 124 ? -21.172 0.788 1.291 1 49.09 124 GLU B CA 1
ATOM 2632 C C . GLU B 1 124 ? -20.562 0.257 -0.01 1 49.09 124 GLU B C 1
ATOM 2634 O O . GLU B 1 124 ? -19.344 0.246 -0.181 1 49.09 124 GLU B O 1
ATOM 2639 N N . LEU B 1 125 ? -21.406 -0.2 -0.81 1 45.97 125 LEU B N 1
ATOM 2640 C CA . LEU B 1 125 ? -21.141 -0.769 -2.129 1 45.97 125 LEU B CA 1
ATOM 2641 C C . LEU B 1 125 ? -20.078 0.027 -2.865 1 45.97 125 LEU B C 1
ATOM 2643 O O . LEU B 1 125 ? -19.734 -0.283 -4.012 1 45.97 125 LEU B O 1
ATOM 2647 N N . SER B 1 126 ? -19.875 1.196 -2.432 1 53.09 126 SER B N 1
ATOM 2648 C CA . SER B 1 126 ? -18.859 2.004 -3.098 1 53.09 126 SER B CA 1
ATOM 2649 C C . SER B 1 126 ? -17.516 1.285 -3.129 1 53.09 126 SER B C 1
ATOM 2651 O O . SER B 1 126 ? -16.562 1.766 -3.746 1 53.09 126 SER B O 1
ATOM 2653 N N . ASP B 1 127 ? -17.625 -0.069 -2.75 1 64.19 127 ASP B N 1
ATOM 2654 C CA . ASP B 1 127 ? -16.312 -0.639 -2.467 1 64.19 127 ASP B CA 1
ATOM 2655 C C . ASP B 1 127 ? -16.016 -1.814 -3.393 1 64.19 127 ASP B C 1
ATOM 2657 O O . ASP B 1 127 ? -15.086 -2.584 -3.146 1 64.19 127 ASP B O 1
ATOM 2661 N N . VAL B 1 128 ? -16.766 -1.846 -4.441 1 76.81 128 VAL B N 1
ATOM 2662 C CA . VAL B 1 128 ? -16.5 -2.957 -5.352 1 76.81 128 VAL B CA 1
ATOM 2663 C C . VAL B 1 128 ? -15.523 -2.512 -6.438 1 76.81 128 VAL B C 1
ATOM 2665 O O . VAL B 1 128 ? -15.602 -1.382 -6.926 1 76.81 128 VAL B O 1
ATOM 2668 N N . ARG B 1 129 ? -14.641 -3.459 -6.773 1 84.19 129 ARG B N 1
ATOM 2669 C CA . ARG B 1 129 ? -13.641 -3.188 -7.801 1 84.19 129 ARG B CA 1
ATOM 2670 C C . ARG B 1 129 ? -13.578 -4.316 -8.82 1 84.19 129 ARG B C 1
ATOM 2672 O O . ARG B 1 129 ? -13.852 -5.477 -8.492 1 84.19 129 ARG B O 1
ATOM 2679 N N . PRO B 1 130 ? -13.367 -3.963 -10.055 1 88.38 130 PRO B N 1
ATOM 2680 C CA . PRO B 1 130 ? -13.188 -5.023 -11.047 1 88.38 130 PRO B CA 1
ATOM 2681 C C . PRO B 1 130 ? -11.883 -5.797 -10.852 1 88.38 130 PRO B C 1
ATOM 2683 O O . PRO B 1 130 ? -10.898 -5.238 -10.375 1 88.38 130 PRO B O 1
ATOM 2686 N N . ILE B 1 131 ? -11.898 -7.059 -11.25 1 91.44 131 ILE B N 1
ATOM 2687 C CA . ILE B 1 131 ? -10.688 -7.867 -11.156 1 91.44 131 ILE B CA 1
ATOM 2688 C C . ILE B 1 131 ? -9.602 -7.27 -12.047 1 91.44 131 ILE B C 1
ATOM 2690 O O . ILE B 1 131 ? -8.406 -7.508 -11.828 1 91.44 131 ILE B O 1
ATOM 2694 N N . GLU B 1 132 ? -10.016 -6.488 -12.984 1 91.25 132 GLU B N 1
ATOM 2695 C CA . GLU B 1 132 ? -9.109 -5.836 -13.93 1 91.25 132 GLU B CA 1
ATOM 2696 C C . GLU B 1 132 ? -8.078 -4.98 -13.195 1 91.25 132 GLU B C 1
ATOM 2698 O O . GLU B 1 132 ? -6.949 -4.824 -13.664 1 91.25 132 GLU B O 1
ATOM 2703 N N . ASP B 1 133 ? -8.422 -4.469 -12.086 1 89.44 133 ASP B N 1
ATOM 2704 C CA . ASP B 1 133 ? -7.496 -3.668 -11.297 1 89.44 133 ASP B CA 1
ATOM 2705 C C . ASP B 1 133 ? -6.258 -4.477 -10.914 1 89.44 133 ASP B C 1
ATOM 2707 O O . ASP B 1 133 ? -5.133 -3.973 -10.984 1 89.44 133 ASP B O 1
ATOM 2711 N N . ASP B 1 134 ? -6.512 -5.723 -10.578 1 94.5 134 ASP B N 1
ATOM 2712 C CA . ASP B 1 134 ? -5.402 -6.609 -10.25 1 94.5 134 ASP B CA 1
ATOM 2713 C C . ASP B 1 134 ? -4.637 -7.023 -11.5 1 94.5 134 ASP B C 1
ATOM 2715 O O . ASP B 1 134 ? -3.408 -7.109 -11.492 1 94.5 134 ASP B O 1
ATOM 2719 N N . MET B 1 135 ? -5.375 -7.172 -12.578 1 94.69 135 MET B N 1
ATOM 2720 C CA . MET B 1 135 ? -4.77 -7.645 -13.82 1 94.69 135 MET B CA 1
ATOM 2721 C C . MET B 1 135 ? -3.773 -6.625 -14.359 1 94.69 135 MET B C 1
ATOM 2723 O O . MET B 1 135 ? -2.723 -6.996 -14.891 1 94.69 135 MET B O 1
ATOM 2727 N N . GLN B 1 136 ? -4.098 -5.43 -14.227 1 92.62 136 GLN B N 1
ATOM 2728 C CA . GLN B 1 136 ? -3.188 -4.375 -14.664 1 92.62 136 GLN B CA 1
ATOM 2729 C C . GLN B 1 136 ? -1.879 -4.422 -13.883 1 92.62 136 GLN B C 1
ATOM 2731 O O . GLN B 1 136 ? -0.802 -4.23 -14.453 1 92.62 136 GLN B O 1
ATOM 2736 N N . ARG B 1 137 ? -1.997 -4.688 -12.656 1 93.56 137 ARG B N 1
ATOM 2737 C CA . ARG B 1 137 ? -0.811 -4.738 -11.805 1 93.56 137 ARG B CA 1
ATOM 2738 C C . ARG B 1 137 ? 0.029 -5.973 -12.109 1 93.56 137 ARG B C 1
ATOM 2740 O O . ARG B 1 137 ? 1.256 -5.941 -11.992 1 93.56 137 ARG B O 1
ATOM 2747 N N . LEU B 1 138 ? -0.64 -6.992 -12.484 1 95.69 138 LEU B N 1
ATOM 2748 C CA . LEU B 1 138 ? 0.071 -8.219 -12.836 1 95.69 138 LEU B CA 1
ATOM 2749 C C . LEU B 1 138 ? 0.969 -7.996 -14.047 1 95.69 138 LEU B C 1
ATOM 2751 O O . LEU B 1 138 ? 2.045 -8.594 -14.148 1 95.69 138 LEU B O 1
ATOM 2755 N N . ALA B 1 139 ? 0.535 -7.121 -14.898 1 92.62 139 ALA B N 1
ATOM 2756 C CA . ALA B 1 139 ? 1.378 -6.762 -16.031 1 92.62 139 ALA B CA 1
ATOM 2757 C C . ALA B 1 139 ? 2.705 -6.168 -15.57 1 92.62 139 ALA B C 1
ATOM 2759 O O . ALA B 1 139 ? 3.77 -6.551 -16.062 1 92.62 139 ALA B O 1
ATOM 2760 N N . ASP B 1 140 ? 2.6 -5.316 -14.617 1 92.12 140 ASP B N 1
ATOM 2761 C CA . ASP B 1 140 ? 3.789 -4.668 -14.078 1 92.12 140 ASP B CA 1
ATOM 2762 C C . ASP B 1 140 ? 4.695 -5.672 -13.375 1 92.12 140 ASP B C 1
ATOM 2764 O O . ASP B 1 140 ? 5.918 -5.609 -13.5 1 92.12 140 ASP B O 1
ATOM 2768 N N . ILE B 1 141 ? 4.109 -6.512 -12.695 1 95.5 141 ILE B N 1
ATOM 2769 C CA . ILE B 1 141 ? 4.863 -7.516 -11.953 1 95.5 141 ILE B CA 1
ATOM 2770 C C . ILE B 1 141 ? 5.582 -8.445 -12.93 1 95.5 141 ILE B C 1
ATOM 2772 O O . ILE B 1 141 ? 6.773 -8.727 -12.758 1 95.5 141 ILE B O 1
ATOM 2776 N N . LEU B 1 142 ? 4.859 -8.859 -13.906 1 95.5 142 LEU B N 1
ATOM 2777 C CA . LEU B 1 142 ? 5.473 -9.727 -14.914 1 95.5 142 LEU B CA 1
ATOM 2778 C C . LEU B 1 142 ? 6.648 -9.023 -15.586 1 95.5 142 LEU B C 1
ATOM 2780 O O . LEU B 1 142 ? 7.723 -9.609 -15.727 1 95.5 142 LEU B O 1
ATOM 2784 N N . GLU B 1 143 ? 6.426 -7.863 -15.969 1 93.31 143 GLU B N 1
ATOM 2785 C CA . GLU B 1 143 ? 7.488 -7.109 -16.625 1 93.31 143 GLU B CA 1
ATOM 2786 C C . GLU B 1 143 ? 8.719 -6.984 -15.734 1 93.31 143 GLU B C 1
ATOM 2788 O O . GLU B 1 143 ? 9.852 -7.145 -16.203 1 93.31 143 GLU B O 1
ATOM 2793 N N . SER B 1 144 ? 8.516 -6.711 -14.523 1 93.69 144 SER B N 1
ATOM 2794 C CA . SER B 1 144 ? 9.617 -6.602 -13.578 1 93.69 144 SER B CA 1
ATOM 2795 C C . SER B 1 144 ? 10.375 -7.918 -13.453 1 93.69 144 SER B C 1
ATOM 2797 O O . SER B 1 144 ? 11.609 -7.93 -13.391 1 93.69 144 SER B O 1
ATOM 2799 N N . LEU B 1 145 ? 9.648 -8.961 -13.398 1 94.25 145 LEU B N 1
ATOM 2800 C CA . LEU B 1 145 ? 10.258 -10.281 -13.281 1 94.25 145 LEU B CA 1
ATOM 2801 C C . LEU B 1 145 ? 11.086 -10.602 -14.523 1 94.25 145 LEU B C 1
ATOM 2803 O O . LEU B 1 145 ? 12.164 -11.203 -14.422 1 94.25 145 LEU B O 1
ATOM 2807 N N . LEU B 1 146 ? 10.609 -10.172 -15.656 1 93.94 146 LEU B N 1
ATOM 2808 C CA . LEU B 1 146 ? 11.273 -10.5 -16.922 1 93.94 146 LEU B CA 1
ATOM 2809 C C . LEU B 1 146 ? 12.469 -9.586 -17.156 1 93.94 146 LEU B C 1
ATOM 2811 O O . LEU B 1 146 ? 13.422 -9.969 -17.828 1 93.94 146 LEU B O 1
ATOM 2815 N N . THR B 1 147 ? 12.445 -8.398 -16.578 1 91.94 147 THR B N 1
ATOM 2816 C CA . THR B 1 147 ? 13.508 -7.426 -16.828 1 91.94 147 THR B CA 1
ATOM 2817 C C . THR B 1 147 ? 14.469 -7.359 -15.648 1 91.94 147 THR B C 1
ATOM 2819 O O . THR B 1 147 ? 15.602 -6.879 -15.789 1 91.94 147 THR B O 1
ATOM 2822 N N . GLY B 1 148 ? 13.977 -7.707 -14.5 1 90.56 148 GLY B N 1
ATOM 2823 C CA . GLY B 1 148 ? 14.766 -7.609 -13.289 1 90.56 148 GLY B CA 1
ATOM 2824 C C . GLY B 1 148 ? 14.727 -6.227 -12.656 1 90.56 148 GLY B C 1
ATOM 2825 O O . GLY B 1 148 ? 15.5 -5.934 -11.742 1 90.56 148 GLY B O 1
ATOM 2826 N N . GLN B 1 149 ? 13.797 -5.453 -13.188 1 86.56 149 GLN B N 1
ATOM 2827 C CA . GLN B 1 149 ? 13.695 -4.09 -12.68 1 86.56 149 GLN B CA 1
ATOM 2828 C C . GLN B 1 149 ? 12.648 -3.988 -11.578 1 86.56 149 GLN B C 1
ATOM 2830 O O . GLN B 1 149 ? 11.555 -4.543 -11.695 1 86.56 149 GLN B O 1
ATOM 2835 N N . GLU B 1 150 ? 12.93 -3.361 -10.406 1 78.44 150 GLU B N 1
ATOM 2836 C CA . GLU B 1 150 ? 12.047 -3.23 -9.258 1 78.44 150 GLU B CA 1
ATOM 2837 C C . GLU B 1 150 ? 10.859 -2.32 -9.57 1 78.44 150 GLU B C 1
ATOM 2839 O O . GLU B 1 150 ? 9.734 -2.574 -9.125 1 78.44 150 GLU B O 1
ATOM 2844 N N . GLU B 1 151 ? 11.211 -1.082 -9.891 1 64.38 151 GLU B N 1
ATOM 2845 C CA . GLU B 1 151 ? 10.148 -0.126 -10.18 1 64.38 151 GLU B CA 1
ATOM 2846 C C . GLU B 1 151 ? 10.039 0.138 -11.68 1 64.38 151 GLU B C 1
ATOM 2848 O O . GLU B 1 151 ? 11.047 0.201 -12.383 1 64.38 151 GLU B O 1
ATOM 2853 N N . MET B 1 152 ? 8.859 -0.267 -12.227 1 52.19 152 MET B N 1
ATOM 2854 C CA . MET B 1 152 ? 8.688 0.192 -13.602 1 52.19 152 MET B CA 1
ATOM 2855 C C . MET B 1 152 ? 8.484 1.704 -13.648 1 52.19 152 MET B C 1
ATOM 2857 O O . MET B 1 152 ? 7.641 2.246 -12.938 1 52.19 152 MET B O 1
ATOM 2861 N N . THR B 1 153 ? 9.422 2.391 -13.344 1 44.09 153 THR B N 1
ATOM 2862 C CA . THR B 1 153 ? 9.305 3.842 -13.422 1 44.09 153 THR B CA 1
ATOM 2863 C C . THR B 1 153 ? 8.406 4.246 -14.586 1 44.09 153 THR B C 1
ATOM 2865 O O . THR B 1 153 ? 8.312 3.531 -15.586 1 44.09 153 THR B O 1
ATOM 2868 N N . ASP B 1 154 ? 7.242 4.719 -14.227 1 43.94 154 ASP B N 1
ATOM 2869 C CA . ASP B 1 154 ? 6.469 5.391 -15.266 1 43.94 154 ASP B CA 1
ATOM 2870 C C . ASP B 1 154 ? 7.387 6.113 -16.25 1 43.94 154 ASP B C 1
ATOM 2872 O O . ASP B 1 154 ? 6.941 7 -16.984 1 43.94 154 ASP B O 1
ATOM 2876 N N . TYR B 1 155 ? 8.57 6.305 -15.953 1 37.28 155 TYR B N 1
ATOM 2877 C CA . TYR B 1 155 ? 9.172 7.273 -16.859 1 37.28 155 TYR B CA 1
ATOM 2878 C C . TYR B 1 155 ? 8.711 7.02 -18.297 1 37.28 155 TYR B C 1
ATOM 2880 O O . TYR B 1 155 ? 8.227 5.934 -18.625 1 37.28 155 TYR B O 1
ATOM 2888 N N . ALA B 1 156 ? 9.219 7.84 -19.219 1 37.91 156 ALA B N 1
ATOM 2889 C CA . ALA B 1 156 ? 9.023 8.227 -20.625 1 37.91 156 ALA B CA 1
ATOM 2890 C C . ALA B 1 156 ? 9.062 7 -21.531 1 37.91 156 ALA B C 1
ATOM 2892 O O . ALA B 1 156 ? 9.648 7.047 -22.625 1 37.91 156 ALA B O 1
ATOM 2893 N N . GLY B 1 157 ? 8.258 5.93 -21.094 1 49.38 157 GLY B N 1
ATOM 2894 C CA . GLY B 1 157 ? 8.164 5.09 -22.281 1 49.38 157 GLY B CA 1
ATOM 2895 C C . GLY B 1 157 ? 9.328 4.137 -22.422 1 49.38 157 GLY B C 1
ATOM 2896 O O . GLY B 1 157 ? 9.43 3.418 -23.422 1 49.38 157 GLY B O 1
ATOM 2897 N N . GLU B 1 158 ? 10.289 4.309 -21.562 1 54.16 158 GLU B N 1
ATOM 2898 C CA . GLU B 1 158 ? 11.406 3.449 -21.953 1 54.16 158 GLU B CA 1
ATOM 2899 C C . GLU B 1 158 ? 11.273 2.064 -21.328 1 54.16 158 GLU B C 1
ATOM 2901 O O . GLU B 1 158 ? 11.219 1.934 -20.094 1 54.16 158 GLU B O 1
ATOM 2906 N N . ARG B 1 159 ? 10.719 1.157 -22.031 1 66.25 159 ARG B N 1
ATOM 2907 C CA . ARG B 1 159 ? 10.641 -0.256 -21.672 1 66.25 159 ARG B CA 1
ATOM 2908 C C . ARG B 1 159 ? 12.023 -0.893 -21.641 1 66.25 159 ARG B C 1
ATOM 2910 O O . ARG B 1 159 ? 12.859 -0.607 -22.5 1 66.25 159 ARG B O 1
ATOM 2917 N N . PHE B 1 160 ? 12.367 -1.524 -20.547 1 74.5 160 PHE B N 1
ATOM 2918 C CA . PHE B 1 160 ? 13.633 -2.227 -20.391 1 74.5 160 PHE B CA 1
ATOM 2919 C C . PHE B 1 160 ? 13.609 -3.551 -21.141 1 74.5 160 PHE B C 1
ATOM 2921 O O . PHE B 1 160 ? 12.57 -4.207 -21.219 1 74.5 160 PHE B O 1
ATOM 2928 N N . PRO B 1 161 ? 14.766 -3.861 -21.703 1 84.62 161 PRO B N 1
ATOM 2929 C CA . PRO B 1 161 ? 14.812 -5.16 -22.375 1 84.62 161 PRO B CA 1
ATOM 2930 C C . PRO B 1 161 ? 14.688 -6.332 -21.406 1 84.62 161 PRO B C 1
ATOM 2932 O O . PRO B 1 161 ? 15.109 -6.234 -20.25 1 84.62 161 PRO B O 1
ATOM 2935 N N . PRO B 1 162 ? 14.141 -7.34 -21.906 1 90.19 162 PRO B N 1
ATOM 2936 C CA . PRO B 1 162 ? 14.078 -8.547 -21.078 1 90.19 162 PRO B CA 1
ATOM 2937 C C . PRO B 1 162 ? 15.453 -9.133 -20.781 1 90.19 162 PRO B C 1
ATOM 2939 O O . PRO B 1 162 ? 16.422 -8.867 -21.516 1 90.19 162 PRO B O 1
ATOM 2942 N N . LYS B 1 163 ? 15.492 -9.781 -19.656 1 90.81 163 LYS B N 1
ATOM 2943 C CA . LYS B 1 163 ? 16.719 -10.484 -19.312 1 90.81 163 LYS B CA 1
ATOM 2944 C C . LYS B 1 163 ? 17.109 -11.484 -20.391 1 90.81 163 LYS B C 1
ATOM 2946 O O . LYS B 1 163 ? 16.25 -11.984 -21.109 1 90.81 163 LYS B O 1
ATOM 2951 N N . ASP B 1 164 ? 18.375 -11.805 -20.297 1 88.56 164 ASP B N 1
ATOM 2952 C CA . ASP B 1 164 ? 18.859 -12.836 -21.203 1 88.56 164 ASP B CA 1
ATOM 2953 C C . ASP B 1 164 ? 18.188 -14.18 -20.906 1 88.56 164 ASP B C 1
ATOM 2955 O O . ASP B 1 164 ? 18.031 -14.57 -19.75 1 88.56 164 ASP B O 1
ATOM 2959 N N . GLY B 1 165 ? 17.734 -14.805 -21.984 1 90 165 GLY B N 1
ATOM 2960 C CA . GLY B 1 165 ? 17.156 -16.125 -21.828 1 90 165 GLY B CA 1
ATOM 2961 C C . GLY B 1 165 ? 15.656 -16.109 -21.609 1 90 165 GLY B C 1
ATOM 2962 O O . GLY B 1 165 ? 15.031 -17.156 -21.406 1 90 165 GLY B O 1
ATOM 2963 N N . THR B 1 166 ? 15.109 -14.914 -21.688 1 92.75 166 THR B N 1
ATOM 2964 C CA . THR B 1 166 ? 13.664 -14.828 -21.531 1 92.75 166 THR B CA 1
ATOM 2965 C C . THR B 1 166 ? 12.953 -15.555 -22.672 1 92.75 166 THR B C 1
ATOM 2967 O O . THR B 1 166 ? 13.227 -15.312 -23.844 1 92.75 166 THR B O 1
ATOM 2970 N N . HIS B 1 167 ? 12.156 -16.453 -22.328 1 92.75 167 HIS B N 1
ATOM 2971 C CA . HIS B 1 167 ? 11.43 -17.25 -23.297 1 92.75 167 HIS B CA 1
ATOM 2972 C C . HIS B 1 167 ? 10.461 -16.391 -24.109 1 92.75 167 HIS B C 1
ATOM 2974 O O . HIS B 1 167 ? 9.789 -15.523 -23.547 1 92.75 167 HIS B O 1
ATOM 2980 N N . PRO B 1 168 ? 10.328 -16.625 -25.406 1 93.81 168 PRO B N 1
ATOM 2981 C CA . PRO B 1 168 ? 9.414 -15.836 -26.234 1 93.81 168 PRO B CA 1
ATOM 2982 C C . PRO B 1 168 ? 7.965 -15.906 -25.766 1 93.81 168 PRO B C 1
ATOM 2984 O O . PRO B 1 168 ? 7.223 -14.93 -25.891 1 93.81 168 PRO B O 1
ATOM 2987 N N . ASP B 1 169 ? 7.594 -17 -25.172 1 95.06 169 ASP B N 1
ATOM 2988 C CA . ASP B 1 169 ? 6.23 -17.141 -24.672 1 95.06 169 ASP B CA 1
ATOM 2989 C C . ASP B 1 169 ? 5.961 -16.188 -23.516 1 95.06 169 ASP B C 1
ATOM 2991 O O . ASP B 1 169 ? 4.828 -15.742 -23.328 1 95.06 169 ASP B O 1
ATOM 2995 N N . ALA B 1 170 ? 7.031 -15.906 -22.781 1 95.69 170 ALA B N 1
ATOM 2996 C CA . ALA B 1 170 ? 6.879 -14.93 -21.703 1 95.69 170 ALA B CA 1
ATOM 2997 C C . ALA B 1 170 ? 6.578 -13.539 -22.25 1 95.69 170 ALA B C 1
ATOM 2999 O O . ALA B 1 170 ? 5.738 -12.82 -21.719 1 95.69 170 ALA B O 1
ATOM 3000 N N . LEU B 1 171 ? 7.207 -13.25 -23.312 1 94.19 171 LEU B N 1
ATOM 3001 C CA . LEU B 1 171 ? 6.988 -11.961 -23.953 1 94.19 171 LEU B CA 1
ATOM 3002 C C . LEU B 1 171 ? 5.598 -11.891 -24.578 1 94.19 171 LEU B C 1
ATOM 3004 O O . LEU B 1 171 ? 4.969 -10.836 -24.594 1 94.19 171 LEU B O 1
ATOM 3008 N N . ASP B 1 172 ? 5.203 -13 -25.125 1 94.81 172 ASP B N 1
ATOM 3009 C CA . ASP B 1 172 ? 3.846 -13.078 -25.656 1 94.81 172 ASP B CA 1
ATOM 3010 C C . ASP B 1 172 ? 2.811 -12.82 -24.562 1 94.81 172 ASP B C 1
ATOM 3012 O O . ASP B 1 172 ? 1.859 -12.062 -24.766 1 94.81 172 ASP B O 1
ATOM 3016 N N . LEU B 1 173 ? 3.016 -13.367 -23.438 1 95.5 173 LEU B N 1
ATOM 3017 C CA . LEU B 1 173 ? 2.111 -13.164 -22.312 1 95.5 173 LEU B CA 1
ATOM 3018 C C . LEU B 1 173 ? 2.1 -11.703 -21.875 1 95.5 173 LEU B C 1
ATOM 3020 O O . LEU B 1 173 ? 1.038 -11.141 -21.594 1 95.5 173 LEU B O 1
ATOM 3024 N N . LEU B 1 174 ? 3.266 -11.117 -21.844 1 93.94 174 LEU B N 1
ATOM 3025 C CA . LEU B 1 174 ? 3.357 -9.711 -21.469 1 93.94 174 LEU B CA 1
ATOM 3026 C C . LEU B 1 174 ? 2.576 -8.844 -22.453 1 93.94 174 LEU B C 1
ATOM 3028 O O . LEU B 1 174 ? 1.911 -7.883 -22.047 1 93.94 174 LEU B O 1
ATOM 3032 N N . ARG B 1 175 ? 2.623 -9.203 -23.688 1 92.19 175 ARG B N 1
ATOM 3033 C CA . ARG B 1 175 ? 1.871 -8.477 -24.703 1 92.19 175 ARG B CA 1
ATOM 3034 C C . ARG B 1 175 ? 0.371 -8.578 -24.453 1 92.19 175 ARG B C 1
ATOM 3036 O O . ARG B 1 175 ? -0.359 -7.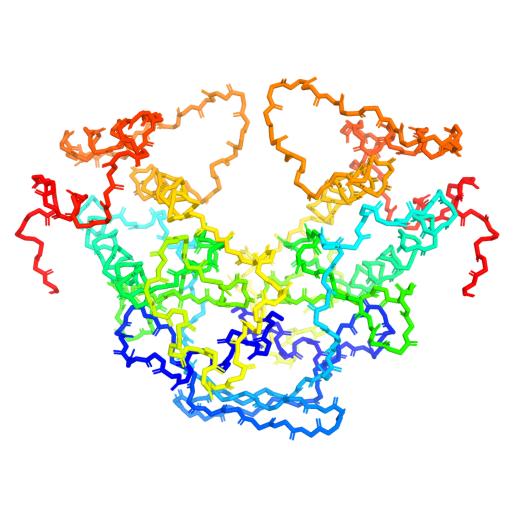598 -24.625 1 92.19 175 ARG B O 1
ATOM 3043 N N . ILE B 1 176 ? -0.025 -9.695 -24.047 1 91.56 176 ILE B N 1
ATOM 3044 C CA . ILE B 1 176 ? -1.434 -9.898 -23.734 1 91.56 176 ILE B CA 1
ATOM 3045 C C . ILE B 1 176 ? -1.84 -8.984 -22.578 1 91.56 176 ILE B C 1
ATOM 3047 O O . ILE B 1 176 ? -2.861 -8.297 -22.656 1 91.56 176 ILE B O 1
ATOM 3051 N N . PHE B 1 177 ? -0.977 -8.875 -21.562 1 91.75 177 PHE B N 1
ATOM 3052 C CA . PHE B 1 177 ? -1.271 -8.047 -20.391 1 91.75 177 PHE B CA 1
ATOM 3053 C C . PHE B 1 177 ? -1.299 -6.57 -20.766 1 91.75 177 PHE B C 1
ATOM 3055 O O . PHE B 1 177 ? -2.064 -5.793 -20.203 1 91.75 177 PHE B O 1
ATOM 3062 N N . ARG B 1 178 ? -0.536 -6.227 -21.703 1 90 178 ARG B N 1
ATOM 3063 C CA . ARG B 1 178 ? -0.384 -4.812 -22.031 1 90 178 ARG B CA 1
ATOM 3064 C C . ARG B 1 178 ? -1.433 -4.371 -23.047 1 90 178 ARG B C 1
ATOM 3066 O O . ARG B 1 178 ? -1.593 -3.174 -23.297 1 90 178 ARG B O 1
ATOM 3073 N N . ASN B 1 179 ? -2.082 -5.363 -23.609 1 89.75 179 ASN B N 1
ATOM 3074 C CA . ASN B 1 179 ? -3.223 -5.07 -24.469 1 89.75 179 ASN B CA 1
ATOM 3075 C C . ASN B 1 179 ? -4.508 -4.91 -23.656 1 89.75 179 ASN B C 1
ATOM 3077 O O . ASN B 1 179 ? -5.027 -5.883 -23.109 1 89.75 179 ASN B O 1
ATOM 3081 N N . ASP B 1 180 ? -5 -3.703 -23.656 1 86.94 180 ASP B N 1
ATOM 3082 C CA . ASP B 1 180 ? -6.129 -3.379 -22.797 1 86.94 180 ASP B CA 1
ATOM 3083 C C . ASP B 1 180 ? -7.312 -4.301 -23.062 1 86.94 180 ASP B C 1
ATOM 3085 O O . ASP B 1 180 ? -7.906 -4.852 -22.125 1 86.94 180 ASP B O 1
ATOM 3089 N N . GLU B 1 181 ? -7.664 -4.48 -24.266 1 86.75 181 GLU B N 1
ATOM 3090 C CA . GLU B 1 181 ? -8.805 -5.312 -24.625 1 86.75 181 GLU B CA 1
ATOM 3091 C C . GLU B 1 181 ? -8.602 -6.758 -24.188 1 86.75 181 GLU B C 1
ATOM 3093 O O . GLU B 1 181 ? -9.5 -7.371 -23.594 1 86.75 181 GLU B O 1
ATOM 3098 N N . LEU B 1 182 ? -7.469 -7.262 -24.453 1 82.75 182 LEU B N 1
ATOM 3099 C CA . LEU B 1 182 ? -7.172 -8.648 -24.094 1 82.75 182 LEU B CA 1
ATOM 3100 C C . LEU B 1 182 ? -7.125 -8.812 -22.578 1 82.75 182 LEU B C 1
ATOM 3102 O O . LEU B 1 182 ? -7.629 -9.805 -22.047 1 82.75 182 LEU B O 1
ATOM 3106 N N . ARG B 1 183 ? -6.617 -7.859 -21.922 1 83.94 183 ARG B N 1
ATOM 3107 C CA . ARG B 1 183 ? -6.488 -7.934 -20.469 1 83.94 183 ARG B CA 1
ATOM 3108 C C . ARG B 1 183 ? -7.859 -7.91 -19.797 1 83.94 183 ARG B C 1
ATOM 3110 O O . ARG B 1 183 ? -8.125 -8.703 -18.891 1 83.94 183 ARG B O 1
ATOM 3117 N N . GLN B 1 184 ? -8.68 -7.047 -20.312 1 87.19 184 GLN B N 1
ATOM 3118 C CA . GLN B 1 184 ? -10 -6.867 -19.703 1 87.19 184 GLN B CA 1
ATOM 3119 C C . GLN B 1 184 ? -10.875 -8.102 -19.922 1 87.19 184 GLN B C 1
ATOM 3121 O O . GLN B 1 184 ? -11.773 -8.375 -19.125 1 87.19 184 GLN B O 1
ATOM 3126 N N . SER B 1 185 ? -10.492 -8.82 -20.984 1 89.31 185 SER B N 1
ATOM 3127 C CA . SER B 1 185 ? -11.297 -9.992 -21.297 1 89.31 185 SER B CA 1
ATOM 3128 C C . SER B 1 185 ? -10.688 -11.266 -20.703 1 89.31 185 SER B C 1
ATOM 3130 O O . SER B 1 185 ? -11.227 -12.359 -20.875 1 89.31 185 SER B O 1
ATOM 3132 N N . SER B 1 186 ? -9.602 -11.133 -19.984 1 91.5 186 SER B N 1
ATOM 3133 C CA . SER B 1 186 ? -8.906 -12.297 -19.453 1 91.5 186 SER B CA 1
ATOM 3134 C C . SER B 1 186 ? -9.078 -12.406 -17.938 1 91.5 186 SER B C 1
ATOM 3136 O O . SER B 1 186 ? -9.078 -11.391 -17.234 1 91.5 186 SER B O 1
ATOM 3138 N N . THR B 1 187 ? -9.195 -13.656 -17.531 1 94.19 187 THR B N 1
ATOM 3139 C CA . THR B 1 187 ? -9.141 -13.969 -16.094 1 94.19 187 THR B CA 1
ATOM 3140 C C . THR B 1 187 ? -7.777 -14.547 -15.727 1 94.19 187 THR B C 1
ATOM 3142 O O . THR B 1 187 ? -6.961 -14.844 -16.609 1 94.19 187 THR B O 1
ATOM 3145 N N . VAL B 1 188 ? -7.594 -14.656 -14.461 1 96.31 188 VAL B N 1
ATOM 3146 C CA . VAL B 1 188 ? -6.34 -15.258 -14.016 1 96.31 188 VAL B CA 1
ATOM 3147 C C . VAL B 1 188 ? -6.254 -16.703 -14.523 1 96.31 188 VAL B C 1
ATOM 3149 O O . VAL B 1 188 ? -5.172 -17.172 -14.875 1 96.31 188 VAL B O 1
ATOM 3152 N N . ASP B 1 189 ? -7.398 -17.375 -14.594 1 96.06 189 ASP B N 1
ATOM 3153 C CA . ASP B 1 189 ? -7.434 -18.734 -15.148 1 96.06 189 ASP B CA 1
ATOM 3154 C C . ASP B 1 189 ? -6.953 -18.75 -16.594 1 96.06 189 ASP B C 1
ATOM 3156 O O . ASP B 1 189 ? -6.191 -19.625 -16.984 1 96.06 189 ASP B O 1
ATOM 3160 N N . ASP B 1 190 ? -7.414 -17.812 -17.344 1 95.81 190 ASP B N 1
ATOM 3161 C CA . ASP B 1 190 ? -6.977 -17.703 -18.734 1 95.81 190 ASP B CA 1
ATOM 3162 C C . ASP B 1 190 ? -5.461 -17.531 -18.812 1 95.81 190 ASP B C 1
ATOM 3164 O O . ASP B 1 190 ? -4.809 -18.125 -19.672 1 95.81 190 ASP B O 1
ATOM 3168 N N . ILE B 1 191 ? -4.926 -16.734 -17.922 1 96.44 191 ILE B N 1
ATOM 3169 C CA . ILE B 1 191 ? -3.492 -16.453 -17.906 1 96.44 191 ILE B CA 1
ATOM 3170 C C . ILE B 1 191 ? -2.721 -17.703 -17.516 1 96.44 191 ILE B C 1
ATOM 3172 O O . ILE B 1 191 ? -1.709 -18.047 -18.141 1 96.44 191 ILE B O 1
ATOM 3176 N N . LEU B 1 192 ? -3.24 -18.422 -16.516 1 96.5 192 LEU B N 1
ATOM 3177 C CA . LEU B 1 192 ? -2.584 -19.641 -16.031 1 96.5 192 LEU B CA 1
ATOM 3178 C C . LEU B 1 192 ? -2.568 -20.719 -17.109 1 96.5 192 LEU B C 1
ATOM 3180 O O . LEU B 1 192 ? -1.718 -21.609 -17.094 1 96.5 192 LEU B O 1
ATOM 3184 N N . ALA B 1 193 ? -3.451 -20.594 -18.094 1 95.94 193 ALA B N 1
ATOM 3185 C CA . ALA B 1 193 ? -3.549 -21.562 -19.188 1 95.94 193 ALA B CA 1
ATOM 3186 C C . ALA B 1 193 ? -2.574 -21.234 -20.312 1 95.94 193 ALA B C 1
ATOM 3188 O O . ALA B 1 193 ? -2.381 -22.031 -21.234 1 95.94 193 ALA B O 1
ATOM 3189 N N . HIS B 1 194 ? -1.979 -20.109 -20.234 1 96.06 194 HIS B N 1
ATOM 3190 C CA . HIS B 1 194 ? -1.021 -19.703 -21.266 1 96.06 194 HIS B CA 1
ATOM 3191 C C . HIS B 1 194 ? 0.126 -20.703 -21.359 1 96.06 194 HIS B C 1
ATOM 3193 O O . HIS B 1 194 ? 0.591 -21.234 -20.344 1 96.06 194 HIS B O 1
ATOM 3199 N N . THR B 1 195 ? 0.61 -20.891 -22.516 1 95.81 195 THR B N 1
ATOM 3200 C CA . THR B 1 195 ? 1.621 -21.906 -22.828 1 95.81 195 THR B CA 1
ATOM 3201 C C . THR B 1 195 ? 2.855 -21.719 -21.953 1 95.81 195 THR B C 1
ATOM 3203 O O . THR B 1 195 ? 3.469 -22.703 -21.516 1 95.81 195 THR B O 1
ATOM 3206 N N . TRP B 1 196 ? 3.248 -20.5 -21.578 1 96.25 196 TRP B N 1
ATOM 3207 C CA . TRP B 1 196 ? 4.445 -20.219 -20.797 1 96.25 196 TRP B CA 1
ATOM 3208 C C . TRP B 1 196 ? 4.305 -20.766 -19.375 1 96.25 196 TRP B C 1
ATOM 3210 O O . TRP B 1 196 ? 5.301 -21.094 -18.719 1 96.25 196 TRP B O 1
ATOM 3220 N N . LEU B 1 197 ? 3.104 -20.812 -18.953 1 96.5 197 LEU B N 1
ATOM 3221 C CA . LEU B 1 197 ? 2.863 -21.172 -17.547 1 96.5 197 LEU B CA 1
ATOM 3222 C C . LEU B 1 197 ? 2.404 -22.625 -17.438 1 96.5 197 LEU B C 1
ATOM 3224 O O . LEU B 1 197 ? 2.086 -23.094 -16.328 1 96.5 197 LEU B O 1
ATOM 3228 N N . GLN B 1 198 ? 2.367 -23.266 -18.547 1 92.19 198 GLN B N 1
ATOM 3229 C CA . GLN B 1 198 ? 2.014 -24.688 -18.531 1 92.19 198 GLN B CA 1
ATOM 3230 C C . GLN B 1 198 ? 3.197 -25.531 -18.078 1 92.19 198 GLN B C 1
ATOM 3232 O O . GLN B 1 198 ? 4.344 -25.25 -18.422 1 92.19 198 GLN B O 1
ATOM 3237 N N . ASN B 1 199 ? 3.057 -26.562 -17.281 1 85.19 199 ASN B N 1
ATOM 3238 C CA . ASN B 1 199 ? 4.031 -27.531 -16.812 1 85.19 199 ASN B CA 1
ATOM 3239 C C . ASN B 1 199 ? 5.016 -26.906 -15.82 1 85.19 199 ASN B C 1
ATOM 3241 O O . ASN B 1 199 ? 6.207 -27.219 -15.844 1 85.19 199 ASN B O 1
ATOM 3245 N N . VAL B 1 200 ? 4.59 -25.812 -15.234 1 84 200 VAL B N 1
ATOM 3246 C CA . VAL B 1 200 ? 5.398 -25.266 -14.141 1 84 200 VAL B CA 1
ATOM 3247 C C . VAL B 1 200 ? 5.277 -26.156 -12.914 1 84 200 VAL B C 1
ATOM 3249 O O . VAL B 1 200 ? 4.168 -26.484 -12.484 1 84 200 VAL B O 1
ATOM 3252 N N . SER B 1 201 ? 6.297 -26.859 -12.609 1 72.69 201 SER B N 1
ATOM 3253 C CA . SER B 1 201 ? 6.285 -27.672 -11.406 1 72.69 201 SER B CA 1
ATOM 3254 C C . SER B 1 201 ? 6.32 -26.812 -10.148 1 72.69 201 SER B C 1
ATOM 3256 O O . SER B 1 201 ? 7.105 -25.859 -10.062 1 72.69 201 SER B O 1
ATOM 3258 N N . PRO B 1 202 ? 5.422 -27.172 -9.211 1 62.78 202 PRO B N 1
ATOM 3259 C CA . PRO B 1 202 ? 5.441 -26.359 -7.988 1 62.78 202 PRO B CA 1
ATOM 3260 C C . PRO B 1 202 ? 6.77 -26.453 -7.238 1 62.78 202 PRO B C 1
ATOM 3262 O O . PRO B 1 202 ? 7.477 -27.453 -7.352 1 62.78 202 PRO B O 1
#

InterPro domains:
  IPR000719 Protein kinase domain [PF00069] (15-107)
  IPR000719 Protein kinase domain [PS50011] (1-202)
  IPR000719 Protein kinase domain [SM00220] (1-197)
  IPR008271 Serine/threonine-protein kinase, active site [PS00108] (74-86)
  IPR011009 Protein kinase-like domain superfamily [SSF56112] (10-200)

Foldseek 3Di:
DQVLLLVVQCVQDDDQQAWHWPDWDDDPVDIDTDTDDFDDDFQLRCLLPDDQLLLLLLLLLNLVQLVSQVVLFKAQLDDARRQWGAGPVDRSRTHGHDSSLMFGEPPDPCVVVSVVVVRCPPVNVVRYDHNLSVLLRSLVSLLCNQQVHSDPPPDDDDRHDGDPPHDVQSVVLSVLSVDPVSSSVDDSVNSCPRPSNPPSDD/DQVLLLVVQCVQPDDQQAWHWPDWDDDPVDIDTDTDDFDDDFQLRCLLPDDQLLLLLLLLLNLVQLVSQVVLFKAQLDDARRQWGAGPVDRSRTHGHDSSLMFGEPPDPCVVVSVVVVRPPPVNVVRYDHNLSVLLRSLVSLLCNQQVHNDPPPPDPDRHDGDPPHDVLSVVLSVLSVDPVSSSVDDSVNSCPRPSNPPSDD

Nearest PDB structures (foldseek):
  4f99-assembly1_A  TM=7.860E-01  e=1.134E-08  Homo sapiens
  5vja-assembly1_D  TM=7.523E-01  e=6.374E-08  Homo sapiens
  6ya7-assembly1_A  TM=7.543E-01  e=1.643E-07  Homo sapiens
  3kxx-assembly4_D  TM=7.651E-01  e=5.292E-07  Homo sapiens
  8s3x-assembly1_A  TM=7.162E-01  e=2.336E-05  Homo sapiens